Protein AF-0000000079576328 (afdb_homodimer)

Foldseek 3Di:
DPLQALLRLLVVLCVVVVHDLCVVCVQLVHDSVVNVCSNVVNDPDDPSSLVSCCVSSVAASCVSRSNDPDSQDDDDVVSVVVVVVQQCFWQQHHWDKDFQDDDVPDDDDPVRDGDMDIHADLPDPRHNCSVVVVVVVVVCVVLVVCDVVVVDDPVVSVVVVVVSVVVCPPPDIDGHDDDDDDPVVVVVVVVVVVVVVVVVVVVD/DPLQALLRLLVVLCVVVVHDLCRVCVQLVHDSVVNVCSNVVNDPDDPSSLVSCCVSSVAASCVSRSNDVDSQDDDDVVSVVVVVVQQCFWQQHDWDKDFQDDDVPDDDDPVRDGDMDIHADLPDPRHNCSVVVVVVVVVVVVLVVCDVVVVDDPVVSVVVVVVSVVVCPPPDIDGHDDDDDDPVVVVVVVVVVVVVVVVVVVVD

Organism: NCBI:txid418240

Structure (mmCIF, N/CA/C/O backbone):
data_AF-0000000079576328-model_v1
#
loop_
_entity.id
_entity.type
_entity.pdbx_description
1 polymer 'Transcriptional repressor DicA'
#
loop_
_atom_site.group_PDB
_atom_site.id
_atom_site.type_symbol
_atom_site.label_atom_id
_atom_site.label_alt_id
_atom_site.label_comp_id
_atom_site.label_asym_id
_atom_site.label_entity_id
_atom_site.label_seq_id
_atom_site.pdbx_PDB_ins_code
_atom_site.Cartn_x
_atom_site.Cartn_y
_atom_site.Cartn_z
_atom_site.occupancy
_atom_site.B_iso_or_equiv
_atom_site.auth_seq_id
_atom_site.auth_comp_id
_atom_site.auth_asym_id
_atom_site.auth_atom_id
_atom_site.pdbx_PDB_model_num
ATOM 1 N N . MET A 1 1 ? 15.852 -17.547 7.102 1 29.92 1 MET A N 1
ATOM 2 C CA . MET A 1 1 ? 14.391 -17.641 7.176 1 29.92 1 MET A CA 1
ATOM 3 C C . MET A 1 1 ? 13.852 -18.516 6.059 1 29.92 1 MET A C 1
ATOM 5 O O . MET A 1 1 ? 14.125 -18.281 4.883 1 29.92 1 MET A O 1
ATOM 9 N N . GLN A 1 2 ? 13.57 -19.766 6.18 1 38 2 GLN A N 1
ATOM 10 C CA . GLN A 1 2 ? 13.344 -20.781 5.164 1 38 2 GLN A CA 1
ATOM 11 C C . GLN A 1 2 ? 12.172 -20.406 4.258 1 38 2 GLN A C 1
ATOM 13 O O . GLN A 1 2 ? 11.133 -19.953 4.73 1 38 2 GLN A O 1
ATOM 18 N N . GLU A 1 3 ? 12.359 -19.906 3.023 1 49.81 3 GLU A N 1
ATOM 19 C CA . GLU A 1 3 ? 11.391 -19.594 1.975 1 49.81 3 GLU A CA 1
ATOM 20 C C . GLU A 1 3 ? 10.203 -20.562 2.021 1 49.81 3 GLU A C 1
ATOM 22 O O . GLU A 1 3 ? 10.383 -21.781 2.008 1 49.81 3 GLU A O 1
ATOM 27 N N . SER A 1 4 ? 9.172 -20.297 2.709 1 61 4 SER A N 1
ATOM 28 C CA . SER A 1 4 ? 8.031 -21.188 2.859 1 61 4 SER A CA 1
ATOM 29 C C . SER A 1 4 ? 7.461 -21.594 1.503 1 61 4 SER A C 1
ATOM 31 O O . SER A 1 4 ? 7.387 -20.781 0.586 1 61 4 SER A O 1
ATOM 33 N N . SER A 1 5 ? 7.422 -22.938 1.252 1 78.81 5 SER A N 1
ATOM 34 C CA . SER A 1 5 ? 6.879 -23.531 0.037 1 78.81 5 SER A CA 1
ATOM 35 C C . SER A 1 5 ? 5.371 -23.328 -0.053 1 78.81 5 SER A C 1
ATOM 37 O O . SER A 1 5 ? 4.73 -22.953 0.931 1 78.81 5 SER A O 1
ATOM 39 N N . ILE A 1 6 ? 4.953 -23.391 -1.213 1 88 6 ILE A N 1
ATOM 40 C CA . ILE A 1 6 ? 3.514 -23.328 -1.453 1 88 6 ILE A CA 1
ATOM 41 C C . ILE A 1 6 ? 2.797 -24.297 -0.512 1 88 6 ILE A C 1
ATOM 43 O O . ILE A 1 6 ? 1.759 -23.953 0.062 1 88 6 ILE A O 1
ATOM 47 N N . SER A 1 7 ? 3.492 -25.438 -0.273 1 90.94 7 SER A N 1
ATOM 48 C CA . SER A 1 7 ? 2.926 -26.453 0.606 1 90.94 7 SER A CA 1
ATOM 49 C C . SER A 1 7 ? 2.775 -25.922 2.031 1 90.94 7 SER A C 1
ATOM 51 O O . SER A 1 7 ? 1.718 -26.078 2.645 1 90.94 7 SER A O 1
ATOM 53 N N . GLU A 1 8 ? 3.803 -25.297 2.436 1 89.25 8 GLU A N 1
ATOM 54 C CA . GLU A 1 8 ? 3.805 -24.766 3.797 1 89.25 8 GLU A CA 1
ATOM 55 C C . GLU A 1 8 ? 2.805 -23.625 3.945 1 89.25 8 GLU A C 1
ATOM 57 O O . GLU A 1 8 ? 2.146 -23.5 4.98 1 89.25 8 GLU A O 1
ATOM 62 N N . LYS A 1 9 ? 2.631 -22.844 2.965 1 88.88 9 LYS A N 1
ATOM 63 C CA . LYS A 1 9 ? 1.737 -21.688 3.023 1 88.88 9 LYS A CA 1
ATOM 64 C C . LYS A 1 9 ? 0.275 -22.125 3.02 1 88.88 9 LYS A C 1
ATOM 66 O O . LYS A 1 9 ? -0.559 -21.531 3.701 1 88.88 9 LYS A O 1
ATOM 71 N N . ILE A 1 10 ? 0.046 -23.172 2.279 1 91.19 10 ILE A N 1
ATOM 72 C CA . ILE A 1 10 ? -1.315 -23.703 2.264 1 91.19 10 ILE A CA 1
ATOM 73 C C . ILE A 1 10 ? -1.673 -24.25 3.643 1 91.19 10 ILE A C 1
ATOM 75 O O . ILE A 1 10 ? -2.754 -23.969 4.168 1 91.19 10 ILE A O 1
ATOM 79 N N . LYS A 1 11 ? -0.726 -24.922 4.164 1 92.19 11 LYS A N 1
ATOM 80 C CA . LYS A 1 11 ? -0.931 -25.469 5.508 1 92.19 11 LYS A CA 1
ATOM 81 C C . LYS A 1 11 ? -1.095 -24.344 6.527 1 92.19 11 LYS A C 1
ATOM 83 O O . LYS A 1 11 ? -1.986 -24.391 7.375 1 92.19 11 LYS A O 1
ATOM 88 N N . GLU A 1 12 ? -0.247 -23.438 6.488 1 87.5 12 GLU A N 1
ATOM 89 C CA . GLU A 1 12 ? -0.303 -22.266 7.371 1 87.5 12 GLU A CA 1
ATOM 90 C C . GLU A 1 12 ? -1.653 -21.562 7.27 1 87.5 12 GLU A C 1
ATOM 92 O O . GLU A 1 12 ? -2.264 -21.234 8.289 1 87.5 12 GLU A O 1
ATOM 97 N N . LEU A 1 13 ? -2.168 -21.297 6.055 1 84.75 13 LEU A N 1
ATOM 98 C CA . LEU A 1 13 ? -3.451 -20.641 5.828 1 84.75 13 LEU A CA 1
ATOM 99 C C . LEU A 1 13 ? -4.59 -21.453 6.453 1 84.75 13 LEU A C 1
ATOM 101 O O . LEU A 1 13 ? -5.426 -20.891 7.168 1 84.75 13 LEU A O 1
ATOM 105 N N . ARG A 1 14 ? -4.543 -22.719 6.141 1 91.44 14 ARG A N 1
ATOM 106 C CA . ARG A 1 14 ? -5.582 -23.594 6.68 1 91.44 14 ARG A CA 1
ATOM 107 C C . ARG A 1 14 ? -5.609 -23.547 8.203 1 91.44 14 ARG A C 1
ATOM 109 O O . ARG A 1 14 ? -6.68 -23.438 8.805 1 91.44 14 ARG A O 1
ATOM 116 N N . THR A 1 15 ? -4.445 -23.609 8.797 1 90 15 THR A N 1
ATOM 117 C CA . THR A 1 15 ? -4.336 -23.609 10.25 1 90 15 THR A CA 1
ATOM 118 C C . THR A 1 15 ? -4.746 -22.25 10.828 1 90 15 THR A C 1
ATOM 120 O O . THR A 1 15 ? -5.406 -22.188 11.867 1 90 15 THR A O 1
ATOM 123 N N . ASP A 1 16 ? -4.379 -21.25 10.18 1 78.88 16 ASP A N 1
ATOM 124 C CA . ASP A 1 16 ? -4.762 -19.906 10.609 1 78.88 16 ASP A CA 1
ATOM 125 C C . ASP A 1 16 ? -6.281 -19.75 10.594 1 78.88 16 ASP A C 1
ATOM 127 O O . ASP A 1 16 ? -6.836 -19.016 11.414 1 78.88 16 ASP A O 1
ATOM 131 N N . LEU A 1 17 ? -6.945 -20.344 9.641 1 78.31 17 LEU A N 1
ATOM 132 C CA . LEU A 1 17 ? -8.391 -20.266 9.477 1 78.31 17 LEU A CA 1
ATOM 133 C C . LEU A 1 17 ? -9.094 -21.234 10.43 1 78.31 17 LEU A C 1
ATOM 135 O O . LEU A 1 17 ? -10.32 -21.328 10.438 1 78.31 17 LEU A O 1
ATOM 139 N N . LYS A 1 18 ? -8.242 -22.062 11.133 1 86.06 18 LYS A N 1
ATOM 140 C CA . LYS A 1 18 ? -8.719 -23.062 12.094 1 86.06 18 LYS A CA 1
ATOM 141 C C . LYS A 1 18 ? -9.586 -24.109 11.414 1 86.06 18 LYS A C 1
ATOM 143 O O . LYS A 1 18 ? -10.594 -24.547 11.961 1 86.06 18 LYS A O 1
ATOM 148 N N . MET A 1 19 ? -9.258 -24.469 10.25 1 89.88 19 MET A N 1
ATOM 149 C CA . MET A 1 19 ? -9.953 -25.5 9.492 1 89.88 19 MET A CA 1
ATOM 150 C C . MET A 1 19 ? -9.148 -26.781 9.453 1 89.88 19 MET A C 1
ATOM 152 O O . MET A 1 19 ? -7.914 -26.75 9.391 1 89.88 19 MET A O 1
ATOM 156 N N . ASN A 1 20 ? -9.844 -27.875 9.586 1 94.19 20 ASN A N 1
ATOM 157 C CA . ASN A 1 20 ? -9.172 -29.125 9.273 1 94.19 20 ASN A CA 1
ATOM 158 C C . ASN A 1 20 ? -9.109 -29.375 7.77 1 94.19 20 ASN A C 1
ATOM 160 O O . ASN A 1 20 ? -9.633 -28.594 6.984 1 94.19 20 ASN A O 1
ATOM 164 N N . GLN A 1 21 ? -8.406 -30.469 7.379 1 96.25 21 GLN A N 1
ATOM 165 C CA . GLN A 1 21 ? -8.195 -30.703 5.957 1 96.25 21 GLN A CA 1
ATOM 166 C C . GLN A 1 21 ? -9.516 -30.969 5.238 1 96.25 21 GLN A C 1
ATOM 168 O O . GLN A 1 21 ? -9.703 -30.547 4.094 1 96.25 21 GLN A O 1
ATOM 173 N N . LYS A 1 22 ? -10.438 -31.625 5.922 1 95.88 22 LYS A N 1
ATOM 174 C CA . LYS A 1 22 ? -11.734 -31.938 5.344 1 95.88 22 LYS A CA 1
ATOM 175 C C . LYS A 1 22 ? -12.516 -30.672 5.012 1 95.88 22 LYS A C 1
ATOM 177 O O . LYS A 1 22 ? -12.984 -30.5 3.885 1 95.88 22 LYS A O 1
ATOM 182 N N . ASN A 1 23 ? -12.578 -29.781 5.914 1 94.25 23 ASN A N 1
ATOM 183 C CA . ASN A 1 23 ? -13.328 -28.547 5.746 1 94.25 23 ASN A CA 1
ATOM 184 C C . ASN A 1 23 ? -12.664 -27.625 4.727 1 94.25 23 ASN A C 1
ATOM 186 O O . ASN A 1 23 ? -13.344 -27 3.91 1 94.25 23 ASN A O 1
ATOM 190 N N . PHE A 1 24 ? -11.359 -27.5 4.824 1 95.38 24 PHE A N 1
ATOM 191 C CA . PHE A 1 24 ? -10.625 -26.625 3.922 1 95.38 24 PHE A CA 1
ATOM 192 C C . PHE A 1 24 ? -10.742 -27.109 2.48 1 95.38 24 PHE A C 1
ATOM 194 O O . PHE A 1 24 ? -11.008 -26.312 1.575 1 95.38 24 PHE A O 1
ATOM 201 N N . SER A 1 25 ? -10.5 -28.391 2.225 1 96.81 25 SER A N 1
ATOM 202 C CA . SER A 1 25 ? -10.586 -28.953 0.882 1 96.81 25 SER A CA 1
ATOM 203 C C . SER A 1 25 ? -11.984 -28.781 0.304 1 96.81 25 SER A C 1
ATOM 205 O O . SER A 1 25 ? -12.141 -28.469 -0.875 1 96.81 25 SER A O 1
ATOM 207 N N . ALA A 1 26 ? -13.016 -28.953 1.112 1 94.31 26 ALA A N 1
ATOM 208 C CA . ALA A 1 26 ? -14.398 -28.734 0.686 1 94.31 26 ALA A CA 1
ATOM 209 C C . ALA A 1 26 ? -14.641 -27.281 0.289 1 94.31 26 ALA A C 1
ATOM 211 O O . ALA A 1 26 ? -15.32 -27.016 -0.701 1 94.31 26 ALA A O 1
ATOM 212 N N . ALA A 1 27 ? -14.07 -26.453 1.04 1 89 27 ALA A N 1
ATOM 213 C CA . ALA A 1 27 ? -14.266 -25.031 0.809 1 89 27 ALA A CA 1
ATOM 214 C C . ALA A 1 27 ? -13.703 -24.609 -0.545 1 89 27 ALA A C 1
ATOM 216 O O . ALA A 1 27 ? -14.211 -23.688 -1.177 1 89 27 ALA A O 1
ATOM 217 N N . ILE A 1 28 ? -12.617 -25.359 -0.948 1 92.44 28 ILE A N 1
ATOM 218 C CA . ILE A 1 28 ? -12 -24.922 -2.197 1 92.44 28 ILE A CA 1
ATOM 219 C C . ILE A 1 28 ? -12.336 -25.906 -3.311 1 92.44 28 ILE A C 1
ATOM 221 O O . ILE A 1 28 ? -11.812 -25.812 -4.422 1 92.44 28 ILE A O 1
ATOM 225 N N . GLY A 1 29 ? -13.102 -26.891 -2.984 1 94.25 29 GLY A N 1
ATOM 226 C CA . GLY A 1 29 ? -13.695 -27.766 -3.986 1 94.25 29 GLY A CA 1
ATOM 227 C C . GLY A 1 29 ? -12.758 -28.859 -4.457 1 94.25 29 GLY A C 1
ATOM 228 O O . GLY A 1 29 ? -12.75 -29.203 -5.637 1 94.25 29 GLY A O 1
ATOM 229 N N . ILE A 1 30 ? -11.852 -29.344 -3.611 1 95.81 30 ILE A N 1
ATOM 230 C CA . ILE A 1 30 ? -10.961 -30.438 -3.982 1 95.81 30 ILE A CA 1
ATOM 231 C C . ILE A 1 30 ? -11.102 -31.578 -2.977 1 95.81 30 ILE A C 1
ATOM 233 O O . ILE A 1 30 ? -11.758 -31.438 -1.942 1 95.81 30 ILE A O 1
ATOM 237 N N . ARG A 1 31 ? -10.531 -32.688 -3.305 1 96.69 31 ARG A N 1
ATOM 238 C CA . ARG A 1 31 ? -10.547 -33.844 -2.4 1 96.69 31 ARG A CA 1
ATOM 239 C C . ARG A 1 31 ? -9.555 -33.656 -1.262 1 96.69 31 ARG A C 1
ATOM 241 O O . ARG A 1 31 ? -8.477 -33.094 -1.458 1 96.69 31 ARG A O 1
ATOM 248 N N . GLN A 1 32 ? -9.945 -34.188 -0.104 1 96.56 32 GLN A N 1
ATOM 249 C CA . GLN A 1 32 ? -9.07 -34.094 1.063 1 96.56 32 GLN A CA 1
ATOM 250 C C . GLN A 1 32 ? -7.715 -34.75 0.787 1 96.56 32 GLN A C 1
ATOM 252 O O . GLN A 1 32 ? -6.68 -34.219 1.216 1 96.56 32 GLN A O 1
ATOM 257 N N . SER A 1 33 ? -7.707 -35.812 0.11 1 97 33 SER A N 1
ATOM 258 C CA . SER A 1 33 ? -6.453 -36.5 -0.196 1 97 33 SER A CA 1
ATOM 259 C C . SER A 1 33 ? -5.539 -35.625 -1.048 1 97 33 SER A C 1
ATOM 261 O O . SER A 1 33 ? -4.32 -35.625 -0.875 1 97 33 SER A O 1
ATOM 263 N N . THR A 1 34 ? -6.098 -34.906 -2.029 1 96.62 34 THR A N 1
ATOM 264 C CA . THR A 1 34 ? -5.348 -34 -2.871 1 96.62 34 THR A CA 1
ATOM 265 C C . THR A 1 34 ? -4.715 -32.906 -2.029 1 96.62 34 THR A C 1
ATOM 267 O O . THR A 1 34 ? -3.543 -32.562 -2.217 1 96.62 34 THR A O 1
ATOM 270 N N . LEU A 1 35 ? -5.52 -32.406 -1.1 1 96.75 35 LEU A N 1
ATOM 271 C CA . LEU A 1 35 ? -4.996 -31.359 -0.211 1 96.75 35 LEU A CA 1
ATOM 272 C C . LEU A 1 35 ? -3.824 -31.891 0.609 1 96.75 35 LEU A C 1
ATOM 274 O O . LEU A 1 35 ? -2.812 -31.203 0.769 1 96.75 35 LEU A O 1
ATOM 278 N N . SER A 1 36 ? -3.988 -33.062 1.142 1 96.19 36 SER A N 1
ATOM 279 C CA . SER A 1 36 ? -2.916 -33.688 1.916 1 96.19 36 SER A CA 1
ATOM 280 C C . SER A 1 36 ? -1.636 -33.781 1.095 1 96.19 36 SER A C 1
ATOM 282 O O . SER A 1 36 ? -0.546 -33.5 1.591 1 96.19 36 SER A O 1
ATOM 284 N N . SER A 1 37 ? -1.771 -34.188 -0.166 1 96.12 37 SER A N 1
ATOM 285 C CA . SER A 1 37 ? -0.622 -34.281 -1.059 1 96.12 37 SER A CA 1
ATOM 286 C C . SER A 1 37 ? 0.028 -32.938 -1.283 1 96.12 37 SER A C 1
ATOM 288 O O . SER A 1 37 ? 1.251 -32.844 -1.405 1 96.12 37 SER A O 1
ATOM 290 N N . TYR A 1 38 ? -0.745 -31.891 -1.423 1 94.62 38 TYR A N 1
ATOM 291 C CA . TYR A 1 38 ? -0.218 -30.531 -1.555 1 94.62 38 TYR A CA 1
ATOM 292 C C . TYR A 1 38 ? 0.597 -30.141 -0.327 1 94.62 38 TYR A C 1
ATOM 294 O O . TYR A 1 38 ? 1.746 -29.719 -0.448 1 94.62 38 TYR A O 1
ATOM 302 N N . GLU A 1 39 ? -0.001 -30.375 0.852 1 94.75 39 GLU A N 1
ATOM 303 C CA . GLU A 1 39 ? 0.581 -29.891 2.1 1 94.75 39 GLU A CA 1
ATOM 304 C C . GLU A 1 39 ? 1.84 -30.688 2.461 1 94.75 39 GLU A C 1
ATOM 306 O O . GLU A 1 39 ? 2.713 -30.172 3.168 1 94.75 39 GLU A O 1
ATOM 311 N N . ASN A 1 40 ? 1.943 -31.844 1.911 1 92.81 40 ASN A N 1
ATOM 312 C CA . ASN A 1 40 ? 3.117 -32.688 2.168 1 92.81 40 ASN A CA 1
ATOM 313 C C . ASN A 1 40 ? 4.172 -32.5 1.078 1 92.81 40 ASN A C 1
ATOM 315 O O . ASN A 1 40 ? 5.223 -33.156 1.119 1 92.81 40 ASN A O 1
ATOM 319 N N . GLY A 1 41 ? 3.834 -31.75 0.129 1 90.31 41 GLY A N 1
ATOM 320 C CA . GLY A 1 41 ? 4.805 -31.438 -0.907 1 90.31 41 GLY A CA 1
ATOM 321 C C . GLY A 1 41 ? 4.938 -32.531 -1.951 1 90.31 41 GLY A C 1
ATOM 322 O O . GLY A 1 41 ? 5.898 -32.531 -2.725 1 90.31 41 GLY A O 1
ATOM 323 N N . VAL A 1 42 ? 4.051 -33.438 -1.989 1 91.25 42 VAL A N 1
ATOM 324 C CA . VAL A 1 42 ? 4.086 -34.531 -2.938 1 91.25 42 VAL A CA 1
ATOM 325 C C . VAL A 1 42 ? 3.648 -34.062 -4.316 1 91.25 42 VAL A C 1
ATOM 327 O O . VAL A 1 42 ? 4.25 -34.406 -5.328 1 91.25 42 VAL A O 1
ATOM 330 N N . VAL A 1 43 ? 2.559 -33.281 -4.336 1 91.69 43 VAL A N 1
ATOM 331 C CA . VAL A 1 43 ? 2.025 -32.688 -5.57 1 91.69 43 VAL A CA 1
ATOM 332 C C . VAL A 1 43 ? 2.012 -31.172 -5.469 1 91.69 43 VAL A C 1
ATOM 334 O O . VAL A 1 43 ? 1.659 -30.625 -4.426 1 91.69 43 VAL A O 1
ATOM 337 N N . THR A 1 44 ? 2.416 -30.562 -6.516 1 90.31 44 THR A N 1
ATOM 338 C CA . THR A 1 44 ? 2.314 -29.109 -6.586 1 90.31 44 THR A CA 1
ATOM 339 C C . THR A 1 44 ? 0.92 -28.688 -7.043 1 90.31 44 THR A C 1
ATOM 341 O O . THR A 1 44 ? 0.396 -29.219 -8.023 1 90.31 44 THR A O 1
ATOM 344 N N . PRO A 1 45 ? 0.364 -27.781 -6.266 1 92.38 45 PRO A N 1
ATOM 345 C CA . PRO A 1 45 ? -0.967 -27.344 -6.684 1 92.38 45 PRO A CA 1
ATOM 346 C C . PRO A 1 45 ? -0.964 -26.688 -8.062 1 92.38 45 PRO A C 1
ATOM 348 O O . PRO A 1 45 ? 0.017 -26.031 -8.438 1 92.38 45 PRO A O 1
ATOM 351 N N . SER A 1 46 ? -2.037 -26.844 -8.789 1 90.19 46 SER A N 1
ATOM 352 C CA . SER A 1 46 ? -2.195 -26.188 -10.078 1 90.19 46 SER A CA 1
ATOM 353 C C . SER A 1 46 ? -2.443 -24.688 -9.898 1 90.19 46 SER A C 1
ATOM 355 O O . SER A 1 46 ? -2.799 -24.234 -8.812 1 90.19 46 SER A O 1
ATOM 357 N N . ASN A 1 47 ? -2.334 -23.969 -10.984 1 87.06 47 ASN A N 1
ATOM 358 C CA . ASN A 1 47 ? -2.631 -22.547 -10.984 1 87.06 47 ASN A CA 1
ATOM 359 C C . ASN A 1 47 ? -4.078 -22.266 -10.594 1 87.06 47 ASN A C 1
ATOM 361 O O . ASN A 1 47 ? -4.359 -21.328 -9.852 1 87.06 47 ASN A O 1
ATOM 365 N N . ASP A 1 48 ? -4.938 -23.141 -11.07 1 87.5 48 ASP A N 1
ATOM 366 C CA . ASP A 1 48 ? -6.355 -22.969 -10.781 1 87.5 48 ASP A CA 1
ATOM 367 C C . ASP A 1 48 ? -6.637 -23.109 -9.289 1 87.5 48 ASP A C 1
ATOM 369 O O . ASP A 1 48 ? -7.418 -22.328 -8.719 1 87.5 48 ASP A O 1
ATOM 373 N N . VAL A 1 49 ? -6.035 -24.094 -8.703 1 91.62 49 VAL A N 1
ATOM 374 C CA . VAL A 1 49 ? -6.223 -24.312 -7.273 1 91.62 49 VAL A CA 1
ATOM 375 C C . VAL A 1 49 ? -5.688 -23.125 -6.492 1 91.62 49 VAL A C 1
ATOM 377 O O . VAL A 1 49 ? -6.352 -22.625 -5.578 1 91.62 49 VAL A O 1
ATOM 380 N N . LEU A 1 50 ? -4.559 -22.625 -6.918 1 89.88 50 LEU A N 1
ATOM 381 C CA . LEU A 1 50 ? -3.928 -21.5 -6.23 1 89.88 50 LEU A CA 1
ATOM 382 C C . LEU A 1 50 ? -4.758 -20.234 -6.383 1 89.88 50 LEU A C 1
ATOM 384 O O . LEU A 1 50 ? -4.922 -19.469 -5.426 1 89.88 50 LEU A O 1
ATOM 388 N N . LEU A 1 51 ? -5.289 -20.078 -7.543 1 82.69 51 LEU A N 1
ATOM 389 C CA . LEU A 1 51 ? -6.172 -18.938 -7.793 1 82.69 51 LEU A CA 1
ATOM 390 C C . LEU A 1 51 ? -7.426 -19.031 -6.93 1 82.69 51 LEU A C 1
ATOM 392 O O . LEU A 1 51 ? -7.855 -18.031 -6.355 1 82.69 51 LEU A O 1
ATOM 396 N N . THR A 1 52 ? -8 -20.172 -6.84 1 85.56 52 THR A N 1
ATOM 397 C CA . THR A 1 52 ? -9.195 -20.375 -6.023 1 85.56 52 THR A CA 1
ATOM 398 C C . THR A 1 52 ? -8.914 -20.047 -4.562 1 85.56 52 THR A C 1
ATOM 400 O O . THR A 1 52 ? -9.711 -19.359 -3.914 1 85.56 52 THR A O 1
ATOM 403 N N . ILE A 1 53 ? -7.805 -20.469 -4.062 1 86.75 53 ILE A N 1
ATOM 404 C CA . ILE A 1 53 ? -7.43 -20.219 -2.676 1 86.75 53 ILE A CA 1
ATOM 405 C C . ILE A 1 53 ? -7.27 -18.719 -2.445 1 86.75 53 ILE A C 1
ATOM 407 O O . ILE A 1 53 ? -7.805 -18.172 -1.479 1 86.75 53 ILE A O 1
ATOM 411 N N . ALA A 1 54 ? -6.57 -18.094 -3.309 1 81.75 54 ALA A N 1
ATOM 412 C CA . ALA A 1 54 ? -6.297 -16.672 -3.182 1 81.75 54 ALA A CA 1
ATOM 413 C C . ALA A 1 54 ? -7.59 -15.859 -3.156 1 81.75 54 ALA A C 1
ATOM 415 O O . ALA A 1 54 ? -7.75 -14.961 -2.334 1 81.75 54 ALA A O 1
ATOM 416 N N . GLN A 1 55 ? -8.523 -16.234 -4.02 1 70.38 55 GLN A N 1
ATOM 417 C CA . GLN A 1 55 ? -9.789 -15.516 -4.145 1 70.38 55 GLN A CA 1
ATOM 418 C C . GLN A 1 55 ? -10.703 -15.805 -2.957 1 70.38 55 GLN A C 1
ATOM 420 O O . GLN A 1 55 ? -11.297 -14.891 -2.387 1 70.38 55 GLN A O 1
ATOM 425 N N . LYS A 1 56 ? -10.766 -17 -2.613 1 72.31 56 LYS A N 1
ATOM 426 C CA . LYS A 1 56 ? -11.695 -17.422 -1.57 1 72.31 56 LYS A CA 1
ATOM 427 C C . LYS A 1 56 ? -11.289 -16.859 -0.21 1 72.31 56 LYS A C 1
ATOM 429 O O . LYS A 1 56 ? -12.133 -16.453 0.579 1 72.31 56 LYS A O 1
ATOM 434 N N . PHE A 1 57 ? -10.008 -16.875 0.062 1 75.19 57 PHE A N 1
ATOM 435 C CA . PHE A 1 57 ? -9.562 -16.531 1.408 1 75.19 57 PHE A CA 1
ATOM 436 C C . PHE A 1 57 ? -8.844 -15.188 1.415 1 75.19 57 PHE A C 1
ATOM 438 O O . PHE A 1 57 ? -8.227 -14.812 2.418 1 75.19 57 PHE A O 1
ATOM 445 N N . HIS A 1 58 ? -8.773 -14.508 0.302 1 64.06 58 HIS A N 1
ATOM 446 C CA . HIS A 1 58 ? -8.281 -13.141 0.165 1 64.06 58 HIS A CA 1
ATOM 447 C C . HIS A 1 58 ? -6.816 -13.039 0.581 1 64.06 58 HIS A C 1
ATOM 449 O O . HIS A 1 58 ? -6.453 -12.164 1.371 1 64.06 58 HIS A O 1
ATOM 455 N N . VAL A 1 59 ? -6.023 -13.883 0.045 1 71.88 59 VAL A N 1
ATOM 456 C CA . VAL A 1 59 ? -4.582 -13.828 0.249 1 71.88 59 VAL A CA 1
ATOM 457 C C . VAL A 1 59 ? -3.881 -13.578 -1.085 1 71.88 59 VAL A C 1
ATOM 459 O O . VAL A 1 59 ? -4.398 -13.938 -2.143 1 71.88 59 VAL A O 1
ATOM 462 N N . SER A 1 60 ? -2.746 -12.867 -0.995 1 73.38 60 SER A N 1
ATOM 463 C CA . SER A 1 60 ? -2.008 -12.625 -2.229 1 73.38 60 SER A CA 1
ATOM 464 C C . SER A 1 60 ? -1.306 -13.891 -2.715 1 73.38 60 SER A C 1
ATOM 466 O O . SER A 1 60 ? -0.875 -14.711 -1.908 1 73.38 60 SER A O 1
ATOM 468 N N . LEU A 1 61 ? -1.189 -14.07 -3.971 1 80.38 61 LEU A N 1
ATOM 469 C CA . LEU A 1 61 ? -0.443 -15.18 -4.547 1 80.38 61 LEU A CA 1
ATOM 470 C C . LEU A 1 61 ? 1.035 -15.094 -4.184 1 80.38 61 LEU A C 1
ATOM 472 O O . LEU A 1 61 ? 1.701 -16.109 -4.016 1 80.38 61 LEU A O 1
ATOM 476 N N . ASP A 1 62 ? 1.454 -13.859 -3.963 1 74.69 62 ASP A N 1
ATOM 477 C CA . ASP A 1 62 ? 2.842 -13.688 -3.547 1 74.69 62 ASP A CA 1
ATOM 478 C C . ASP A 1 62 ? 3.092 -14.336 -2.188 1 74.69 62 ASP A C 1
ATOM 480 O O . ASP A 1 62 ? 4.105 -15.008 -1.992 1 74.69 62 ASP A O 1
ATOM 484 N N . TRP A 1 63 ? 2.191 -14.109 -1.343 1 75.31 63 TRP A N 1
ATOM 485 C CA . TRP A 1 63 ? 2.297 -14.75 -0.038 1 75.31 63 TRP A CA 1
ATOM 486 C C . TRP A 1 63 ? 2.162 -16.266 -0.163 1 75.31 63 TRP A C 1
ATOM 488 O O . TRP A 1 63 ? 2.965 -17.016 0.399 1 75.31 63 TRP A O 1
ATOM 498 N N . LEU A 1 64 ? 1.229 -16.688 -0.97 1 82.06 64 LEU A N 1
ATOM 499 C CA . LEU A 1 64 ? 0.93 -18.109 -1.109 1 82.06 64 LEU A CA 1
ATOM 500 C C . LEU A 1 64 ? 2.109 -18.844 -1.724 1 82.06 64 LEU A C 1
ATOM 502 O O . LEU A 1 64 ? 2.355 -20.016 -1.395 1 82.06 64 LEU A O 1
ATOM 506 N N . PHE A 1 65 ? 2.875 -18.156 -2.559 1 80.88 65 PHE A N 1
ATOM 507 C CA . PHE A 1 65 ? 4.035 -18.734 -3.221 1 80.88 65 PHE A CA 1
ATOM 508 C C . PHE A 1 65 ? 5.273 -18.625 -2.338 1 80.88 65 PHE A C 1
ATOM 510 O O . PHE A 1 65 ? 6.34 -19.141 -2.688 1 80.88 65 PHE A O 1
ATOM 517 N N . GLY A 1 66 ? 5.07 -17.938 -1.158 1 71.31 66 GLY A N 1
ATOM 518 C CA . GLY A 1 66 ? 6.211 -17.75 -0.272 1 71.31 66 GLY A CA 1
ATOM 519 C C . GLY A 1 66 ? 7.125 -16.625 -0.706 1 71.31 66 GLY A C 1
ATOM 520 O O . GLY A 1 66 ? 8.281 -16.562 -0.286 1 71.31 66 GLY A O 1
ATOM 521 N N . LEU A 1 67 ? 6.637 -15.836 -1.685 1 64.44 67 LEU A N 1
ATOM 522 C CA . LEU A 1 67 ? 7.441 -14.734 -2.199 1 64.44 67 LEU A CA 1
ATOM 523 C C . LEU A 1 67 ? 7.418 -13.547 -1.235 1 64.44 67 LEU A C 1
ATOM 525 O O . LEU A 1 67 ? 8.305 -12.688 -1.284 1 64.44 67 LEU A O 1
ATOM 529 N N . SER A 1 68 ? 6.434 -13.414 -0.581 1 59.25 68 SER A N 1
ATOM 530 C CA . SER A 1 68 ? 6.293 -12.289 0.333 1 59.25 68 SER A CA 1
ATOM 531 C C . SER A 1 68 ? 5.723 -12.734 1.677 1 59.25 68 SER A C 1
ATOM 533 O O . SER A 1 68 ? 4.945 -13.688 1.742 1 59.25 68 SER A O 1
ATOM 535 N N . GLU A 1 69 ? 6.332 -12.219 2.609 1 57.41 69 GLU A N 1
ATOM 536 C CA . GLU A 1 69 ? 5.695 -12.391 3.91 1 57.41 69 GLU A CA 1
ATOM 537 C C . GLU A 1 69 ? 4.418 -11.562 4.016 1 57.41 69 GLU A C 1
ATOM 539 O O . GLU A 1 69 ? 3.561 -11.836 4.855 1 57.41 69 GLU A O 1
ATOM 544 N N . ASN A 1 70 ? 4.512 -10.562 3.133 1 57.12 70 ASN A N 1
ATOM 545 C CA . ASN A 1 70 ? 3.373 -9.648 3.174 1 57.12 70 ASN A CA 1
ATOM 546 C C . ASN A 1 70 ? 2.492 -9.797 1.938 1 57.12 70 ASN A C 1
ATOM 548 O O . ASN A 1 70 ? 2.984 -10.109 0.852 1 57.12 70 ASN A O 1
ATOM 552 N N . LYS A 1 71 ? 1.371 -9.656 2.107 1 54.44 71 LYS A N 1
ATOM 553 C CA . LYS A 1 71 ? 0.398 -9.805 1.029 1 54.44 71 LYS A CA 1
ATOM 554 C C . LYS A 1 71 ? 0.571 -8.711 -0.018 1 54.44 71 LYS A C 1
ATOM 556 O O . LYS A 1 71 ? 0.217 -8.898 -1.185 1 54.44 71 LYS A O 1
ATOM 561 N N . VAL A 1 72 ? 1.311 -7.562 0.463 1 59.56 72 VAL A N 1
ATOM 562 C CA . VAL A 1 72 ? 1.436 -6.383 -0.385 1 59.56 72 VAL A CA 1
ATOM 563 C C . VAL A 1 72 ? 2.902 -6.156 -0.743 1 59.56 72 VAL A C 1
ATOM 565 O O . VAL A 1 72 ? 3.777 -6.23 0.122 1 59.56 72 VAL A O 1
ATOM 568 N N . GLN A 1 73 ? 3.271 -6.168 -2.014 1 61.41 73 GLN A N 1
ATOM 569 C CA . GLN A 1 73 ? 4.613 -5.766 -2.42 1 61.41 73 GLN A CA 1
ATOM 570 C C . GLN A 1 73 ? 4.605 -4.379 -3.059 1 61.41 73 GLN A C 1
ATOM 572 O O . GLN A 1 73 ? 3.746 -4.082 -3.891 1 61.41 73 GLN A O 1
ATOM 577 N N . ILE A 1 74 ? 5.547 -3.459 -2.555 1 74.69 74 ILE A N 1
ATOM 578 C CA . ILE A 1 74 ? 5.699 -2.109 -3.086 1 74.69 74 ILE A CA 1
ATOM 579 C C . ILE A 1 74 ? 7.008 -2.006 -3.863 1 74.69 74 ILE A C 1
ATOM 581 O O . ILE A 1 74 ? 8.086 -2.254 -3.316 1 74.69 74 ILE A O 1
ATOM 585 N N . SER A 1 75 ? 6.934 -1.694 -5.207 1 70.62 75 SER A N 1
ATOM 586 C CA . SER A 1 75 ? 8.141 -1.564 -6.012 1 70.62 75 SER A CA 1
ATOM 587 C C . SER A 1 75 ? 8.188 -0.221 -6.73 1 70.62 75 SER A C 1
ATOM 589 O O . SER A 1 75 ? 9.258 0.227 -7.152 1 70.62 75 SER A O 1
ATOM 591 N N . THR A 1 76 ? 7.078 0.41 -6.906 1 78.62 76 THR A N 1
ATOM 592 C CA . THR A 1 76 ? 6.992 1.691 -7.602 1 78.62 76 THR A CA 1
ATOM 593 C C . THR A 1 76 ? 6.133 2.676 -6.816 1 78.62 76 THR A C 1
ATOM 595 O O . THR A 1 76 ? 5.41 2.281 -5.898 1 78.62 76 THR A O 1
ATOM 598 N N . LEU A 1 77 ? 6.266 3.939 -7.23 1 90.31 77 LEU A N 1
ATOM 599 C CA . LEU A 1 77 ? 5.395 4.945 -6.625 1 90.31 77 LEU A CA 1
ATOM 600 C C . LEU A 1 77 ? 3.93 4.648 -6.93 1 90.31 77 LEU A C 1
ATOM 602 O O . LEU A 1 77 ? 3.057 4.91 -6.098 1 90.31 77 LEU A O 1
ATOM 606 N N . SER A 1 78 ? 3.691 4.059 -8.047 1 86 78 SER A N 1
ATOM 607 C CA . SER A 1 78 ? 2.332 3.676 -8.414 1 86 78 SER A CA 1
ATOM 608 C C . SER A 1 78 ? 1.709 2.773 -7.352 1 86 78 SER A C 1
ATOM 610 O O . SER A 1 78 ? 0.538 2.936 -7 1 86 78 SER A O 1
ATOM 612 N N . ASP A 1 79 ? 2.469 1.837 -6.828 1 83.56 79 ASP A N 1
ATOM 613 C CA . ASP A 1 79 ? 1.98 0.931 -5.793 1 83.56 79 ASP A CA 1
ATOM 614 C C . ASP A 1 79 ? 1.54 1.703 -4.551 1 83.56 79 ASP A C 1
ATOM 616 O O . ASP A 1 79 ? 0.495 1.407 -3.967 1 83.56 79 ASP A O 1
ATOM 620 N N . ILE A 1 80 ? 2.309 2.662 -4.207 1 91 80 ILE A N 1
ATOM 621 C CA . ILE A 1 80 ? 2.039 3.469 -3.02 1 91 80 ILE A CA 1
ATOM 622 C C . ILE A 1 80 ? 0.792 4.32 -3.248 1 91 80 ILE A C 1
ATOM 624 O O . ILE A 1 80 ? -0.107 4.352 -2.404 1 91 80 ILE A O 1
ATOM 628 N N . LEU A 1 81 ? 0.765 4.98 -4.379 1 94.06 81 LEU A N 1
ATOM 629 C CA . LEU A 1 81 ? -0.381 5.824 -4.707 1 94.06 81 LEU A CA 1
ATOM 630 C C . LEU A 1 81 ? -1.667 5.004 -4.73 1 94.06 81 LEU A C 1
ATOM 632 O O . LEU A 1 81 ? -2.723 5.488 -4.316 1 94.06 81 LEU A O 1
ATOM 636 N N . TRP A 1 82 ? -1.535 3.828 -5.207 1 88.44 82 TRP A N 1
ATOM 637 C CA . TRP A 1 82 ? -2.691 2.939 -5.234 1 88.44 82 TRP A CA 1
ATOM 638 C C . TRP A 1 82 ? -3.254 2.732 -3.834 1 88.44 82 TRP A C 1
ATOM 640 O O . TRP A 1 82 ? -4.469 2.783 -3.633 1 88.44 82 TRP A O 1
ATOM 650 N N . VAL A 1 83 ? -2.43 2.506 -2.896 1 90 83 VAL A N 1
ATOM 651 C CA . VAL A 1 83 ? -2.871 2.264 -1.527 1 90 83 VAL A CA 1
ATOM 652 C C . VAL A 1 83 ? -3.5 3.531 -0.955 1 90 83 VAL A C 1
ATOM 654 O O . VAL A 1 83 ? -4.535 3.469 -0.287 1 90 83 VAL A O 1
ATOM 657 N N . LEU A 1 84 ? -2.883 4.703 -1.227 1 94.94 84 LEU A N 1
ATOM 658 C CA . LEU A 1 84 ? -3.443 5.965 -0.757 1 94.94 84 LEU A CA 1
ATOM 659 C C . LEU A 1 84 ? -4.832 6.191 -1.343 1 94.94 84 LEU A C 1
ATOM 661 O O . LEU A 1 84 ? -5.727 6.688 -0.653 1 94.94 84 LEU A O 1
ATOM 665 N N . LEU A 1 85 ? -4.965 5.793 -2.564 1 94.06 85 LEU A N 1
ATOM 666 C CA . LEU A 1 85 ? -6.262 5.918 -3.223 1 94.06 85 LEU A CA 1
ATOM 667 C C . LEU A 1 85 ? -7.273 4.953 -2.617 1 94.06 85 LEU A C 1
ATOM 669 O O . LEU A 1 85 ? -8.445 5.297 -2.457 1 94.06 85 LEU A O 1
ATOM 673 N N . GLN A 1 86 ? -6.844 3.787 -2.264 1 88.94 86 GLN A N 1
ATOM 674 C CA . GLN A 1 86 ? -7.719 2.826 -1.603 1 88.94 86 GLN A CA 1
ATOM 675 C C . GLN A 1 86 ? -8.164 3.338 -0.234 1 88.94 86 GLN A C 1
ATOM 677 O O . GLN A 1 86 ? -9.328 3.203 0.137 1 88.94 86 GLN A O 1
ATOM 682 N N . MET A 1 87 ? -7.262 3.906 0.475 1 94.44 87 MET A N 1
ATOM 683 C CA . MET A 1 87 ? -7.609 4.516 1.755 1 94.44 87 MET A CA 1
ATOM 684 C C . MET A 1 87 ? -8.656 5.609 1.569 1 94.44 87 MET A C 1
ATOM 686 O O . MET A 1 87 ? -9.586 5.723 2.367 1 94.44 87 MET A O 1
ATOM 690 N N . ASN A 1 88 ? -8.453 6.398 0.542 1 95.44 88 ASN A N 1
ATOM 691 C CA . ASN A 1 88 ? -9.359 7.504 0.25 1 95.44 88 ASN A CA 1
ATOM 692 C C . ASN A 1 88 ? -10.781 7.008 0.021 1 95.44 88 ASN A C 1
ATOM 694 O O . ASN A 1 88 ? -11.742 7.727 0.299 1 95.44 88 ASN A O 1
ATOM 698 N N . GLU A 1 89 ? -10.875 5.801 -0.47 1 92.62 89 GLU A N 1
ATOM 699 C CA . GLU A 1 89 ? -12.18 5.242 -0.828 1 92.62 89 GLU A CA 1
ATOM 700 C C . GLU A 1 89 ? -12.586 4.141 0.142 1 92.62 89 GLU A C 1
ATOM 702 O O . GLU A 1 89 ? -13.312 3.217 -0.232 1 92.62 89 GLU A O 1
ATOM 707 N N . SER A 1 90 ? -12.125 4.148 1.331 1 92.94 90 SER A N 1
ATOM 708 C CA . SER A 1 90 ? -12.422 3.152 2.354 1 92.94 90 SER A CA 1
ATOM 709 C C . SER A 1 90 ? -13.633 3.566 3.191 1 92.94 90 SER A C 1
ATOM 711 O O . SER A 1 90 ? -13.852 4.758 3.428 1 92.94 90 SER A O 1
ATOM 713 N N . ASN A 1 91 ? -14.375 2.57 3.68 1 91 91 ASN A N 1
ATOM 714 C CA . ASN A 1 91 ? -15.445 2.822 4.633 1 91 91 ASN A CA 1
ATOM 715 C C . ASN A 1 91 ? -14.906 3.09 6.035 1 91 91 ASN A C 1
ATOM 717 O O . ASN A 1 91 ? -15.523 3.812 6.816 1 91 91 ASN A O 1
ATOM 721 N N . GLU A 1 92 ? -13.719 2.576 6.355 1 95.06 92 GLU A N 1
ATOM 722 C CA . GLU A 1 92 ? -13.234 2.527 7.734 1 95.06 92 GLU A CA 1
ATOM 723 C C . GLU A 1 92 ? -12.203 3.619 7.996 1 95.06 92 GLU A C 1
ATOM 725 O O . GLU A 1 92 ? -11.906 3.93 9.148 1 95.06 92 GLU A O 1
ATOM 730 N N . LEU A 1 93 ? -11.664 4.223 6.922 1 97.25 93 LEU A N 1
ATOM 731 C CA . LEU A 1 93 ? -10.602 5.215 7.062 1 97.25 93 LEU A CA 1
ATOM 732 C C . LEU A 1 93 ? -10.961 6.508 6.336 1 97.25 93 LEU A C 1
ATOM 734 O O . LEU A 1 93 ? -11.625 6.473 5.297 1 97.25 93 LEU A O 1
ATOM 738 N N . ARG A 1 94 ? -10.492 7.598 6.871 1 96.88 94 ARG A N 1
ATOM 739 C CA . ARG A 1 94 ? -10.578 8.906 6.238 1 96.88 94 ARG A CA 1
ATOM 740 C C . ARG A 1 94 ? -9.422 9.805 6.66 1 96.88 94 ARG A C 1
ATOM 742 O O . ARG A 1 94 ? -9.133 9.93 7.852 1 96.88 94 ARG A O 1
ATOM 749 N N . TYR A 1 95 ? -8.75 10.234 5.688 1 98 95 TYR A N 1
ATOM 750 C CA . TYR A 1 95 ? -7.758 11.258 5.973 1 98 95 TYR A CA 1
ATOM 751 C C . TYR A 1 95 ? -8.133 12.578 5.309 1 98 95 TYR A C 1
ATOM 753 O O . TYR A 1 95 ? -8.773 12.594 4.258 1 98 95 TYR A O 1
ATOM 761 N N . GLU A 1 96 ? -7.734 13.68 5.953 1 97.5 96 GLU A N 1
ATOM 762 C CA . GLU A 1 96 ? -7.793 15.016 5.367 1 97.5 96 GLU A CA 1
ATOM 763 C C . GLU A 1 96 ? -6.453 15.406 4.754 1 97.5 96 GLU A C 1
ATOM 765 O O . GLU A 1 96 ? -5.402 14.938 5.191 1 97.5 96 GLU A O 1
ATOM 770 N N . LEU A 1 97 ? -6.602 16.219 3.688 1 97.94 97 LEU A N 1
ATOM 771 C CA . LEU A 1 97 ? -5.395 16.641 2.98 1 97.94 97 LEU A CA 1
ATOM 772 C C . LEU A 1 97 ? -4.977 18.031 3.402 1 97.94 97 LEU A C 1
ATOM 774 O O . LEU A 1 97 ? -5.824 18.906 3.6 1 97.94 97 LEU A O 1
ATOM 778 N N . ASP A 1 98 ? -3.727 18.234 3.645 1 95.94 98 ASP A N 1
ATOM 779 C CA . ASP A 1 98 ? -3.1 19.516 3.951 1 95.94 98 ASP A CA 1
ATOM 780 C C . ASP A 1 98 ? -2.061 19.891 2.896 1 95.94 98 ASP A C 1
ATOM 782 O O . ASP A 1 98 ? -0.966 19.312 2.867 1 95.94 98 ASP A O 1
ATOM 786 N N . ILE A 1 99 ? -2.445 20.922 2.082 1 96.19 99 ILE A N 1
ATOM 787 C CA . ILE A 1 99 ? -1.626 21.234 0.919 1 96.19 99 ILE A CA 1
ATOM 788 C C . ILE A 1 99 ? -1.072 22.656 1.059 1 96.19 99 ILE A C 1
ATOM 790 O O . ILE A 1 99 ? -1.822 23.594 1.317 1 96.19 99 ILE A O 1
ATOM 794 N N . ASN A 1 100 ? 0.161 22.781 1.004 1 93.81 100 ASN A N 1
ATOM 795 C CA . ASN A 1 100 ? 0.854 24.047 0.856 1 93.81 100 ASN A CA 1
ATOM 796 C C . ASN A 1 100 ? 1.682 24.094 -0.424 1 93.81 100 ASN A C 1
ATOM 798 O O . ASN A 1 100 ? 2.836 23.672 -0.437 1 93.81 100 ASN A O 1
ATOM 802 N N . ASN A 1 101 ? 1.126 24.719 -1.441 1 87.62 101 ASN A N 1
ATOM 803 C CA . ASN A 1 101 ? 1.709 24.672 -2.777 1 87.62 101 ASN A CA 1
ATOM 804 C C . ASN A 1 101 ? 2.863 25.656 -2.916 1 87.62 101 ASN A C 1
ATOM 806 O O . ASN A 1 101 ? 2.984 26.594 -2.123 1 87.62 101 ASN A O 1
ATOM 810 N N . LYS A 1 102 ? 3.682 25.188 -3.828 1 77.44 102 LYS A N 1
ATOM 811 C CA . LYS A 1 102 ? 4.805 26.031 -4.219 1 77.44 102 LYS A CA 1
ATOM 812 C C . LYS A 1 102 ? 4.555 26.688 -5.578 1 77.44 102 LYS A C 1
ATOM 814 O O . LYS A 1 102 ? 4.207 26 -6.543 1 77.44 102 LYS A O 1
ATOM 819 N N . LEU A 1 103 ? 4.438 28.016 -5.539 1 68.5 103 LEU A N 1
ATOM 820 C CA . LEU A 1 103 ? 4.336 28.672 -6.836 1 68.5 103 LEU A CA 1
ATOM 821 C C . LEU A 1 103 ? 5.707 28.797 -7.492 1 68.5 103 LEU A C 1
ATOM 823 O O . LEU A 1 103 ? 6.73 28.828 -6.805 1 68.5 103 LEU A O 1
ATOM 827 N N . PRO A 1 104 ? 5.676 28.609 -8.805 1 65.31 104 PRO A N 1
ATOM 828 C CA . PRO A 1 104 ? 6.945 28.828 -9.5 1 65.31 104 PRO A CA 1
ATOM 829 C C . PRO A 1 104 ? 7.648 30.109 -9.055 1 65.31 104 PRO A C 1
ATOM 831 O O . PRO A 1 104 ? 7.008 31.156 -8.945 1 65.31 104 PRO A O 1
ATOM 834 N N . GLY A 1 105 ? 8.875 29.906 -8.734 1 68.31 105 GLY A N 1
ATOM 835 C CA . GLY A 1 105 ? 9.656 31.078 -8.375 1 68.31 105 GLY A CA 1
ATOM 836 C C . GLY A 1 105 ? 9.672 31.344 -6.883 1 68.31 105 GLY A C 1
ATOM 837 O O . GLY A 1 105 ? 10.422 32.219 -6.41 1 68.31 105 GLY A O 1
ATOM 838 N N . ASP A 1 106 ? 8.766 30.641 -6.242 1 70.31 106 ASP A N 1
ATOM 839 C CA . ASP A 1 106 ? 8.688 30.875 -4.805 1 70.31 106 ASP A CA 1
ATOM 840 C C . ASP A 1 106 ? 9.945 30.375 -4.098 1 70.31 106 ASP A C 1
ATOM 842 O O . ASP A 1 106 ? 10.453 29.297 -4.422 1 70.31 106 ASP A O 1
ATOM 846 N N . ILE A 1 107 ? 10.625 31.234 -3.357 1 75.56 107 ILE A N 1
ATOM 847 C CA . ILE A 1 107 ? 11.734 30.844 -2.49 1 75.56 107 ILE A CA 1
ATOM 848 C C . ILE A 1 107 ? 11.18 30.328 -1.16 1 75.56 107 ILE A C 1
ATOM 850 O O . ILE A 1 107 ? 10.367 31 -0.519 1 75.56 107 ILE A O 1
ATOM 854 N N . GLU A 1 108 ? 11.539 29.078 -0.943 1 80 108 GLU A N 1
ATOM 855 C CA . GLU A 1 108 ? 11.039 28.484 0.295 1 80 108 GLU A CA 1
ATOM 856 C C . GLU A 1 108 ? 11.688 29.141 1.516 1 80 108 GLU A C 1
ATOM 858 O O . GLU A 1 108 ? 12.875 29.453 1.502 1 80 108 GLU A O 1
ATOM 863 N N . THR A 1 109 ? 10.805 29.562 2.365 1 79.38 109 THR A N 1
ATOM 864 C CA . THR A 1 109 ? 11.242 30.016 3.684 1 79.38 109 THR A CA 1
ATOM 865 C C . THR A 1 109 ? 10.836 29.016 4.758 1 79.38 109 THR A C 1
ATOM 867 O O . THR A 1 109 ? 10.109 28.047 4.48 1 79.38 109 THR A O 1
ATOM 870 N N . GLU A 1 110 ? 11.461 29.141 5.867 1 77.56 110 GLU A N 1
ATOM 871 C CA . GLU A 1 110 ? 11.141 28.234 6.969 1 77.56 110 GLU A CA 1
ATOM 872 C C . GLU A 1 110 ? 9.641 28.203 7.242 1 77.56 110 GLU A C 1
ATOM 874 O O . GLU A 1 110 ? 9.094 27.172 7.633 1 77.56 110 GLU A O 1
ATOM 879 N N . THR A 1 111 ? 9.078 29.297 6.863 1 76.69 111 THR A N 1
ATOM 880 C CA . THR A 1 111 ? 7.66 29.422 7.195 1 76.69 111 THR A CA 1
ATOM 881 C C . THR A 1 111 ? 6.789 29.109 5.984 1 76.69 111 THR A C 1
ATOM 883 O O . THR A 1 111 ? 5.582 28.891 6.121 1 76.69 111 THR A O 1
ATOM 886 N N . GLN A 1 112 ? 7.41 29.156 4.875 1 82.88 112 GLN A N 1
ATOM 887 C CA . GLN A 1 112 ? 6.652 28.891 3.656 1 82.88 112 GLN A CA 1
ATOM 888 C C . GLN A 1 112 ? 7.297 27.797 2.828 1 82.88 112 GLN A C 1
ATOM 890 O O . GLN A 1 112 ? 7.895 28.062 1.784 1 82.88 112 GLN A O 1
ATOM 895 N N . LYS A 1 113 ? 7.074 26.625 3.26 1 90.69 113 LYS A N 1
ATOM 896 C CA . LYS A 1 113 ? 7.637 25.469 2.578 1 90.69 113 LYS A CA 1
ATOM 897 C C . LYS A 1 113 ? 6.574 24.75 1.744 1 90.69 113 LYS A C 1
ATOM 899 O O . LYS A 1 113 ? 5.398 24.734 2.111 1 90.69 113 LYS A O 1
ATOM 904 N N . TRP A 1 114 ? 7.02 24.312 0.6 1 94.75 114 TRP A N 1
ATOM 905 C CA . TRP A 1 114 ? 6.16 23.422 -0.181 1 94.75 114 TRP A CA 1
ATOM 906 C C . TRP A 1 114 ? 5.969 22.078 0.523 1 94.75 114 TRP A C 1
ATOM 908 O O . TRP A 1 114 ? 6.938 21.359 0.765 1 94.75 114 TRP A O 1
ATOM 918 N N . TYR A 1 115 ? 4.742 21.812 0.911 1 96.44 115 TYR A N 1
ATOM 919 C CA . TYR A 1 115 ? 4.492 20.516 1.527 1 96.44 115 TYR A CA 1
ATOM 920 C C . TYR A 1 115 ? 3.08 20.016 1.22 1 96.44 115 TYR A C 1
ATOM 922 O O . TYR A 1 115 ? 2.221 20.812 0.815 1 96.44 115 TYR A O 1
ATOM 930 N N . ALA A 1 116 ? 2.857 18.75 1.286 1 97.38 116 ALA A N 1
ATOM 931 C CA . ALA A 1 116 ? 1.552 18.094 1.274 1 97.38 116 ALA A CA 1
ATOM 932 C C . ALA A 1 116 ? 1.494 16.969 2.303 1 97.38 116 ALA A C 1
ATOM 934 O O . ALA A 1 116 ? 2.506 16.312 2.584 1 97.38 116 ALA A O 1
ATOM 935 N N . GLY A 1 117 ? 0.346 16.766 2.896 1 97.5 117 GLY A N 1
ATOM 936 C CA . GLY A 1 117 ? 0.245 15.734 3.926 1 97.5 117 GLY A CA 1
ATOM 937 C C . GLY A 1 117 ? -1.161 15.195 4.094 1 97.5 117 GLY A C 1
ATOM 938 O O . GLY A 1 117 ? -2.102 15.688 3.465 1 97.5 117 GLY A O 1
ATOM 939 N N . LEU A 1 118 ? -1.237 14.078 4.809 1 97.88 118 LEU A N 1
ATOM 940 C CA . LEU A 1 118 ? -2.486 13.469 5.25 1 97.88 118 LEU A CA 1
ATOM 941 C C . LEU A 1 118 ? -2.631 13.562 6.766 1 97.88 118 LEU A C 1
ATOM 943 O O . LEU A 1 118 ? -1.651 13.406 7.5 1 97.88 118 LEU A O 1
ATOM 947 N N . ARG A 1 119 ? -3.857 13.82 7.184 1 97.69 119 ARG A N 1
ATOM 948 C CA . ARG A 1 119 ? -4.164 13.898 8.609 1 97.69 119 ARG A CA 1
ATOM 949 C C . ARG A 1 119 ? -5.387 13.055 8.953 1 97.69 119 ARG A C 1
ATOM 951 O O . ARG A 1 119 ? -6.426 13.156 8.297 1 97.69 119 ARG A O 1
ATOM 958 N N . PHE A 1 120 ? -5.176 12.18 9.953 1 97.69 120 PHE A N 1
ATOM 959 C CA . PHE A 1 120 ? -6.27 11.383 10.492 1 97.69 120 PHE A CA 1
ATOM 960 C C . PHE A 1 120 ? -6.762 11.961 11.812 1 97.69 120 PHE A C 1
ATOM 962 O O . PHE A 1 120 ? -5.957 12.312 12.68 1 97.69 120 PHE A O 1
ATOM 969 N N . TYR A 1 121 ? -8.039 12.109 11.93 1 95.94 121 TYR A N 1
ATOM 970 C CA . TYR A 1 121 ? -8.617 12.461 13.219 1 95.94 121 TYR A CA 1
ATOM 971 C C . TYR A 1 121 ? -9.078 11.219 13.969 1 95.94 121 TYR A C 1
ATOM 973 O O . TYR A 1 121 ? -9.891 10.445 13.461 1 95.94 121 TYR A O 1
ATOM 981 N N . GLY A 1 122 ? -8.492 11.062 15.141 1 94.75 122 GLY A N 1
ATOM 982 C CA . GLY A 1 122 ? -8.672 9.828 15.891 1 94.75 122 GLY A CA 1
ATOM 983 C C . GLY A 1 122 ? -10.102 9.609 16.344 1 94.75 122 GLY A C 1
ATOM 984 O O . GLY A 1 122 ? -10.586 8.477 16.391 1 94.75 122 GLY A O 1
ATOM 985 N N . ASN A 1 123 ? -10.766 10.703 16.703 1 91.62 123 ASN A N 1
ATOM 986 C CA . ASN A 1 123 ? -12.156 10.609 17.141 1 91.62 123 ASN A CA 1
ATOM 987 C C . ASN A 1 123 ? -13.125 10.812 15.969 1 91.62 123 ASN A C 1
ATOM 989 O O . ASN A 1 123 ? -13.891 11.773 15.961 1 91.62 123 ASN A O 1
ATOM 993 N N . ASP A 1 124 ? -13.102 9.984 15.039 1 92.44 124 ASP A N 1
ATOM 994 C CA . ASP A 1 124 ? -14 9.977 13.891 1 92.44 124 ASP A CA 1
ATOM 995 C C . ASP A 1 124 ? -15.031 8.859 14 1 92.44 124 ASP A C 1
ATOM 997 O O . ASP A 1 124 ? -14.703 7.684 13.844 1 92.44 124 ASP A O 1
ATOM 1001 N N . PRO A 1 125 ? -16.25 9.164 14.336 1 92.38 125 PRO A N 1
ATOM 1002 C CA . PRO A 1 125 ? -17.25 8.125 14.547 1 92.38 125 PRO A CA 1
ATOM 1003 C C . PRO A 1 125 ? -17.625 7.395 13.258 1 92.38 125 PRO A C 1
ATOM 1005 O O . PRO A 1 125 ? -18.156 6.281 13.305 1 92.38 125 PRO A O 1
ATOM 1008 N N . GLU A 1 126 ? -17.422 7.965 12.102 1 95.38 126 GLU A N 1
ATOM 1009 C CA . GLU A 1 126 ? -17.812 7.379 10.82 1 95.38 126 GLU A CA 1
ATOM 1010 C C . GLU A 1 126 ? -16.719 6.445 10.289 1 95.38 126 GLU A C 1
ATOM 1012 O O . GLU A 1 126 ? -16.984 5.617 9.414 1 95.38 126 GLU A O 1
ATOM 1017 N N . HIS A 1 127 ? -15.547 6.629 10.828 1 96.94 127 HIS A N 1
ATOM 1018 C CA . HIS A 1 127 ? -14.414 5.848 10.352 1 96.94 127 HIS A CA 1
ATOM 1019 C C . HIS A 1 127 ? -13.703 5.145 11.5 1 96.94 127 HIS A C 1
ATOM 1021 O O . 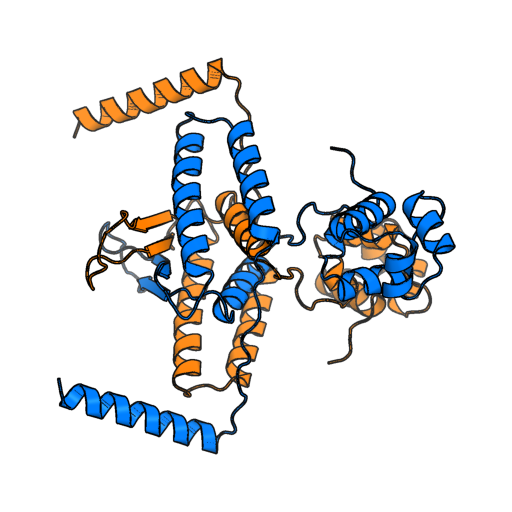HIS A 1 127 ? -12.812 5.719 12.133 1 96.94 127 HIS A O 1
ATOM 1027 N N . SER A 1 128 ? -13.977 3.91 11.617 1 94.31 128 SER A N 1
ATOM 1028 C CA . SER A 1 128 ? -13.703 3.141 12.828 1 94.31 128 SER A CA 1
ATOM 1029 C C . SER A 1 128 ? -12.211 2.875 12.992 1 94.31 128 SER A C 1
ATOM 1031 O O . SER A 1 128 ? -11.75 2.553 14.086 1 94.31 128 SER A O 1
ATOM 1033 N N . LEU A 1 129 ? -11.43 3.01 11.93 1 97.06 129 LEU A N 1
ATOM 1034 C CA . LEU A 1 129 ? -10.023 2.637 12.008 1 97.06 129 LEU A CA 1
ATOM 1035 C C . LEU A 1 129 ? -9.141 3.875 12.133 1 97.06 129 LEU A C 1
ATOM 1037 O O . LEU A 1 129 ? -7.914 3.762 12.211 1 97.06 129 LEU A O 1
ATOM 1041 N N . ASN A 1 130 ? -9.734 5.07 12.195 1 97.62 130 ASN A N 1
ATOM 1042 C CA . ASN A 1 130 ? -8.938 6.281 12.336 1 97.62 130 ASN A CA 1
ATOM 1043 C C . ASN A 1 130 ? -8.164 6.289 13.656 1 97.62 130 ASN A C 1
ATOM 1045 O O . ASN A 1 130 ? -7.023 6.754 13.711 1 97.62 130 ASN A O 1
ATOM 1049 N N . ALA A 1 131 ? -8.797 5.824 14.672 1 95.88 131 ALA A N 1
ATOM 1050 C CA . ALA A 1 131 ? -8.109 5.762 15.961 1 95.88 131 ALA A CA 1
ATOM 1051 C C . ALA A 1 131 ? -6.898 4.84 15.891 1 95.88 131 ALA A C 1
ATOM 1053 O O . ALA A 1 131 ? -5.832 5.168 16.406 1 95.88 131 ALA A O 1
ATOM 1054 N N . ASP A 1 132 ? -7.066 3.719 15.281 1 97.31 132 ASP A N 1
ATOM 1055 C CA . ASP A 1 132 ? -5.973 2.771 15.109 1 97.31 132 ASP A CA 1
ATOM 1056 C C . ASP A 1 132 ? -4.832 3.393 14.305 1 97.31 132 ASP A C 1
ATOM 1058 O O . ASP A 1 132 ? -3.658 3.209 14.641 1 97.31 132 ASP A O 1
ATOM 1062 N N . MET A 1 133 ? -5.164 4.113 13.242 1 98.12 133 MET A N 1
ATOM 1063 C CA . MET A 1 133 ? 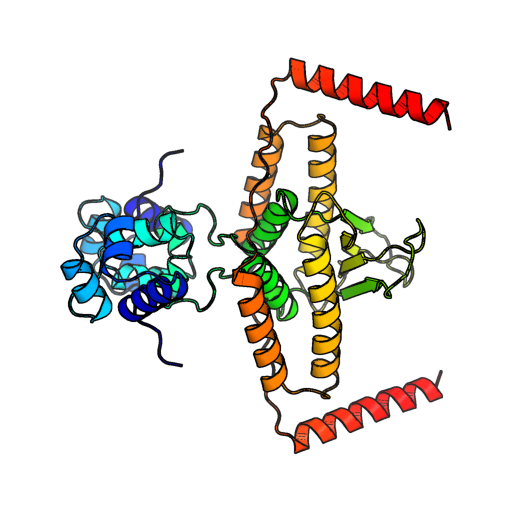-4.164 4.789 12.422 1 98.12 133 MET A CA 1
ATOM 1064 C C . MET A 1 133 ? -3.379 5.801 13.25 1 98.12 133 MET A C 1
ATOM 1066 O O . MET A 1 133 ? -2.15 5.852 13.172 1 98.12 133 MET A O 1
ATOM 1070 N N . CYS A 1 134 ? -4.137 6.574 14.031 1 97.5 134 CYS A N 1
ATOM 1071 C CA . CYS A 1 134 ? -3.477 7.57 14.867 1 97.5 134 CYS A CA 1
ATOM 1072 C C . CYS A 1 134 ? -2.529 6.902 15.859 1 97.5 134 CYS A C 1
ATOM 1074 O O . CYS A 1 134 ? -1.399 7.359 16.047 1 97.5 134 CYS A O 1
ATOM 1076 N N . ASN A 1 135 ? -2.963 5.863 16.469 1 96.38 135 ASN A N 1
ATOM 1077 C CA . ASN A 1 135 ? -2.125 5.133 17.422 1 96.38 135 ASN A CA 1
ATOM 1078 C C . ASN A 1 135 ? -0.883 4.562 16.734 1 96.38 135 ASN A C 1
ATOM 1080 O O . ASN A 1 135 ? 0.216 4.621 17.297 1 96.38 135 ASN A O 1
ATOM 1084 N N . PHE A 1 136 ? -1.061 4.059 15.641 1 97.94 136 PHE A N 1
ATOM 1085 C CA . PHE A 1 136 ? 0.068 3.506 14.898 1 97.94 136 PHE A CA 1
ATOM 1086 C C . PHE A 1 136 ? 1.095 4.59 14.594 1 97.94 136 PHE A C 1
ATOM 1088 O O . PHE A 1 136 ? 2.295 4.387 14.781 1 97.94 136 PHE A O 1
ATOM 1095 N N . LEU A 1 137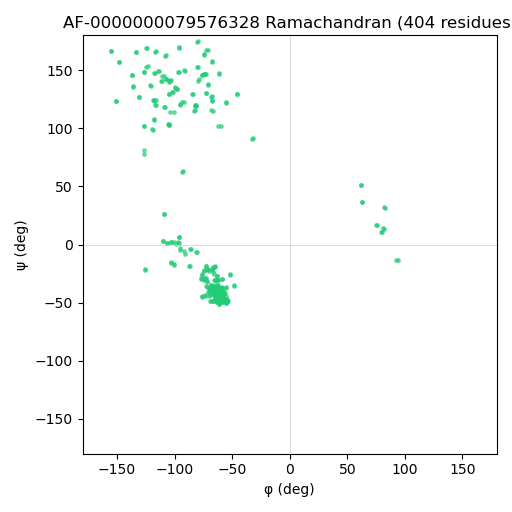 ? 0.624 5.668 14.039 1 98.19 137 LEU A N 1
ATOM 1096 C CA . LEU A 1 137 ? 1.532 6.738 13.633 1 98.19 137 LEU A CA 1
ATOM 1097 C C . LEU A 1 137 ? 2.281 7.297 14.844 1 98.19 137 LEU A C 1
ATOM 1099 O O . LEU A 1 137 ? 3.461 7.641 14.742 1 98.19 137 LEU A O 1
ATOM 1103 N N . ALA A 1 138 ? 1.598 7.398 15.93 1 97.25 138 ALA A N 1
ATOM 1104 C CA . ALA A 1 138 ? 2.258 7.82 17.156 1 97.25 138 ALA A CA 1
ATOM 1105 C C . ALA A 1 138 ? 3.342 6.824 17.578 1 97.25 138 ALA A C 1
ATOM 1107 O O . ALA A 1 138 ? 4.457 7.223 17.922 1 97.25 138 ALA A O 1
ATOM 1108 N N . ASP A 1 139 ? 3.021 5.547 17.547 1 97.75 139 ASP A N 1
ATOM 1109 C CA . ASP A 1 139 ? 3.992 4.5 17.844 1 97.75 139 ASP A CA 1
ATOM 1110 C C . ASP A 1 139 ? 5.172 4.547 16.875 1 97.75 139 ASP A C 1
ATOM 1112 O O . ASP A 1 139 ? 6.32 4.363 17.281 1 97.75 139 ASP A O 1
ATOM 1116 N N . LEU A 1 140 ? 4.832 4.719 15.633 1 98.25 140 LEU A N 1
ATOM 1117 C CA . LEU A 1 140 ? 5.879 4.801 14.625 1 98.25 140 LEU A CA 1
ATOM 1118 C C . LEU A 1 140 ? 6.844 5.941 14.93 1 98.25 140 LEU A C 1
ATOM 1120 O O . LEU A 1 140 ? 8.062 5.785 14.797 1 98.25 140 LEU A O 1
ATOM 1124 N N . GLN A 1 141 ? 6.309 7.094 15.289 1 97.88 141 GLN A N 1
ATOM 1125 C CA . GLN A 1 141 ? 7.16 8.227 15.633 1 97.88 141 GLN A CA 1
ATOM 1126 C C . GLN A 1 141 ? 8.156 7.848 16.719 1 97.88 141 GLN A C 1
ATOM 1128 O O . GLN A 1 141 ? 9.359 8.109 16.594 1 97.88 141 GLN A O 1
ATOM 1133 N N . GLU A 1 142 ? 7.668 7.266 17.734 1 97.12 142 GLU A N 1
ATOM 1134 C CA . GLU A 1 142 ? 8.508 6.879 18.859 1 97.12 142 GLU A CA 1
ATOM 1135 C C . GLU A 1 142 ? 9.578 5.879 18.438 1 97.12 142 GLU A C 1
ATOM 1137 O O . GLU A 1 142 ? 10.758 6.043 18.781 1 97.12 142 GLU A O 1
ATOM 1142 N N . ASN A 1 143 ? 9.188 4.879 17.766 1 97.56 143 ASN A N 1
ATOM 1143 C CA . ASN A 1 143 ? 10.125 3.834 17.344 1 97.56 143 ASN A CA 1
ATOM 1144 C C . ASN A 1 143 ? 11.133 4.355 16.328 1 97.56 143 ASN A C 1
ATOM 1146 O O . ASN A 1 143 ? 12.312 4.004 16.391 1 97.56 143 ASN A O 1
ATOM 1150 N N . ARG A 1 144 ? 10.672 5.156 15.391 1 97.19 144 ARG A N 1
ATOM 1151 C CA . ARG A 1 144 ? 11.562 5.773 14.414 1 97.19 144 ARG A CA 1
ATOM 1152 C C . ARG A 1 144 ? 12.617 6.629 15.094 1 97.19 144 ARG A C 1
ATOM 1154 O O . ARG A 1 144 ? 13.805 6.531 14.781 1 97.19 144 ARG A O 1
ATOM 1161 N N . GLU A 1 145 ? 12.172 7.48 16 1 96.25 145 GLU A N 1
ATOM 1162 C CA . GLU A 1 145 ? 13.094 8.344 16.734 1 96.25 145 GLU A CA 1
ATOM 1163 C C . GLU A 1 145 ? 14.094 7.523 17.547 1 96.25 145 GLU A C 1
ATOM 1165 O O . GLU A 1 145 ? 15.281 7.852 17.594 1 96.25 145 GLU A O 1
ATOM 1170 N N . SER A 1 146 ? 13.609 6.504 18.203 1 96.38 146 SER A N 1
ATOM 1171 C CA . SER A 1 146 ? 14.469 5.633 19 1 96.38 146 SER A CA 1
ATOM 1172 C C . SER A 1 146 ? 15.531 4.957 18.141 1 96.38 146 SER A C 1
ATOM 1174 O O . SER A 1 146 ? 16.688 4.832 18.547 1 96.38 146 SER A O 1
ATOM 1176 N N . LEU A 1 147 ? 15.156 4.508 16.984 1 96 147 LEU A N 1
ATOM 1177 C CA . LEU A 1 147 ? 16.094 3.859 16.078 1 96 147 LEU A CA 1
ATOM 1178 C C . LEU A 1 147 ? 17.141 4.852 15.562 1 96 147 LEU A C 1
ATOM 1180 O O . LEU A 1 147 ? 18.328 4.574 15.609 1 96 147 LEU A O 1
ATOM 1184 N N . GLU A 1 148 ? 16.672 6.004 15.102 1 94.38 148 GLU A N 1
ATOM 1185 C CA . GLU A 1 148 ? 17.531 7.012 14.5 1 94.38 148 GLU A CA 1
ATOM 1186 C C . GLU A 1 148 ? 18.484 7.613 15.523 1 94.38 148 GLU A C 1
ATOM 1188 O O . GLU A 1 148 ? 19.562 8.102 15.172 1 94.38 148 GLU A O 1
ATOM 1193 N N . SER A 1 149 ? 18.109 7.551 16.812 1 94.94 149 SER A N 1
ATOM 1194 C CA . SER A 1 149 ? 18.953 8.086 17.875 1 94.94 149 SER A CA 1
ATOM 1195 C C . SER A 1 149 ? 19.734 6.98 18.578 1 94.94 149 SER A C 1
ATOM 1197 O O . SER A 1 149 ? 20.359 7.215 19.609 1 94.94 149 SER A O 1
ATOM 1199 N N . TYR A 1 150 ? 19.578 5.793 18.125 1 94.56 150 TYR A N 1
ATOM 1200 C CA . TYR A 1 150 ? 20.359 4.645 18.547 1 94.56 150 TYR A CA 1
ATOM 1201 C C . TYR A 1 150 ? 19.938 4.168 19.938 1 94.56 150 TYR A C 1
ATOM 1203 O O . TYR A 1 150 ? 20.719 3.508 20.641 1 94.56 150 TYR A O 1
ATOM 1211 N N . PHE A 1 151 ? 18.844 4.551 20.375 1 95.44 151 PHE A N 1
ATOM 1212 C CA . PHE A 1 151 ? 18.312 4.047 21.641 1 95.44 151 PHE A CA 1
ATOM 1213 C C . PHE A 1 151 ? 17.797 2.625 21.484 1 95.44 151 PHE A C 1
ATOM 1215 O O . PHE A 1 151 ? 17.734 1.866 22.453 1 95.44 151 PHE A O 1
ATOM 1222 N N . THR A 1 152 ? 17.312 2.32 20.25 1 94.06 152 THR A N 1
ATOM 1223 C CA . THR A 1 152 ? 16.906 0.963 19.906 1 94.06 152 THR A CA 1
ATOM 1224 C C . THR A 1 152 ? 17.656 0.457 18.688 1 94.06 152 THR A C 1
ATOM 1226 O O . THR A 1 152 ? 18.188 1.25 17.906 1 94.06 152 THR A O 1
ATOM 1229 N N . GLY A 1 153 ? 17.812 -0.868 18.578 1 93.5 153 GLY A N 1
ATOM 1230 C CA . GLY A 1 153 ? 18.469 -1.462 17.422 1 93.5 153 GLY A CA 1
ATOM 1231 C C . GLY A 1 153 ? 17.484 -1.941 16.359 1 93.5 153 GLY A C 1
ATOM 1232 O O . GLY A 1 153 ? 16.266 -1.891 16.562 1 93.5 153 GLY A O 1
ATOM 1233 N N . LYS A 1 154 ? 18.047 -2.275 15.219 1 94.06 154 LYS A N 1
ATOM 1234 C CA . LYS A 1 154 ? 17.25 -2.764 14.094 1 94.06 154 LYS A CA 1
ATOM 1235 C C . LYS A 1 154 ? 16.406 -3.973 14.492 1 94.06 154 LYS A C 1
ATOM 1237 O O . LYS A 1 154 ? 15.266 -4.117 14.055 1 94.06 154 LYS A O 1
ATOM 1242 N N . ASP A 1 155 ? 17 -4.754 15.312 1 92.5 155 ASP A N 1
ATOM 1243 C CA . ASP A 1 155 ? 16.328 -5.969 15.742 1 92.5 155 ASP A CA 1
ATOM 1244 C C . ASP A 1 155 ? 15.031 -5.637 16.484 1 92.5 155 ASP A C 1
ATOM 1246 O O . ASP A 1 155 ? 13.977 -6.211 16.188 1 92.5 155 ASP A O 1
ATOM 1250 N N . MET A 1 156 ? 15.141 -4.711 17.391 1 95.56 156 MET A N 1
ATOM 1251 C CA . MET A 1 156 ? 13.977 -4.316 18.172 1 95.56 156 MET A CA 1
ATOM 1252 C C . MET A 1 156 ? 12.953 -3.586 17.297 1 95.56 156 MET A C 1
ATOM 1254 O O . MET A 1 156 ? 11.75 -3.756 17.469 1 95.56 156 MET A O 1
ATOM 1258 N N . PHE A 1 157 ? 13.398 -2.785 16.406 1 96.06 157 PHE A N 1
ATOM 1259 C CA . PHE A 1 157 ? 12.523 -2.092 15.461 1 96.06 157 PHE A CA 1
ATOM 1260 C C . PHE A 1 157 ? 11.781 -3.086 14.586 1 96.06 157 PHE A C 1
ATOM 1262 O O . PHE A 1 157 ? 10.57 -2.959 14.383 1 96.06 157 PHE A O 1
ATOM 1269 N N . ASP A 1 158 ? 12.469 -4.086 14.094 1 92.94 158 ASP A N 1
ATOM 1270 C CA . ASP A 1 158 ? 11.867 -5.125 13.258 1 92.94 158 ASP A CA 1
ATOM 1271 C C . ASP A 1 158 ? 10.844 -5.938 14.055 1 92.94 158 ASP A C 1
ATOM 1273 O O . ASP A 1 158 ? 9.805 -6.324 13.516 1 92.94 158 ASP A O 1
ATOM 1277 N N . MET A 1 159 ? 11.141 -6.188 15.258 1 94.5 159 MET A N 1
ATOM 1278 C CA . MET A 1 159 ? 10.203 -6.906 16.125 1 94.5 159 MET A CA 1
ATOM 1279 C C . MET A 1 159 ? 8.922 -6.098 16.328 1 94.5 159 MET A C 1
ATOM 1281 O O . MET A 1 159 ? 7.824 -6.645 16.25 1 94.5 159 MET A O 1
ATOM 1285 N N . TRP A 1 160 ? 9.125 -4.875 16.609 1 96.75 160 TRP A N 1
ATOM 1286 C CA . TRP A 1 160 ? 7.961 -4.004 16.766 1 96.75 160 TRP A CA 1
ATOM 1287 C C . TRP A 1 160 ? 7.094 -4.027 15.508 1 96.75 160 TRP A C 1
ATOM 1289 O O . TRP A 1 160 ? 5.871 -4.141 15.594 1 96.75 160 TRP A O 1
ATOM 1299 N N . LYS A 1 161 ? 7.73 -3.879 14.344 1 94.69 161 LYS A N 1
ATOM 1300 C CA . LYS A 1 161 ? 7 -3.906 13.078 1 94.69 161 LYS A CA 1
ATOM 1301 C C . LYS A 1 161 ? 6.191 -5.191 12.938 1 94.69 161 LYS A C 1
ATOM 1303 O O . LYS A 1 161 ? 5 -5.152 12.625 1 94.69 161 LYS A O 1
ATOM 1308 N N . LYS A 1 162 ? 6.863 -6.25 13.164 1 88.69 162 LYS A N 1
ATOM 1309 C CA . LYS A 1 162 ? 6.242 -7.566 13.023 1 88.69 162 LYS A CA 1
ATOM 1310 C C . LYS A 1 162 ? 5.027 -7.703 13.93 1 88.69 162 LYS A C 1
ATOM 1312 O O . LYS A 1 162 ? 3.957 -8.133 13.492 1 88.69 162 LYS A O 1
ATOM 1317 N N . GLN A 1 163 ? 5.188 -7.367 15.133 1 93.06 163 GLN A N 1
ATOM 1318 C CA . GLN A 1 163 ? 4.109 -7.465 16.109 1 93.06 163 GLN A CA 1
ATOM 1319 C C . GLN A 1 163 ? 2.943 -6.555 15.734 1 93.06 163 GLN A C 1
ATOM 1321 O O . GLN A 1 163 ? 1.781 -6.961 15.812 1 93.06 163 GLN A O 1
ATOM 1326 N N . THR A 1 164 ? 3.264 -5.352 15.375 1 94.56 164 THR A N 1
ATOM 1327 C CA . THR A 1 164 ? 2.244 -4.391 14.977 1 94.56 164 THR A CA 1
ATOM 1328 C C . THR A 1 164 ? 1.453 -4.902 13.781 1 94.56 164 THR A C 1
ATOM 1330 O O . THR A 1 164 ? 0.22 -4.887 13.789 1 94.56 164 THR A O 1
ATOM 1333 N N . LEU A 1 165 ? 2.113 -5.375 12.75 1 89.31 165 LEU A N 1
ATOM 1334 C CA . LEU A 1 165 ? 1.46 -5.871 11.547 1 89.31 165 LEU A CA 1
ATOM 1335 C C . LEU A 1 165 ? 0.583 -7.078 11.867 1 89.31 165 LEU A C 1
ATOM 1337 O O . LEU A 1 165 ? -0.54 -7.184 11.367 1 89.31 165 LEU A O 1
ATOM 1341 N N . GLU A 1 166 ? 1.081 -7.922 12.672 1 81.88 166 GLU A N 1
ATOM 1342 C CA . GLU A 1 166 ? 0.304 -9.086 13.078 1 81.88 166 GLU A CA 1
ATOM 1343 C C . GLU A 1 166 ? -0.984 -8.672 13.789 1 81.88 166 GLU A C 1
ATOM 1345 O O . GLU A 1 166 ? -2.053 -9.227 13.516 1 81.88 166 GLU A O 1
ATOM 1350 N N . TYR A 1 167 ? -0.924 -7.758 14.625 1 89.06 167 TYR A N 1
ATOM 1351 C CA . TYR A 1 167 ? -2.064 -7.281 15.398 1 89.06 167 TYR A CA 1
ATOM 1352 C C . TYR A 1 167 ? -3.17 -6.77 14.484 1 89.06 167 TYR A C 1
ATOM 1354 O O . TYR A 1 167 ? -4.352 -7.039 14.719 1 89.06 167 TYR A O 1
ATOM 1362 N N . TYR A 1 168 ? -2.887 -6.113 13.43 1 90.06 168 TYR A N 1
ATOM 1363 C CA . TYR A 1 168 ? -3.875 -5.41 12.625 1 90.06 168 TYR A CA 1
ATOM 1364 C C . TYR A 1 168 ? -4.328 -6.27 11.445 1 90.06 168 TYR A C 1
ATOM 1366 O O . TYR A 1 168 ? -5.082 -5.809 10.586 1 90.06 168 TYR A O 1
ATOM 1374 N N . THR A 1 169 ? -3.895 -7.523 11.375 1 78.69 169 THR A N 1
ATOM 1375 C CA . THR A 1 169 ? -4.363 -8.453 10.352 1 78.69 169 THR A CA 1
ATOM 1376 C C . THR A 1 169 ? -5.855 -8.734 10.523 1 78.69 169 THR A C 1
ATOM 1378 O O . THR A 1 169 ? -6.527 -9.148 9.578 1 78.69 169 THR A O 1
ATOM 1381 N N . SER A 1 170 ? -6.387 -8.469 11.672 1 77.75 170 SER A N 1
ATOM 1382 C CA . SER A 1 170 ? -7.77 -8.812 11.984 1 77.75 170 SER A CA 1
ATOM 1383 C C . SER A 1 170 ? -8.703 -7.629 11.75 1 77.75 170 SER A C 1
ATOM 1385 O O . SER A 1 170 ? -9.898 -7.715 12.016 1 77.75 170 SER A O 1
ATOM 1387 N N . LYS A 1 171 ? -8.227 -6.492 11.289 1 86.5 171 LYS A N 1
ATOM 1388 C CA . LYS A 1 171 ? -9.023 -5.289 11.062 1 86.5 171 LYS A CA 1
ATOM 1389 C C . LYS A 1 171 ? -9.273 -5.078 9.57 1 86.5 171 LYS A C 1
ATOM 1391 O O . LYS A 1 171 ? -8.414 -4.566 8.852 1 86.5 171 LYS A O 1
ATOM 1396 N N . PRO A 1 172 ? -10.445 -5.391 9.117 1 81.25 172 PRO A N 1
ATOM 1397 C CA . PRO A 1 172 ? -10.711 -5.332 7.68 1 81.25 172 PRO A CA 1
ATOM 1398 C C . PRO A 1 172 ? -10.852 -3.9 7.168 1 81.25 172 PRO A C 1
ATOM 1400 O O . PRO A 1 172 ? -11.273 -3.012 7.91 1 81.25 172 PRO A O 1
ATOM 1403 N N . VAL A 1 17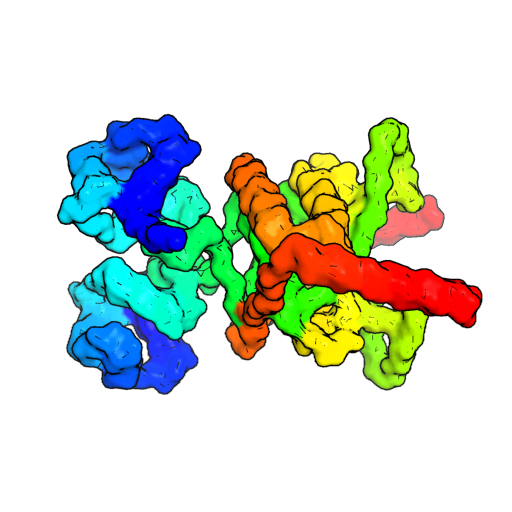3 ? -10.445 -3.678 6 1 83.75 173 VAL A N 1
ATOM 1404 C CA . VAL A 1 173 ? -10.656 -2.447 5.246 1 83.75 173 VAL A CA 1
ATOM 1405 C C . VAL A 1 173 ? -11.469 -2.744 3.986 1 83.75 173 VAL A C 1
ATOM 1407 O O . VAL A 1 173 ? -11.086 -3.605 3.189 1 83.75 173 VAL A O 1
ATOM 1410 N N . THR A 1 174 ? -12.586 -2.039 3.83 1 81.19 174 THR A N 1
ATOM 1411 C CA . THR A 1 174 ? -13.469 -2.271 2.691 1 81.19 174 THR A CA 1
ATOM 1412 C C . THR A 1 174 ? -13.547 -1.028 1.809 1 81.19 174 THR A C 1
ATOM 1414 O O . THR A 1 174 ? -13.062 0.041 2.188 1 81.19 174 THR A O 1
ATOM 1417 N N . HIS A 1 175 ? -14.086 -1.208 0.575 1 80.44 175 HIS A N 1
ATOM 1418 C CA . HIS A 1 175 ? -14.172 -0.128 -0.401 1 80.44 175 HIS A CA 1
ATOM 1419 C C . HIS A 1 175 ? -15.562 0.503 -0.398 1 80.44 175 HIS A C 1
ATOM 1421 O O . HIS A 1 175 ? -16.578 -0.206 -0.409 1 80.44 175 HIS A O 1
ATOM 1427 N N . LYS A 1 176 ? -15.523 1.813 -0.384 1 85.12 176 LYS A N 1
ATOM 1428 C CA . LYS A 1 176 ? -16.766 2.561 -0.478 1 85.12 176 LYS A CA 1
ATOM 1429 C C . LYS A 1 176 ? -17.359 2.461 -1.879 1 85.12 176 LYS A C 1
ATOM 1431 O O . LYS A 1 176 ? -16.641 2.512 -2.873 1 85.12 176 LYS A O 1
ATOM 1436 N N . GLU A 1 177 ? -18.641 2.281 -1.937 1 79.62 177 GLU A N 1
ATOM 1437 C CA . GLU A 1 177 ? -19.328 2.299 -3.227 1 79.62 177 GLU A CA 1
ATOM 1438 C C . GLU A 1 177 ? -19.641 3.727 -3.668 1 79.62 177 GLU A C 1
ATOM 1440 O O . GLU A 1 177 ? -20.312 4.469 -2.955 1 79.62 177 GLU A O 1
ATOM 1445 N N . ILE A 1 178 ? -19.031 4.121 -4.719 1 85.25 178 ILE A N 1
ATOM 1446 C CA . ILE A 1 178 ? -19.344 5.43 -5.289 1 85.25 178 ILE A CA 1
ATOM 1447 C C . ILE A 1 178 ? -20.438 5.293 -6.348 1 85.25 178 ILE A C 1
ATOM 1449 O O . IL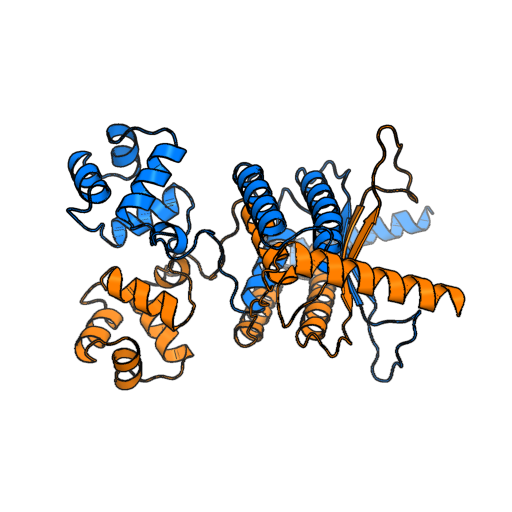E A 1 178 ? -20.281 4.523 -7.301 1 85.25 178 ILE A O 1
ATOM 1453 N N . GLU A 1 179 ? -21.516 5.984 -6.191 1 83.56 179 GLU A N 1
ATOM 1454 C CA . GLU A 1 179 ? -22.641 5.918 -7.109 1 83.56 179 GLU A CA 1
ATOM 1455 C C . GLU A 1 179 ? -22.328 6.613 -8.43 1 83.56 179 GLU A C 1
ATOM 1457 O O . GLU A 1 179 ? -21.75 7.699 -8.445 1 83.56 179 GLU A O 1
ATOM 1462 N N . GLU A 1 180 ? -22.594 5.93 -9.414 1 88.81 180 GLU A N 1
ATOM 1463 C CA . GLU A 1 180 ? -22.531 6.566 -10.727 1 88.81 180 GLU A CA 1
ATOM 1464 C C . GLU A 1 180 ? -23.797 7.348 -11.023 1 88.81 180 GLU A C 1
ATOM 1466 O O . GLU A 1 180 ? -24.891 6.781 -11.055 1 88.81 180 GLU A O 1
ATOM 1471 N N . LEU A 1 181 ? -23.672 8.586 -11.227 1 91.44 181 LEU A N 1
ATOM 1472 C CA . LEU A 1 181 ? -24.812 9.453 -11.484 1 91.44 181 LEU A CA 1
ATOM 1473 C C . LEU A 1 181 ? -24.859 9.891 -12.945 1 91.44 181 LEU A C 1
ATOM 1475 O O . LEU A 1 181 ? -23.812 10.148 -13.547 1 91.44 181 LEU A O 1
ATOM 1479 N N . ASP A 1 182 ? -26.094 9.945 -13.391 1 91.25 182 ASP A N 1
ATOM 1480 C CA . ASP A 1 182 ? -26.219 10.547 -14.719 1 91.25 182 ASP A CA 1
ATOM 1481 C C . ASP A 1 182 ? -26.031 12.062 -14.648 1 91.25 182 ASP A C 1
ATOM 1483 O O . ASP A 1 182 ? -26.062 12.648 -13.57 1 91.25 182 ASP A O 1
ATOM 1487 N N . PHE A 1 183 ? -25.797 12.578 -15.781 1 91.75 183 PHE A N 1
ATOM 1488 C CA . PHE A 1 183 ? -25.438 13.984 -15.883 1 91.75 183 PHE A CA 1
ATOM 1489 C C . PHE A 1 183 ? -26.484 14.867 -15.234 1 91.75 183 PHE A C 1
ATOM 1491 O O . PHE A 1 183 ? -26.172 15.758 -14.445 1 91.75 183 PHE A O 1
ATOM 1498 N N . GLU A 1 184 ? -27.688 14.633 -15.539 1 92.94 184 GLU A N 1
ATOM 1499 C CA . GLU A 1 184 ? -28.781 15.469 -15.039 1 92.94 184 GLU A CA 1
ATOM 1500 C C . GLU A 1 184 ? -28.875 15.383 -13.516 1 92.94 184 GLU A C 1
ATOM 1502 O O . GLU A 1 184 ? -29.047 16.406 -12.844 1 92.94 184 GLU A O 1
ATOM 1507 N N . THR A 1 185 ? -28.828 14.242 -13.07 1 95.06 185 THR A N 1
ATOM 1508 C CA . THR A 1 185 ? -28.906 14.023 -11.633 1 95.06 185 THR A CA 1
ATOM 1509 C C . THR A 1 185 ? -27.734 14.672 -10.914 1 95.06 185 THR A C 1
ATOM 1511 O O . THR A 1 185 ? -27.891 15.25 -9.836 1 95.06 185 THR A O 1
ATOM 1514 N N . ARG A 1 186 ? -26.594 14.578 -11.492 1 93.81 186 ARG A N 1
ATOM 1515 C CA . ARG A 1 186 ? -25.391 15.156 -10.906 1 93.81 186 ARG A CA 1
ATOM 1516 C C . ARG A 1 186 ? -25.5 16.672 -10.805 1 93.81 186 ARG A C 1
ATOM 1518 O O . ARG A 1 186 ? -25.109 17.266 -9.797 1 93.81 186 ARG A O 1
ATOM 1525 N N . ILE A 1 187 ? -25.969 17.25 -11.805 1 93.75 187 ILE A N 1
ATOM 1526 C CA . ILE A 1 187 ? -26.125 18.703 -11.828 1 93.75 187 ILE A CA 1
ATOM 1527 C C . ILE A 1 187 ? -27.125 19.125 -10.75 1 93.75 187 ILE A C 1
ATOM 1529 O O . ILE A 1 187 ? -26.922 20.125 -10.062 1 93.75 187 ILE A O 1
ATOM 1533 N N . ARG A 1 188 ? -28.188 18.391 -10.688 1 94.12 188 ARG A N 1
ATOM 1534 C CA . ARG A 1 188 ? -29.188 18.688 -9.68 1 94.12 188 ARG A CA 1
ATOM 1535 C C . ARG A 1 188 ? -28.594 18.641 -8.273 1 94.12 188 ARG A C 1
ATOM 1537 O O . ARG A 1 188 ? -28.828 19.547 -7.473 1 94.12 188 ARG A O 1
ATOM 1544 N N . LYS A 1 189 ? -27.906 17.609 -8.047 1 93.44 189 LYS A N 1
ATOM 1545 C CA . LYS A 1 189 ? -27.281 17.453 -6.734 1 93.44 189 LYS A CA 1
ATOM 1546 C C . LYS A 1 189 ? -26.266 18.562 -6.469 1 93.44 189 LYS A C 1
ATOM 1548 O O . LYS A 1 189 ? -26.141 19.047 -5.34 1 93.44 189 LYS A O 1
ATOM 1553 N N . ARG A 1 190 ? -25.531 18.875 -7.453 1 91.88 190 ARG A N 1
ATOM 1554 C CA . ARG A 1 190 ? -24.562 19.953 -7.34 1 91.88 190 ARG A CA 1
ATOM 1555 C C . ARG A 1 190 ? -25.234 21.266 -6.965 1 91.88 190 ARG A C 1
ATOM 1557 O O . ARG A 1 190 ? -24.781 21.969 -6.066 1 91.88 190 ARG A O 1
ATOM 1564 N N . ASP A 1 191 ? -26.234 21.516 -7.633 1 92.12 191 ASP A N 1
ATOM 1565 C CA . ASP A 1 191 ? -26.984 22.75 -7.383 1 92.12 191 ASP A CA 1
ATOM 1566 C C . ASP A 1 191 ? -27.547 22.766 -5.965 1 92.12 191 ASP A C 1
ATOM 1568 O O . ASP A 1 191 ? -27.531 23.812 -5.297 1 92.12 191 ASP A O 1
ATOM 1572 N N . GLU A 1 192 ? -28.078 21.672 -5.562 1 92.38 192 GLU A N 1
ATOM 1573 C CA . GLU A 1 192 ? -28.594 21.531 -4.203 1 92.38 192 GLU A CA 1
ATOM 1574 C C . GLU A 1 192 ? -27.5 21.781 -3.166 1 92.38 192 GLU A C 1
ATOM 1576 O O . GLU A 1 192 ? -27.734 22.469 -2.164 1 92.38 192 GLU A O 1
ATOM 1581 N N . LEU A 1 193 ? -26.422 21.219 -3.451 1 91.5 193 LEU A N 1
ATOM 1582 C CA . LEU A 1 193 ? -25.297 21.375 -2.539 1 91.5 193 LEU A CA 1
ATOM 1583 C C . LEU A 1 193 ? -24.859 22.828 -2.465 1 91.5 193 LEU A C 1
ATOM 1585 O O . LEU A 1 193 ? -24.562 23.344 -1.382 1 91.5 193 LEU A O 1
ATOM 1589 N N . LEU A 1 194 ? -24.797 23.438 -3.537 1 90.06 194 LEU A N 1
ATOM 1590 C CA . LEU A 1 194 ? -24.375 24.844 -3.604 1 90.06 194 LEU A CA 1
ATOM 1591 C C . LEU A 1 194 ? -25.391 25.75 -2.9 1 90.06 194 LEU A C 1
ATOM 1593 O O . LEU A 1 194 ? -25 26.719 -2.246 1 90.06 194 LEU A O 1
ATOM 1597 N N . THR A 1 195 ? -26.578 25.453 -3.051 1 89.31 195 THR A N 1
ATOM 1598 C CA . THR A 1 195 ? -27.641 26.219 -2.402 1 89.31 195 THR A CA 1
ATOM 1599 C C . THR A 1 195 ? -27.531 26.109 -0.884 1 89.31 195 THR A C 1
ATOM 1601 O O . THR A 1 195 ? -27.719 27.109 -0.171 1 89.31 195 THR A O 1
ATOM 1604 N N . GLN A 1 196 ? -27.25 24.984 -0.452 1 88.81 196 GLN A N 1
ATOM 1605 C CA . GLN A 1 196 ? -27.094 24.766 0.982 1 88.81 196 GLN A CA 1
ATOM 1606 C C . GLN A 1 196 ? -25.891 25.531 1.535 1 88.81 196 GLN A C 1
ATOM 1608 O O . GLN A 1 196 ? -25.953 26.062 2.639 1 88.81 196 GLN A O 1
ATOM 1613 N N . LYS A 1 197 ? -24.891 25.609 0.856 1 84.94 197 LYS A N 1
ATOM 1614 C CA . LYS A 1 197 ? -23.672 26.297 1.283 1 84.94 197 LYS A CA 1
ATOM 1615 C C . LYS A 1 197 ? -23.875 27.797 1.317 1 84.94 197 LYS A C 1
ATOM 1617 O O . LYS A 1 197 ? -23.391 28.484 2.217 1 84.94 197 LYS A O 1
ATOM 1622 N N . PHE A 1 198 ? -24.531 28.266 0.382 1 82.44 198 PHE A N 1
ATOM 1623 C CA . PHE A 1 198 ? -24.812 29.688 0.324 1 82.44 198 PHE A CA 1
ATOM 1624 C C . PHE A 1 198 ? -25.797 30.094 1.407 1 82.44 198 PHE A C 1
ATOM 1626 O O . PHE A 1 198 ? -25.688 31.172 1.998 1 82.44 198 PHE A O 1
ATOM 1633 N N . SER A 1 199 ? -26.719 29.281 1.633 1 80.19 199 SER A N 1
ATOM 1634 C CA . SER A 1 199 ? -27.688 29.578 2.678 1 80.19 199 SER A CA 1
ATOM 1635 C C . SER A 1 199 ? -27.047 29.562 4.059 1 80.19 199 SER A C 1
ATOM 1637 O O . SER A 1 199 ? -27.391 30.359 4.926 1 80.19 199 SER A O 1
ATOM 1639 N N . ASN A 1 200 ? -26.141 28.688 4.211 1 75.62 200 ASN A N 1
ATOM 1640 C CA . ASN A 1 200 ? -25.438 28.609 5.488 1 75.62 200 ASN A CA 1
ATOM 1641 C C . ASN A 1 200 ? -24.484 29.781 5.688 1 75.62 200 ASN A C 1
ATOM 1643 O O . ASN A 1 200 ? -24.25 30.219 6.816 1 75.62 200 ASN A O 1
ATOM 1647 N N . ASN A 1 201 ? -23.953 30.266 4.684 1 72.12 201 ASN A N 1
ATOM 1648 C CA . ASN A 1 201 ? -23.062 31.422 4.762 1 72.12 201 ASN A CA 1
ATOM 1649 C C . ASN A 1 201 ? -23.844 32.719 5.031 1 72.12 201 ASN A C 1
ATOM 1651 O O . ASN A 1 201 ? -23.312 33.625 5.652 1 72.12 201 ASN A O 1
ATOM 1655 N N . GLU A 1 202 ? -24.969 32.75 4.621 1 66.75 202 GLU A N 1
ATOM 1656 C CA . GLU A 1 202 ? -25.797 33.906 4.922 1 66.75 202 GLU A CA 1
ATOM 1657 C C . GLU A 1 202 ? -26.266 33.906 6.375 1 66.75 202 GLU A C 1
ATOM 1659 O O . GLU A 1 202 ? -26.531 34.969 6.957 1 66.75 202 GLU A O 1
ATOM 1664 N N . GLN A 1 203 ? -26.266 32.812 6.875 1 56.28 203 GLN A N 1
ATOM 1665 C CA . GLN A 1 203 ? -26.719 32.75 8.266 1 56.28 203 GLN A CA 1
ATOM 1666 C C . GLN A 1 203 ? -25.531 32.906 9.227 1 56.28 203 GLN A C 1
ATOM 1668 O O . GLN A 1 203 ? -25.734 33.031 10.43 1 56.28 203 GLN A O 1
ATOM 1673 N N . LYS A 1 204 ? -24.344 32.906 8.766 1 51.94 204 LYS A N 1
ATOM 1674 C CA . LYS A 1 204 ? -23.219 33.188 9.656 1 51.94 204 LYS A CA 1
ATOM 1675 C C . LYS A 1 204 ? -22.75 34.625 9.547 1 51.94 204 LYS A C 1
ATOM 1677 O O . LYS A 1 204 ? -22.719 35.188 8.453 1 51.94 204 LYS A O 1
ATOM 1682 N N . MET B 1 1 ? -15.102 -6.418 -18.281 1 30.58 1 MET B N 1
ATOM 1683 C CA . MET B 1 1 ? -13.648 -6.285 -18.328 1 30.58 1 MET B CA 1
ATOM 1684 C C . MET B 1 1 ? -12.977 -7.652 -18.328 1 30.58 1 MET B C 1
ATOM 1686 O O . MET B 1 1 ? -13.211 -8.461 -17.422 1 30.58 1 MET B O 1
ATOM 1690 N N . GLN B 1 2 ? -12.586 -8.281 -19.359 1 38.34 2 GLN B N 1
ATOM 1691 C CA . GLN B 1 2 ? -12.25 -9.688 -19.547 1 38.34 2 GLN B CA 1
ATOM 1692 C C . GLN B 1 2 ? -11.07 -10.094 -18.672 1 38.34 2 GLN B C 1
ATOM 1694 O O . GLN B 1 2 ? -10.086 -9.359 -18.562 1 38.34 2 GLN B O 1
ATOM 1699 N N . GLU B 1 3 ? -11.234 -10.789 -17.531 1 50.34 3 GLU B N 1
ATOM 1700 C CA . GLU B 1 3 ? -10.242 -11.359 -16.625 1 50.34 3 GLU B CA 1
ATOM 1701 C C . GLU B 1 3 ? -9 -11.805 -17.391 1 50.34 3 GLU B C 1
ATOM 1703 O O . GLU B 1 3 ? -9.086 -12.57 -18.344 1 50.34 3 GLU B O 1
ATOM 1708 N N . SER B 1 4 ? -8.023 -11.031 -17.562 1 61.47 4 SER B N 1
ATOM 1709 C CA . SER B 1 4 ? -6.82 -11.359 -18.328 1 61.47 4 SER B CA 1
ATOM 1710 C C . SER B 1 4 ? -6.172 -12.641 -17.812 1 61.47 4 SER B C 1
ATOM 1712 O O . SER B 1 4 ? -6.129 -12.875 -16.594 1 61.47 4 SER B O 1
ATOM 1714 N N . SER B 1 5 ? -6.023 -13.625 -18.734 1 79.19 5 SER B N 1
ATOM 1715 C CA . SER B 1 5 ? -5.387 -14.906 -18.453 1 79.19 5 SER B CA 1
ATOM 1716 C C . SER B 1 5 ? -3.896 -14.734 -18.172 1 79.19 5 SER B C 1
ATOM 1718 O O . SER B 1 5 ? -3.326 -13.68 -18.438 1 79.19 5 SER B O 1
ATOM 1720 N N . ILE B 1 6 ? -3.43 -15.68 -17.516 1 88.31 6 ILE B N 1
ATOM 1721 C CA . ILE B 1 6 ? -1.991 -15.727 -17.266 1 88.31 6 ILE B CA 1
ATOM 1722 C C . ILE B 1 6 ? -1.24 -15.5 -18.578 1 88.31 6 ILE B C 1
ATOM 1724 O O . ILE B 1 6 ? -0.253 -14.758 -18.609 1 88.31 6 ILE B O 1
ATOM 1728 N N . SER B 1 7 ? -1.854 -16.031 -19.656 1 91.12 7 SER B N 1
ATOM 1729 C CA . SER B 1 7 ? -1.244 -15.898 -20.984 1 91.12 7 SER B CA 1
ATOM 1730 C C . SER B 1 7 ? -1.19 -14.445 -21.422 1 91.12 7 SER B C 1
ATOM 1732 O O . SER B 1 7 ? -0.148 -13.961 -21.859 1 91.12 7 SER B O 1
ATOM 1734 N N . GLU B 1 8 ? -2.279 -13.82 -21.203 1 89.44 8 GLU B N 1
ATOM 1735 C CA . GLU B 1 8 ? -2.375 -12.422 -21.609 1 89.44 8 GLU B CA 1
ATOM 1736 C C . GLU B 1 8 ? -1.473 -11.539 -20.75 1 89.44 8 GLU B C 1
ATOM 1738 O O . GLU B 1 8 ? -0.869 -10.586 -21.25 1 89.44 8 GLU B O 1
ATOM 1743 N N . LYS B 1 9 ? -1.324 -11.844 -19.516 1 89 9 LYS B N 1
ATOM 1744 C CA . LYS B 1 9 ? -0.526 -11.039 -18.594 1 89 9 LYS B CA 1
ATOM 1745 C C . LYS B 1 9 ? 0.965 -11.195 -18.891 1 89 9 LYS B C 1
ATOM 1747 O O . LYS B 1 9 ? 1.725 -10.227 -18.781 1 89 9 LYS B O 1
ATOM 1752 N N . ILE B 1 10 ? 1.3 -12.391 -19.266 1 91.31 10 ILE B N 1
ATOM 1753 C CA . ILE B 1 10 ? 2.697 -12.617 -19.625 1 91.31 10 ILE B CA 1
ATOM 1754 C C . ILE B 1 10 ? 3.043 -11.82 -20.875 1 91.31 10 ILE B C 1
ATOM 1756 O O . ILE B 1 10 ? 4.078 -11.148 -20.922 1 91.31 10 ILE B O 1
ATOM 1760 N N . LYS B 1 11 ? 2.133 -11.875 -21.781 1 92.44 11 LYS B N 1
ATOM 1761 C CA . LYS B 1 11 ? 2.33 -11.109 -23 1 92.44 11 LYS B CA 1
ATOM 1762 C C . LYS B 1 11 ? 2.367 -9.617 -22.719 1 92.44 11 LYS B C 1
ATOM 1764 O O . LYS B 1 11 ? 3.229 -8.898 -23.234 1 92.44 11 LYS B O 1
ATOM 1769 N N . GLU B 1 12 ? 1.458 -9.164 -22 1 87.31 12 GLU B N 1
ATOM 1770 C CA . GLU B 1 12 ? 1.393 -7.758 -21.609 1 87.31 12 GLU B CA 1
ATOM 1771 C C . GLU B 1 12 ? 2.688 -7.312 -20.938 1 87.31 12 GLU B C 1
ATOM 1773 O O . GLU B 1 12 ? 3.23 -6.254 -21.25 1 87.31 12 GLU B O 1
ATOM 1778 N N . LEU B 1 13 ? 3.219 -8.086 -19.984 1 84.69 13 LEU B N 1
ATOM 1779 C CA . LEU B 1 13 ? 4.457 -7.777 -19.281 1 84.69 13 LEU B CA 1
ATOM 1780 C C . LEU B 1 13 ? 5.629 -7.676 -20.25 1 84.69 13 LEU B C 1
ATOM 1782 O O . LEU B 1 13 ? 6.395 -6.711 -20.203 1 84.69 13 LEU B O 1
ATOM 1786 N N . ARG B 1 14 ? 5.699 -8.688 -21.078 1 91.56 14 ARG B N 1
ATOM 1787 C CA . ARG B 1 14 ? 6.781 -8.703 -22.062 1 91.56 14 ARG B CA 1
ATOM 1788 C C . ARG B 1 14 ? 6.746 -7.457 -22.938 1 91.56 14 ARG B C 1
ATOM 1790 O O . ARG B 1 14 ? 7.781 -6.832 -23.172 1 91.56 14 ARG B O 1
ATOM 1797 N N . THR B 1 15 ? 5.566 -7.109 -23.391 1 89.94 15 THR B N 1
ATOM 1798 C CA . THR B 1 15 ? 5.402 -5.957 -24.266 1 89.94 15 THR B CA 1
ATOM 1799 C C . THR B 1 15 ? 5.688 -4.66 -23.516 1 89.94 15 THR B C 1
ATOM 1801 O O . THR B 1 15 ? 6.301 -3.742 -24.062 1 89.94 15 THR B O 1
ATOM 1804 N N . ASP B 1 16 ? 5.27 -4.598 -22.328 1 78.56 16 ASP B N 1
ATOM 1805 C CA . ASP B 1 16 ? 5.531 -3.424 -21.516 1 78.56 16 ASP B CA 1
ATOM 1806 C C . ASP B 1 16 ? 7.031 -3.215 -21.312 1 78.56 16 ASP B C 1
ATOM 1808 O O . ASP B 1 16 ? 7.496 -2.076 -21.203 1 78.56 16 ASP B O 1
ATOM 1812 N N . LEU B 1 17 ? 7.781 -4.289 -21.203 1 78 17 LEU B N 1
ATOM 1813 C CA . LEU B 1 17 ? 9.227 -4.258 -20.984 1 78 17 LEU B CA 1
ATOM 1814 C C . LEU B 1 17 ? 9.961 -4.027 -22.312 1 78 17 LEU B C 1
ATOM 1816 O O . LEU B 1 17 ? 11.188 -3.984 -22.344 1 78 17 LEU B O 1
ATOM 1820 N N . LYS B 1 18 ? 9.148 -4.031 -23.422 1 85.75 18 LYS B N 1
ATOM 1821 C CA . LYS B 1 18 ? 9.664 -3.826 -24.781 1 85.75 18 LYS B CA 1
ATOM 1822 C C . LYS B 1 18 ? 10.625 -4.941 -25.172 1 85.75 18 LYS B C 1
ATOM 1824 O O . LYS B 1 18 ? 11.648 -4.684 -25.812 1 85.75 18 LYS B O 1
ATOM 1829 N N . MET B 1 19 ? 10.367 -6.094 -24.766 1 89.81 19 MET B N 1
ATOM 1830 C CA . MET B 1 19 ? 11.164 -7.266 -25.094 1 89.81 19 MET B CA 1
ATOM 1831 C C . MET B 1 19 ? 10.461 -8.125 -26.141 1 89.81 19 MET B C 1
ATOM 1833 O O . MET B 1 19 ? 9.234 -8.25 -26.125 1 89.81 19 MET B O 1
ATOM 1837 N N . ASN B 1 20 ? 11.234 -8.625 -27.031 1 94.38 20 ASN B N 1
ATOM 1838 C CA . ASN B 1 20 ? 10.68 -9.68 -27.875 1 94.38 20 ASN B CA 1
ATOM 1839 C C . ASN B 1 20 ? 10.688 -11.031 -27.172 1 94.38 20 ASN B C 1
ATOM 1841 O O . ASN B 1 20 ? 11.18 -11.148 -26.047 1 94.38 20 ASN B O 1
ATOM 1845 N N . GLN B 1 21 ? 10.078 -12.039 -27.828 1 96.25 21 GLN B N 1
ATOM 1846 C CA . GLN B 1 21 ? 9.938 -13.336 -27.172 1 96.25 21 GLN B CA 1
ATOM 1847 C C . GLN B 1 21 ? 11.297 -13.969 -26.891 1 96.25 21 GLN B C 1
ATOM 1849 O O . GLN B 1 21 ? 11.492 -14.609 -25.859 1 96.25 21 GLN B O 1
ATOM 1854 N N . LYS B 1 22 ? 12.234 -13.734 -27.797 1 96 22 LYS B N 1
ATOM 1855 C CA . LYS B 1 22 ? 13.578 -14.289 -27.656 1 96 22 LYS B CA 1
ATOM 1856 C C . LYS B 1 22 ? 14.273 -13.734 -26.406 1 96 22 LYS B C 1
ATOM 1858 O O . LYS B 1 22 ? 14.773 -14.492 -25.578 1 96 22 LYS B O 1
ATOM 1863 N N . ASN B 1 23 ? 14.242 -12.484 -26.25 1 94.25 23 ASN B N 1
ATOM 1864 C CA . ASN B 1 23 ? 14.906 -11.82 -25.141 1 94.25 23 ASN B CA 1
ATOM 1865 C C . ASN B 1 23 ? 14.211 -12.125 -23.812 1 94.25 23 ASN B C 1
ATOM 1867 O O . ASN B 1 23 ? 14.883 -12.352 -22.797 1 94.25 23 ASN B O 1
ATOM 1871 N N . PHE B 1 24 ? 12.906 -12.078 -23.812 1 95.38 24 PHE B N 1
ATOM 1872 C CA . PHE B 1 24 ? 12.141 -12.328 -22.594 1 95.38 24 PHE B CA 1
ATOM 1873 C C . PHE B 1 24 ? 12.352 -13.75 -22.109 1 95.38 24 PHE B C 1
ATOM 1875 O O . PHE B 1 24 ? 12.594 -13.977 -20.922 1 95.38 24 PHE B O 1
ATOM 1882 N N . SER B 1 25 ? 12.211 -14.734 -22.984 1 96.88 25 SER B N 1
ATOM 1883 C CA . SER B 1 25 ? 12.391 -16.141 -22.625 1 96.88 25 SER B CA 1
ATOM 1884 C C . SER B 1 25 ? 13.797 -16.391 -22.094 1 96.88 25 SER B C 1
ATOM 1886 O O . SER B 1 25 ? 13.977 -17.125 -21.109 1 96.88 25 SER B O 1
ATOM 1888 N N . ALA B 1 26 ? 14.797 -15.773 -22.672 1 94.38 26 ALA B N 1
ATOM 1889 C CA . ALA B 1 26 ? 16.172 -15.883 -22.203 1 94.38 26 ALA B CA 1
ATOM 1890 C C . ALA B 1 26 ? 16.328 -15.312 -20.797 1 94.38 26 ALA B C 1
ATOM 1892 O O . ALA B 1 26 ? 17.016 -15.883 -19.953 1 94.38 26 ALA B O 1
ATOM 1893 N N . ALA B 1 27 ? 15.672 -14.258 -20.609 1 88.69 27 ALA B N 1
ATOM 1894 C CA . ALA B 1 27 ? 15.766 -13.57 -19.312 1 88.69 27 ALA B CA 1
ATOM 1895 C C . ALA B 1 27 ? 15.219 -14.438 -18.188 1 88.69 27 ALA B C 1
ATOM 1897 O O . ALA B 1 27 ? 15.688 -14.352 -17.047 1 88.69 27 ALA B O 1
ATOM 1898 N N . ILE B 1 28 ? 14.219 -15.289 -18.578 1 92.31 28 ILE B N 1
ATOM 1899 C CA . ILE B 1 28 ? 13.617 -16.062 -17.5 1 92.31 28 ILE B CA 1
ATOM 1900 C C . ILE B 1 28 ? 14.078 -17.516 -17.594 1 92.31 28 ILE B C 1
ATOM 1902 O O . ILE B 1 28 ? 13.594 -18.375 -16.859 1 92.31 28 ILE B O 1
ATOM 1906 N N . GLY B 1 29 ? 14.891 -17.781 -18.547 1 94.25 29 GLY B N 1
ATOM 1907 C CA . GLY B 1 29 ? 15.594 -19.062 -18.625 1 94.25 29 GLY B CA 1
ATOM 1908 C C . GLY B 1 29 ? 14.758 -20.156 -19.234 1 94.25 29 GLY B C 1
ATOM 1909 O O . GLY B 1 29 ? 14.828 -21.312 -18.812 1 94.25 29 GLY B O 1
ATOM 1910 N N . ILE B 1 30 ? 13.875 -19.859 -20.172 1 95.88 30 ILE B N 1
ATOM 1911 C CA . ILE B 1 30 ? 13.086 -20.875 -20.859 1 95.88 30 ILE B CA 1
ATOM 1912 C C . ILE B 1 30 ? 13.273 -20.75 -22.375 1 95.88 30 ILE B C 1
ATOM 1914 O O . ILE B 1 30 ? 13.875 -19.781 -22.844 1 95.88 30 ILE B O 1
ATOM 1918 N N . ARG B 1 31 ? 12.805 -21.719 -23.078 1 96.69 31 ARG B N 1
ATOM 1919 C CA . ARG B 1 31 ? 12.867 -21.688 -24.547 1 96.69 31 ARG B CA 1
ATOM 1920 C C . ARG B 1 31 ? 11.82 -20.75 -25.109 1 96.69 31 ARG B C 1
ATOM 1922 O O . ARG B 1 31 ? 10.711 -20.641 -24.594 1 96.69 31 ARG B O 1
ATOM 1929 N N . GLN B 1 32 ? 12.203 -20.109 -26.219 1 96.62 32 GLN B N 1
ATOM 1930 C CA . GLN B 1 32 ? 11.281 -19.188 -26.891 1 96.62 32 GLN B CA 1
ATOM 1931 C C . GLN B 1 32 ? 9.992 -19.906 -27.281 1 96.62 32 GLN B C 1
ATOM 1933 O O . GLN B 1 32 ? 8.906 -19.328 -27.172 1 96.62 32 GLN B O 1
ATOM 1938 N N . SER B 1 33 ? 10.094 -21.094 -27.734 1 97.06 33 SER B N 1
ATOM 1939 C CA . SER B 1 33 ? 8.914 -21.844 -28.141 1 97.06 33 SER B CA 1
ATOM 1940 C C . SER B 1 33 ? 7.969 -22.062 -26.969 1 97.06 33 SER B C 1
ATOM 1942 O O . SER B 1 33 ? 6.746 -22.031 -27.125 1 97.06 33 SER B O 1
ATOM 1944 N N . THR B 1 34 ? 8.5 -22.375 -25.797 1 96.69 34 THR B N 1
ATOM 1945 C CA . THR B 1 34 ? 7.715 -22.562 -24.578 1 96.69 34 THR B CA 1
ATOM 1946 C C . THR B 1 34 ? 6.969 -21.266 -24.219 1 96.69 34 THR B C 1
ATOM 1948 O O . THR B 1 34 ? 5.781 -21.312 -23.891 1 96.69 34 THR B O 1
ATOM 1951 N N . LEU B 1 35 ? 7.699 -20.172 -24.359 1 96.81 35 LEU B N 1
ATOM 1952 C CA . LEU B 1 35 ? 7.066 -18.875 -24.094 1 96.81 35 LEU B CA 1
ATOM 1953 C C . LEU B 1 35 ? 5.906 -18.641 -25.062 1 96.81 35 LEU B C 1
ATOM 1955 O O . LEU B 1 35 ? 4.84 -18.172 -24.641 1 96.81 35 LEU B O 1
ATOM 1959 N N . SER B 1 36 ? 6.145 -18.906 -26.297 1 96.38 36 SER B N 1
ATOM 1960 C CA . SER B 1 36 ? 5.094 -18.734 -27.297 1 96.38 36 SER B CA 1
ATOM 1961 C C . SER B 1 36 ? 3.857 -19.562 -26.938 1 96.38 36 SER B C 1
ATOM 1963 O O . SER B 1 36 ? 2.73 -19.062 -27.047 1 96.38 36 SER B O 1
ATOM 1965 N N . SER B 1 37 ? 4.074 -20.797 -26.484 1 96.31 37 SER B N 1
ATOM 1966 C CA . SER B 1 37 ? 2.967 -21.656 -26.078 1 96.31 37 SER B CA 1
ATOM 1967 C C . SER B 1 37 ? 2.225 -21.062 -24.875 1 96.31 37 SER B C 1
ATOM 1969 O O . SER B 1 37 ? 1.004 -21.203 -24.781 1 96.31 37 SER B O 1
ATOM 1971 N N . TYR B 1 38 ? 2.918 -20.484 -23.938 1 94.75 38 TYR B N 1
ATOM 1972 C CA . TYR B 1 38 ? 2.295 -19.812 -22.797 1 94.75 38 TYR B CA 1
ATOM 1973 C C . TYR B 1 38 ? 1.407 -18.672 -23.266 1 94.75 38 TYR B C 1
ATOM 1975 O O . TYR B 1 38 ? 0.233 -18.594 -22.891 1 94.75 38 TYR B O 1
ATOM 1983 N N . GLU B 1 39 ? 1.979 -17.828 -24.141 1 94.88 39 GLU B N 1
ATOM 1984 C CA . GLU B 1 39 ? 1.315 -16.594 -24.531 1 94.88 39 GLU B CA 1
ATOM 1985 C C . GLU B 1 39 ? 0.109 -16.875 -25.422 1 94.88 39 GLU B C 1
ATOM 1987 O O . GLU B 1 39 ? -0.821 -16.062 -25.484 1 94.88 39 GLU B O 1
ATOM 1992 N N . ASN B 1 40 ? 0.112 -18.031 -26.031 1 93 40 ASN B N 1
ATOM 1993 C CA . ASN B 1 40 ? -1.004 -18.406 -26.891 1 93 40 ASN B CA 1
ATOM 1994 C C . ASN B 1 40 ? -2.027 -19.25 -26.141 1 93 40 ASN B C 1
ATOM 1996 O O . ASN B 1 40 ? -3.025 -19.688 -26.719 1 93 40 ASN B O 1
ATOM 2000 N N . GLY B 1 41 ? -1.716 -19.531 -24.953 1 90.56 41 GLY B N 1
ATOM 2001 C CA . GLY B 1 41 ? -2.67 -20.234 -24.109 1 90.56 41 GLY B CA 1
ATOM 2002 C C . GLY B 1 41 ? -2.674 -21.734 -24.344 1 90.56 41 GLY B C 1
ATOM 2003 O O . GLY B 1 41 ? -3.598 -22.438 -23.938 1 90.56 41 GLY B O 1
ATOM 2004 N N . VAL B 1 42 ? -1.724 -22.234 -25.016 1 91.5 42 VAL B N 1
ATOM 2005 C CA . VAL B 1 42 ? -1.635 -23.656 -25.328 1 91.5 42 VAL B CA 1
ATOM 2006 C C . VAL B 1 42 ? -1.184 -24.438 -24.094 1 91.5 42 VAL B C 1
ATOM 2008 O O . VAL B 1 42 ? -1.718 -25.5 -23.797 1 91.5 42 VAL B O 1
ATOM 2011 N N . VAL B 1 43 ? -0.159 -23.906 -23.406 1 91.81 43 VAL B N 1
ATOM 2012 C CA . VAL B 1 43 ? 0.375 -24.5 -22.188 1 91.81 43 VAL B CA 1
ATOM 2013 C C . VAL B 1 43 ? 0.265 -23.5 -21.047 1 91.81 43 VAL B C 1
ATOM 2015 O O . VAL B 1 43 ? 0.531 -22.312 -21.219 1 91.81 43 VAL B O 1
ATOM 2018 N N . THR B 1 44 ? -0.145 -24 -19.922 1 90.44 44 THR B N 1
ATOM 2019 C CA . THR B 1 44 ? -0.153 -23.172 -18.719 1 90.44 44 THR B CA 1
ATOM 2020 C C . THR B 1 44 ? 1.218 -23.188 -18.047 1 90.44 44 THR B C 1
ATOM 2022 O O . THR B 1 44 ? 1.813 -24.234 -17.859 1 90.44 44 THR B O 1
ATOM 2025 N N . PRO B 1 45 ? 1.681 -21.984 -17.781 1 92.56 45 PRO B N 1
ATOM 2026 C CA . PRO B 1 45 ? 2.988 -21.953 -17.125 1 92.56 45 PRO B CA 1
ATOM 2027 C C . PRO B 1 45 ? 2.977 -22.641 -15.766 1 92.56 45 PRO B C 1
ATOM 2029 O O . PRO B 1 45 ? 1.964 -22.625 -15.062 1 92.56 45 PRO B O 1
ATOM 2032 N N . SER B 1 46 ? 4.082 -23.25 -15.43 1 90.31 46 SER B N 1
ATOM 2033 C CA . SER B 1 46 ? 4.23 -23.859 -14.109 1 90.31 46 SER B CA 1
ATOM 2034 C C . SER B 1 46 ? 4.359 -22.797 -13.016 1 90.31 46 SER B C 1
ATOM 2036 O O . SER B 1 46 ? 4.637 -21.625 -13.305 1 90.31 46 SER B O 1
ATOM 2038 N N . ASN B 1 47 ? 4.234 -23.234 -11.797 1 87.06 47 ASN B N 1
ATOM 2039 C CA . ASN B 1 47 ? 4.426 -22.359 -10.648 1 87.06 47 ASN B CA 1
ATOM 2040 C C . ASN B 1 47 ? 5.832 -21.781 -10.617 1 87.06 47 ASN B C 1
ATOM 2042 O O . ASN B 1 47 ? 6.012 -20.594 -10.297 1 87.06 47 ASN B O 1
ATOM 2046 N N . ASP B 1 48 ? 6.77 -22.609 -10.992 1 87.5 48 ASP B N 1
ATOM 2047 C CA . ASP B 1 48 ? 8.156 -22.156 -10.961 1 87.5 48 ASP B CA 1
ATOM 2048 C C . ASP B 1 48 ? 8.398 -21.031 -11.969 1 87.5 48 ASP B C 1
ATOM 2050 O O . ASP B 1 48 ? 9.094 -20.062 -11.672 1 87.5 48 ASP B O 1
ATOM 2054 N N . VAL B 1 49 ? 7.852 -21.219 -13.133 1 91.62 49 VAL B N 1
ATOM 2055 C CA . VAL B 1 49 ? 8 -20.203 -14.164 1 91.62 49 VAL B CA 1
ATOM 2056 C C . VAL B 1 49 ? 7.348 -18.906 -13.711 1 91.62 49 VAL B C 1
ATOM 2058 O O . VAL B 1 49 ? 7.938 -17.828 -13.836 1 91.62 49 VAL B O 1
ATOM 2061 N N . LEU B 1 50 ? 6.203 -19.031 -13.094 1 90 50 LEU B N 1
ATOM 2062 C CA . LEU B 1 50 ? 5.461 -17.859 -12.641 1 90 50 LEU B CA 1
ATOM 2063 C C . LEU B 1 50 ? 6.199 -17.156 -11.508 1 90 50 LEU B C 1
ATOM 2065 O O . LEU B 1 50 ? 6.266 -15.922 -11.477 1 90 50 LEU B O 1
ATOM 2069 N N . LEU B 1 51 ? 6.758 -17.938 -10.664 1 82.62 51 LEU B N 1
ATOM 2070 C CA . LEU B 1 51 ? 7.559 -17.391 -9.57 1 82.62 51 LEU B CA 1
ATOM 2071 C C . LEU B 1 51 ? 8.781 -16.656 -10.117 1 82.62 51 LEU B C 1
ATOM 2073 O O . LEU B 1 51 ? 9.109 -15.555 -9.648 1 82.62 51 LEU B O 1
ATOM 2077 N N . THR B 1 52 ? 9.438 -17.219 -11.062 1 85.44 52 THR B N 1
ATOM 2078 C CA . THR B 1 52 ? 10.609 -16.609 -11.672 1 85.44 52 THR B CA 1
ATOM 2079 C C . THR B 1 52 ? 10.258 -15.266 -12.305 1 85.44 52 THR B C 1
ATOM 2081 O O . THR B 1 52 ? 10.969 -14.281 -12.125 1 85.44 52 THR B O 1
ATOM 2084 N N . ILE B 1 53 ? 9.156 -15.203 -12.977 1 86.75 53 ILE B N 1
ATOM 2085 C CA . ILE B 1 53 ? 8.711 -13.984 -13.633 1 86.75 53 ILE B CA 1
ATOM 2086 C C . ILE B 1 53 ? 8.422 -12.906 -12.586 1 86.75 53 ILE B C 1
ATOM 2088 O O . ILE B 1 53 ? 8.883 -11.773 -12.711 1 86.75 53 ILE B O 1
ATOM 2092 N N . ALA B 1 54 ? 7.719 -13.273 -11.609 1 81.69 54 ALA B N 1
ATOM 2093 C CA . ALA B 1 54 ? 7.328 -12.336 -10.562 1 81.69 54 ALA B CA 1
ATOM 2094 C C . ALA B 1 54 ? 8.555 -11.734 -9.883 1 81.69 54 ALA B C 1
ATOM 2096 O O . ALA B 1 54 ? 8.609 -10.523 -9.648 1 81.69 54 ALA B O 1
ATOM 2097 N N . GLN B 1 55 ? 9.547 -12.57 -9.617 1 70.12 55 GLN B N 1
ATOM 2098 C CA . GLN B 1 55 ? 10.758 -12.141 -8.922 1 70.12 55 GLN B CA 1
ATOM 2099 C C . GLN B 1 55 ? 11.648 -11.305 -9.836 1 70.12 55 GLN B C 1
ATOM 2101 O O . GLN B 1 55 ? 12.141 -10.25 -9.43 1 70.12 55 GLN B O 1
ATOM 2106 N N . LYS B 1 56 ? 11.781 -11.742 -10.992 1 72.12 56 LYS B N 1
ATOM 2107 C CA . LYS B 1 56 ? 12.703 -11.094 -11.922 1 72.12 56 LYS B CA 1
ATOM 2108 C C . LYS B 1 56 ? 12.195 -9.711 -12.32 1 72.12 56 LYS B C 1
ATOM 2110 O O . LYS B 1 56 ? 12.977 -8.766 -12.43 1 72.12 56 LYS B O 1
ATOM 2115 N N . PHE B 1 57 ? 10.922 -9.594 -12.539 1 74.75 57 PHE B N 1
ATOM 2116 C CA . PHE B 1 57 ? 10.398 -8.359 -13.102 1 74.75 57 PHE B CA 1
ATOM 2117 C C . PHE B 1 57 ? 9.578 -7.594 -12.07 1 74.75 57 PHE B C 1
ATOM 2119 O O . PHE B 1 57 ? 8.898 -6.625 -12.406 1 74.75 57 PHE B O 1
ATOM 2126 N N . HIS B 1 58 ? 9.492 -8.078 -10.844 1 64.06 58 HIS B N 1
ATOM 2127 C CA . HIS B 1 58 ? 8.898 -7.398 -9.695 1 64.06 58 HIS B CA 1
ATOM 2128 C C . HIS B 1 58 ? 7.418 -7.117 -9.922 1 64.06 58 HIS B C 1
ATOM 2130 O O . HIS B 1 58 ? 6.957 -5.988 -9.727 1 64.06 58 HIS B O 1
ATOM 2136 N N . VAL B 1 59 ? 6.711 -8.133 -10.297 1 71.88 59 VAL B N 1
ATOM 2137 C CA . VAL B 1 59 ? 5.258 -8.047 -10.43 1 71.88 59 VAL B CA 1
ATOM 2138 C C . VAL B 1 59 ? 4.594 -9.016 -9.453 1 71.88 59 VAL B C 1
ATOM 2140 O O . VAL B 1 59 ? 5.176 -10.039 -9.078 1 71.88 59 VAL B O 1
ATOM 2143 N N . SER B 1 60 ? 3.402 -8.586 -8.984 1 73.75 60 SER B N 1
ATOM 2144 C CA . SER B 1 60 ? 2.697 -9.484 -8.07 1 73.75 60 SER B CA 1
ATOM 2145 C C . SER B 1 60 ? 2.113 -10.68 -8.805 1 73.75 60 SER B C 1
ATOM 2147 O O . SER B 1 60 ? 1.715 -10.57 -9.969 1 73.75 60 SER B O 1
ATOM 2149 N N . LEU B 1 61 ? 2.053 -11.805 -8.203 1 80.5 61 LEU B N 1
ATOM 2150 C CA . LEU B 1 61 ? 1.418 -12.984 -8.766 1 80.5 61 LEU B CA 1
ATOM 2151 C C . LEU B 1 61 ? -0.077 -12.758 -8.969 1 80.5 61 LEU B C 1
ATOM 2153 O O . LEU B 1 61 ? -0.67 -13.289 -9.906 1 80.5 61 LEU B O 1
ATOM 2157 N N . ASP B 1 62 ? -0.587 -11.875 -8.141 1 74.94 62 ASP B N 1
ATOM 2158 C CA . ASP B 1 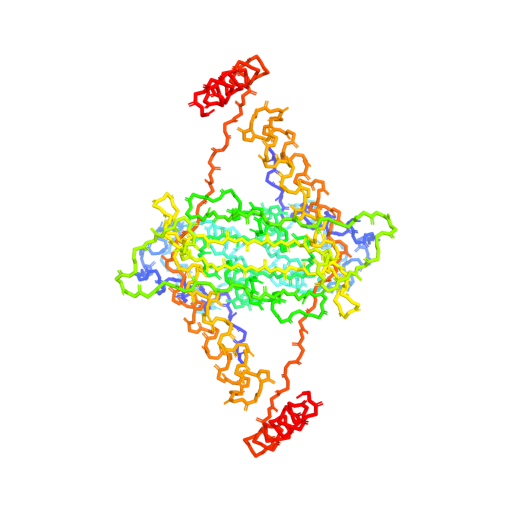62 ? -1.999 -11.539 -8.312 1 74.94 62 ASP B CA 1
ATOM 2159 C C . ASP B 1 62 ? -2.248 -10.875 -9.664 1 74.94 62 ASP B C 1
ATOM 2161 O O . ASP B 1 62 ? -3.217 -11.203 -10.352 1 74.94 62 ASP B O 1
ATOM 2165 N N . TRP B 1 63 ? -1.403 -9.984 -9.945 1 75.81 63 TRP B N 1
ATOM 2166 C CA . TRP B 1 63 ? -1.508 -9.344 -11.25 1 75.81 63 TRP B CA 1
ATOM 2167 C C . TRP B 1 63 ? -1.255 -10.344 -12.375 1 75.81 63 TRP B C 1
ATOM 2169 O O . TRP B 1 63 ? -2.018 -10.406 -13.344 1 75.81 63 TRP B O 1
ATOM 2179 N N . LEU B 1 64 ? -0.266 -11.172 -12.188 1 82.19 64 LEU B N 1
ATOM 2180 C CA . LEU B 1 64 ? 0.145 -12.117 -13.219 1 82.19 64 LEU B CA 1
ATOM 2181 C C . LEU B 1 64 ? -0.949 -13.141 -13.492 1 82.19 64 LEU B C 1
ATOM 2183 O O . LEU B 1 64 ? -1.119 -13.594 -14.625 1 82.19 64 LEU B O 1
ATOM 2187 N N . PHE B 1 65 ? -1.731 -13.453 -12.453 1 81.06 65 PHE B N 1
ATOM 2188 C CA . PHE B 1 65 ? -2.816 -14.422 -12.562 1 81.06 65 PHE B CA 1
ATOM 2189 C C . PHE B 1 65 ? -4.09 -13.75 -13.055 1 81.06 65 PHE B C 1
ATOM 2191 O O . PHE B 1 65 ? -5.098 -14.422 -13.297 1 81.06 65 PHE B O 1
ATOM 2198 N N . GLY B 1 66 ? -3.98 -12.367 -13.203 1 71.69 66 GLY B N 1
ATOM 2199 C CA . GLY B 1 66 ? -5.16 -11.633 -13.641 1 71.69 66 GLY B CA 1
ATOM 2200 C C . GLY B 1 66 ? -6.141 -11.367 -12.516 1 71.69 66 GLY B C 1
ATOM 2201 O O . GLY B 1 66 ? -7.309 -11.062 -12.758 1 71.69 66 GLY B O 1
ATOM 2202 N N . LEU B 1 67 ? -5.684 -11.633 -11.289 1 65.25 67 LEU B N 1
ATOM 2203 C CA . LEU B 1 67 ? -6.543 -11.438 -10.125 1 65.25 67 LEU B CA 1
ATOM 2204 C C . LEU B 1 67 ? -6.641 -9.953 -9.766 1 65.25 67 LEU B C 1
ATOM 2206 O O . LEU B 1 67 ? -7.574 -9.539 -9.078 1 65.25 67 LEU B O 1
ATOM 2210 N N . SER B 1 68 ? -5.691 -9.289 -10.055 1 60.41 68 SER B N 1
ATOM 2211 C CA . SER B 1 68 ? -5.66 -7.871 -9.711 1 60.41 68 SER B CA 1
ATOM 2212 C C . SER B 1 68 ? -5.133 -7.035 -10.875 1 60.41 68 SER B C 1
ATOM 2214 O O . SER B 1 68 ? -4.309 -7.508 -11.664 1 60.41 68 SER B O 1
ATOM 2216 N N . GLU B 1 69 ? -5.801 -6.02 -11.031 1 58.53 69 GLU B N 1
ATOM 2217 C CA . GLU B 1 69 ? -5.227 -5.051 -11.961 1 58.53 69 GLU B CA 1
ATOM 2218 C C . GLU B 1 69 ? -4 -4.367 -11.352 1 58.53 69 GLU B C 1
ATOM 2220 O O . GLU B 1 69 ? -3.182 -3.799 -12.078 1 58.53 69 GLU B O 1
ATOM 2225 N N . ASN B 1 70 ? -4.051 -4.469 -10.031 1 57.94 70 ASN B N 1
ATOM 2226 C CA . ASN B 1 70 ? -2.967 -3.795 -9.32 1 57.94 70 ASN B CA 1
ATOM 2227 C C . ASN B 1 70 ? -2.025 -4.797 -8.656 1 57.94 70 ASN B C 1
ATOM 2229 O O . ASN B 1 70 ? -2.455 -5.867 -8.227 1 57.94 70 ASN B O 1
ATOM 2233 N N . LYS B 1 71 ? -0.933 -4.484 -8.648 1 55.66 71 LYS B N 1
ATOM 2234 C CA . LYS B 1 71 ? 0.092 -5.352 -8.07 1 55.66 71 LYS B CA 1
ATOM 2235 C C . LYS B 1 71 ? -0.089 -5.496 -6.566 1 55.66 71 LYS B C 1
ATOM 2237 O O . LYS B 1 71 ? 0.321 -6.5 -5.977 1 55.66 71 LYS B O 1
ATOM 2242 N N . VAL B 1 72 ? -0.888 -4.441 -5.984 1 60.25 72 VAL B N 1
ATOM 2243 C CA . VAL B 1 72 ? -1.043 -4.387 -4.535 1 60.25 72 VAL B CA 1
ATOM 2244 C C . VAL B 1 72 ? -2.512 -4.578 -4.164 1 60.25 72 VAL B C 1
ATOM 2246 O O . VAL B 1 72 ? -3.396 -3.973 -4.773 1 60.25 72 VAL B O 1
ATOM 2249 N N . GLN B 1 73 ? -2.859 -5.59 -3.395 1 61.53 73 GLN B N 1
ATOM 2250 C CA . GLN B 1 73 ? -4.207 -5.711 -2.854 1 61.53 73 GLN B CA 1
ATOM 2251 C C . GLN B 1 73 ? -4.242 -5.352 -1.371 1 61.53 73 GLN B C 1
ATOM 2253 O O . GLN B 1 73 ? -3.385 -5.793 -0.601 1 61.53 73 GLN B O 1
ATOM 2258 N N . ILE B 1 74 ? -5.219 -4.426 -0.982 1 74.5 74 ILE B N 1
ATOM 2259 C CA . ILE B 1 74 ? -5.406 -4.004 0.402 1 74.5 74 ILE B CA 1
ATOM 2260 C C . ILE B 1 74 ? -6.707 -4.59 0.947 1 74.5 74 ILE B C 1
ATOM 2262 O O . ILE B 1 74 ? -7.781 -4.355 0.391 1 74.5 74 ILE B O 1
ATOM 2266 N N . SER B 1 75 ? -6.625 -5.445 2.033 1 69.94 75 SER B N 1
ATOM 2267 C CA . SER B 1 75 ? -7.824 -6.035 2.617 1 69.94 75 SER B CA 1
ATOM 2268 C C . SER B 1 75 ? -7.902 -5.758 4.117 1 69.94 75 SER B C 1
ATOM 2270 O O . SER B 1 75 ? -8.977 -5.852 4.715 1 69.94 75 SER B O 1
ATOM 2272 N N . THR B 1 76 ? -6.809 -5.469 4.723 1 78.38 76 THR B N 1
ATOM 2273 C CA . THR B 1 76 ? -6.754 -5.211 6.16 1 78.38 76 THR B CA 1
ATOM 2274 C C . THR B 1 76 ? -5.934 -3.957 6.453 1 78.38 76 THR B C 1
ATOM 2276 O O . THR B 1 76 ? -5.211 -3.465 5.582 1 78.38 76 THR B O 1
ATOM 2279 N N . LEU B 1 77 ? -6.098 -3.49 7.695 1 90.38 77 LEU B N 1
ATOM 2280 C CA . LEU B 1 77 ? -5.273 -2.365 8.117 1 90.38 77 LEU B CA 1
ATOM 2281 C C . LEU B 1 77 ? -3.793 -2.738 8.094 1 90.38 77 LEU B C 1
ATOM 2283 O O . LEU B 1 77 ? -2.941 -1.898 7.797 1 90.38 77 LEU B O 1
ATOM 2287 N N . SER B 1 78 ? -3.516 -3.969 8.336 1 85.81 78 SER B N 1
ATOM 2288 C CA . SER B 1 78 ? -2.141 -4.449 8.289 1 85.81 78 SER B CA 1
ATOM 2289 C C . SER B 1 78 ? -1.507 -4.168 6.926 1 85.81 78 SER B C 1
ATOM 2291 O O . SER B 1 78 ? -0.346 -3.76 6.852 1 85.81 78 SER B O 1
ATOM 2293 N N . ASP B 1 79 ? -2.236 -4.363 5.852 1 83.38 79 ASP B N 1
ATOM 2294 C CA . ASP B 1 79 ? -1.739 -4.102 4.508 1 83.38 79 ASP B CA 1
ATOM 2295 C C . ASP B 1 79 ? -1.339 -2.639 4.34 1 83.38 79 ASP B C 1
ATOM 2297 O O . ASP B 1 79 ? -0.294 -2.336 3.76 1 83.38 79 ASP B O 1
ATOM 2301 N N . ILE B 1 80 ? -2.135 -1.792 4.863 1 90.88 80 ILE B N 1
ATOM 2302 C CA . ILE B 1 80 ? -1.905 -0.355 4.758 1 90.88 80 ILE B CA 1
ATOM 2303 C C . ILE B 1 80 ? -0.682 0.035 5.582 1 90.88 80 ILE B C 1
ATOM 2305 O O . ILE B 1 80 ? 0.204 0.742 5.098 1 90.88 80 ILE B O 1
ATOM 2309 N N . LEU B 1 81 ? -0.662 -0.441 6.809 1 94 81 LEU B N 1
ATOM 2310 C CA . LEU B 1 81 ? 0.461 -0.134 7.688 1 94 81 LEU B CA 1
ATOM 2311 C C . LEU B 1 81 ? 1.773 -0.625 7.086 1 94 81 LEU B C 1
ATOM 2313 O O . LEU B 1 81 ? 2.809 0.032 7.219 1 94 81 LEU B O 1
ATOM 2317 N N . TRP B 1 82 ? 1.681 -1.726 6.453 1 88.44 82 TRP B N 1
ATOM 2318 C CA . TRP B 1 82 ? 2.865 -2.27 5.793 1 88.44 82 TRP B CA 1
ATOM 2319 C C . TRP B 1 82 ? 3.416 -1.285 4.766 1 88.44 82 TRP B C 1
ATOM 2321 O O . TRP B 1 82 ? 4.625 -1.062 4.699 1 88.44 82 TRP B O 1
ATOM 2331 N N . VAL B 1 83 ? 2.578 -0.719 4 1 89.81 83 VAL B N 1
ATOM 2332 C CA . VAL B 1 83 ? 3.008 0.212 2.961 1 89.81 83 VAL B CA 1
ATOM 2333 C C . VAL B 1 83 ? 3.586 1.472 3.604 1 89.81 83 VAL B C 1
ATOM 2335 O O . VAL B 1 83 ? 4.609 1.991 3.154 1 89.81 83 VAL B O 1
ATOM 2338 N N . LEU B 1 84 ? 2.949 1.967 4.672 1 94.94 84 LEU B N 1
ATOM 2339 C CA . LEU B 1 84 ? 3.461 3.137 5.375 1 94.94 84 LEU B CA 1
ATOM 2340 C C . LEU B 1 84 ? 4.852 2.867 5.938 1 94.94 84 LEU B C 1
ATOM 2342 O O . LEU B 1 84 ? 5.719 3.744 5.902 1 94.94 84 LEU B O 1
ATOM 2346 N N . LEU B 1 85 ? 5.008 1.661 6.398 1 94.06 85 LEU B N 1
ATOM 2347 C CA . LEU B 1 85 ? 6.309 1.267 6.922 1 94.06 85 LEU B CA 1
ATOM 2348 C C . LEU B 1 85 ? 7.34 1.167 5.805 1 94.06 85 LEU B C 1
ATOM 2350 O O . LEU B 1 85 ? 8.5 1.54 5.988 1 94.06 85 LEU B O 1
ATOM 2354 N N . GLN B 1 86 ? 6.945 0.709 4.664 1 89 86 GLN B N 1
ATOM 2355 C CA . GLN B 1 86 ? 7.84 0.655 3.512 1 89 86 GLN B CA 1
ATOM 2356 C C . GLN B 1 86 ? 8.242 2.057 3.064 1 89 86 GLN B C 1
ATOM 2358 O O . GLN B 1 86 ? 9.406 2.299 2.742 1 89 86 GLN B O 1
ATOM 2363 N N . MET B 1 87 ? 7.32 2.941 3.059 1 94.44 87 MET B N 1
ATOM 2364 C CA . MET B 1 87 ? 7.629 4.332 2.742 1 94.44 87 MET B CA 1
ATOM 2365 C C . MET B 1 87 ? 8.648 4.902 3.727 1 94.44 87 MET B C 1
ATOM 2367 O O . MET B 1 87 ? 9.562 5.625 3.33 1 94.44 87 MET B O 1
ATOM 2371 N N . ASN B 1 88 ? 8.43 4.59 4.977 1 95.44 88 ASN B N 1
ATOM 2372 C CA . ASN B 1 88 ? 9.305 5.082 6.035 1 95.44 88 ASN B CA 1
ATOM 2373 C C . ASN B 1 88 ? 10.75 4.641 5.816 1 95.44 88 ASN B C 1
ATOM 2375 O O . ASN B 1 88 ? 11.68 5.336 6.215 1 95.44 88 ASN B O 1
ATOM 2379 N N . GLU B 1 89 ? 10.891 3.51 5.184 1 92.81 89 GLU B N 1
ATOM 2380 C CA . GLU B 1 89 ? 12.211 2.924 4.988 1 92.81 89 GLU B CA 1
ATOM 2381 C C . GLU B 1 89 ? 12.641 3.002 3.527 1 92.81 89 GLU B C 1
ATOM 2383 O O . GLU B 1 89 ? 13.398 2.154 3.049 1 92.81 89 GLU B O 1
ATOM 2388 N N . SER B 1 90 ? 12.164 3.926 2.785 1 93.12 90 SER B N 1
ATOM 2389 C CA . SER B 1 90 ? 12.484 4.113 1.374 1 93.12 90 SER B CA 1
ATOM 2390 C C . SER B 1 90 ? 13.664 5.062 1.193 1 93.12 90 SER B C 1
ATOM 2392 O O . SER B 1 90 ? 13.836 6 1.979 1 93.12 90 SER B O 1
ATOM 2394 N N . ASN B 1 91 ? 14.43 4.852 0.118 1 91.44 91 ASN B N 1
ATOM 2395 C CA . ASN B 1 91 ? 15.477 5.789 -0.264 1 91.44 91 ASN B CA 1
ATOM 2396 C C . ASN B 1 91 ? 14.906 7.035 -0.934 1 91.44 91 ASN B C 1
ATOM 2398 O O . ASN B 1 91 ? 15.492 8.117 -0.851 1 91.44 91 ASN B O 1
ATOM 2402 N N . GLU B 1 92 ? 13.734 6.934 -1.552 1 95.12 92 GLU B N 1
ATOM 2403 C CA . GLU B 1 92 ? 13.234 7.965 -2.457 1 95.12 92 GLU B CA 1
ATOM 2404 C C . GLU B 1 92 ? 12.164 8.82 -1.783 1 95.12 92 GLU B C 1
ATOM 2406 O O . GLU B 1 92 ? 11.844 9.906 -2.262 1 95.12 92 GLU B O 1
ATOM 2411 N N . LEU B 1 93 ? 11.609 8.328 -0.642 1 97.31 93 LEU B N 1
ATOM 2412 C CA . LEU B 1 93 ? 10.516 9.023 0.028 1 97.31 93 LEU B CA 1
ATOM 2413 C C . LEU B 1 93 ? 10.852 9.273 1.496 1 97.31 93 LEU B C 1
ATOM 2415 O O . LEU B 1 93 ? 11.539 8.461 2.127 1 97.31 93 LEU B O 1
ATOM 2419 N N . ARG B 1 94 ? 10.336 10.352 2.012 1 96.88 94 ARG B N 1
ATOM 2420 C CA . ARG B 1 94 ? 10.391 10.68 3.434 1 96.88 94 ARG B CA 1
ATOM 2421 C C . ARG B 1 94 ? 9.195 11.531 3.852 1 96.88 94 ARG B C 1
ATOM 2423 O O . ARG B 1 94 ? 8.891 12.531 3.207 1 96.88 94 ARG B O 1
ATOM 2430 N N . TYR B 1 95 ? 8.531 11.016 4.781 1 98.06 95 TYR B N 1
ATOM 2431 C CA . TYR B 1 95 ? 7.504 11.844 5.391 1 98.06 95 TYR B CA 1
ATOM 2432 C C . TYR B 1 95 ? 7.848 12.164 6.844 1 98.06 95 TYR B C 1
ATOM 2434 O O . TYR B 1 95 ? 8.508 11.367 7.516 1 98.06 95 TYR B O 1
ATOM 2442 N N . GLU B 1 96 ? 7.398 13.328 7.289 1 97.5 96 GLU B N 1
ATOM 2443 C CA . GLU B 1 96 ? 7.43 13.703 8.703 1 97.5 96 GLU B CA 1
ATOM 2444 C C . GLU B 1 96 ? 6.086 13.43 9.367 1 97.5 96 GLU B C 1
ATOM 2446 O O . GLU B 1 96 ? 5.043 13.445 8.711 1 97.5 96 GLU B O 1
ATOM 2451 N N . LEU B 1 97 ? 6.227 13.109 10.672 1 97.94 97 LEU B N 1
ATOM 2452 C CA . LEU B 1 97 ? 5.02 12.773 11.422 1 97.94 97 LEU B CA 1
ATOM 2453 C C . LEU B 1 97 ? 4.54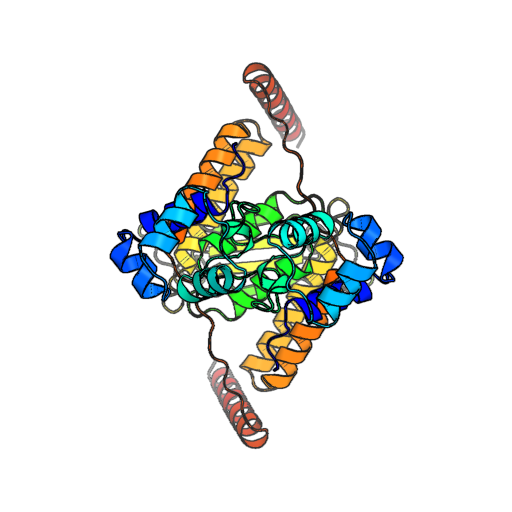7 13.969 12.242 1 97.94 97 LEU B C 1
ATOM 2455 O O . LEU B 1 97 ? 5.363 14.695 12.812 1 97.94 97 LEU B O 1
ATOM 2459 N N . ASP B 1 98 ? 3.291 14.25 12.219 1 96 98 ASP B N 1
ATOM 2460 C CA . ASP B 1 98 ? 2.617 15.273 13.016 1 96 98 ASP B CA 1
ATOM 2461 C C . ASP B 1 98 ? 1.582 14.648 13.945 1 96 98 ASP B C 1
ATOM 2463 O O . ASP B 1 98 ? 0.502 14.25 13.508 1 96 98 ASP B O 1
ATOM 2467 N N . ILE B 1 99 ? 1.949 14.641 15.273 1 96.25 99 ILE B N 1
ATOM 2468 C CA . ILE B 1 99 ? 1.139 13.906 16.234 1 96.25 99 ILE B CA 1
ATOM 2469 C C . ILE B 1 99 ? 0.538 14.883 17.25 1 96.25 99 ILE B C 1
ATOM 2471 O O . ILE B 1 99 ? 1.254 15.695 17.844 1 96.25 99 ILE B O 1
ATOM 2475 N N . ASN B 1 100 ? -0.695 14.875 17.375 1 93.94 100 ASN B N 1
ATOM 2476 C CA . ASN B 1 100 ? -1.427 15.531 18.453 1 93.94 100 ASN B CA 1
ATOM 2477 C C . ASN B 1 100 ? -2.232 14.523 19.266 1 93.94 100 ASN B C 1
ATOM 2479 O O . ASN B 1 100 ? -3.365 14.195 18.906 1 93.94 100 ASN B O 1
ATOM 2483 N N . ASN B 1 101 ? -1.694 14.141 20.391 1 87.62 101 ASN B N 1
ATOM 2484 C CA . ASN B 1 101 ? -2.238 13.039 21.172 1 87.62 101 ASN B CA 1
ATOM 2485 C C . ASN B 1 101 ? -3.445 13.477 22 1 87.62 101 ASN B C 1
ATOM 2487 O O . ASN B 1 101 ? -3.639 14.672 22.234 1 87.62 101 ASN B O 1
ATOM 2491 N N . LYS B 1 102 ? -4.199 12.422 22.188 1 77.62 102 LYS B N 1
ATOM 2492 C CA . LYS B 1 102 ? -5.348 12.562 23.078 1 77.62 102 LYS B CA 1
ATOM 2493 C C . LYS B 1 102 ? -5.051 12 24.453 1 77.62 102 LYS B C 1
ATOM 2495 O O . LYS B 1 102 ? -4.586 10.859 24.594 1 77.62 102 LYS B O 1
ATOM 2500 N N . LEU B 1 103 ? -5.023 12.93 25.422 1 68.62 103 LEU B N 1
ATOM 2501 C CA . LEU B 1 103 ? -4.887 12.391 26.766 1 68.62 103 LEU B CA 1
ATOM 2502 C C . LEU B 1 103 ? -6.223 11.875 27.281 1 68.62 103 LEU B C 1
ATOM 2504 O O . LEU B 1 103 ? -7.281 12.352 26.875 1 68.62 103 LEU B O 1
ATOM 2508 N N . PRO B 1 104 ? -6.109 10.75 27.969 1 65.88 104 PRO B N 1
ATOM 2509 C CA . PRO B 1 104 ? -7.355 10.266 28.578 1 65.88 104 PRO B CA 1
ATOM 2510 C C . PRO B 1 104 ? -8.133 11.383 29.281 1 65.88 104 PRO B C 1
ATOM 2512 O O . PRO B 1 104 ? -7.555 12.164 30.031 1 65.88 104 PRO B O 1
ATOM 2515 N N . GLY B 1 105 ? -9.367 11.414 28.922 1 68.38 105 GLY B N 1
ATOM 2516 C CA . GLY B 1 105 ? -10.219 12.383 29.594 1 68.38 105 GLY B CA 1
ATOM 2517 C C . GLY B 1 105 ? -10.297 13.711 28.859 1 68.38 105 GLY B C 1
ATOM 2518 O O . GLY B 1 105 ? -11.086 14.578 29.234 1 68.38 105 GLY B O 1
ATOM 2519 N N . ASP B 1 106 ? -9.383 13.836 27.938 1 70.19 106 ASP B N 1
ATOM 2520 C CA . ASP B 1 106 ? -9.359 15.109 27.219 1 70.19 106 ASP B CA 1
ATOM 2521 C C . ASP B 1 106 ? -10.602 15.273 26.359 1 70.19 106 ASP B C 1
ATOM 2523 O O . ASP B 1 106 ? -11.047 14.328 25.703 1 70.19 106 ASP B O 1
ATOM 2527 N N . ILE B 1 107 ? -11.352 16.359 26.562 1 75.81 107 ILE B N 1
ATOM 2528 C CA . ILE B 1 107 ? -12.453 16.734 25.688 1 75.81 107 ILE B CA 1
ATOM 2529 C C . ILE B 1 107 ? -11.914 17.484 24.469 1 75.81 107 ILE B C 1
ATOM 2531 O O . ILE B 1 107 ? -11.164 18.453 24.609 1 75.81 107 ILE B O 1
ATOM 2535 N N . GLU B 1 108 ? -12.203 16.859 23.344 1 80.25 108 GLU B N 1
ATOM 2536 C CA . GLU B 1 108 ? -11.711 17.5 22.125 1 80.25 108 GLU B CA 1
ATOM 2537 C C . GLU B 1 108 ? -12.422 18.812 21.859 1 80.25 108 GLU B C 1
ATOM 2539 O O . GLU B 1 108 ? -13.633 18.922 22.078 1 80.25 108 GLU B O 1
ATOM 2544 N N . THR B 1 109 ? -11.594 19.781 21.672 1 79.81 109 THR B N 1
ATOM 2545 C CA . THR B 1 109 ? -12.086 21.078 21.203 1 79.81 109 THR B CA 1
ATOM 2546 C C . THR B 1 109 ? -11.68 21.312 19.75 1 79.81 109 THR B C 1
ATOM 2548 O O . THR B 1 109 ? -10.914 20.531 19.172 1 79.81 109 THR B O 1
ATOM 2551 N N . GLU B 1 110 ? -12.328 22.234 19.156 1 78 110 GLU B N 1
ATOM 2552 C CA . GLU B 1 110 ? -12.008 22.562 17.781 1 78 110 GLU B CA 1
ATOM 2553 C C . GLU B 1 110 ? -10.516 22.828 17.594 1 78 110 GLU B C 1
ATOM 2555 O O . GLU B 1 110 ? -9.945 22.531 16.547 1 78 110 GLU B O 1
ATOM 2560 N N . THR B 1 111 ? -9.969 23.25 18.703 1 77.38 111 THR B N 1
ATOM 2561 C CA . THR B 1 111 ? -8.57 23.641 18.609 1 77.38 111 THR B CA 1
ATOM 2562 C C . THR B 1 111 ? -7.656 22.547 19.125 1 77.38 111 THR B C 1
ATOM 2564 O O . THR B 1 111 ? -6.445 22.562 18.891 1 77.38 111 THR B O 1
ATOM 2567 N N . GLN B 1 112 ? -8.25 21.672 19.844 1 83.06 112 GLN B N 1
ATOM 2568 C CA . GLN B 1 112 ? -7.453 20.578 20.406 1 83.06 112 GLN B CA 1
ATOM 2569 C C . GLN B 1 112 ? -8.047 19.219 20.047 1 83.06 112 GLN B C 1
ATOM 2571 O O . GLN B 1 112 ? -8.68 18.578 20.891 1 83.06 112 GLN B O 1
ATOM 2576 N N . LYS B 1 113 ? -7.742 18.828 18.891 1 90.88 113 LYS B N 1
ATOM 2577 C CA . LYS B 1 113 ? -8.25 17.547 18.391 1 90.88 113 LYS B CA 1
ATOM 2578 C C . LYS B 1 113 ? -7.156 16.484 18.375 1 90.88 113 LYS B C 1
ATOM 2580 O O . LYS B 1 113 ? -5.98 16.812 18.172 1 90.88 113 LYS B O 1
ATOM 2585 N N . TRP B 1 114 ? -7.578 15.297 18.719 1 94.81 114 TRP B N 1
ATOM 2586 C CA . TRP B 1 114 ? -6.676 14.164 18.516 1 94.81 114 TRP B CA 1
ATOM 2587 C C . TRP B 1 114 ? -6.457 13.883 17.047 1 94.81 114 TRP B C 1
ATOM 2589 O O . TRP B 1 114 ? -7.41 13.594 16.312 1 94.81 114 TRP B O 1
ATOM 2599 N N . TYR B 1 115 ? -5.238 14.047 16.594 1 96.5 115 TYR B N 1
ATOM 2600 C CA . TYR B 1 115 ? -4.957 13.719 15.203 1 96.5 115 TYR B CA 1
ATOM 2601 C C . TYR B 1 115 ? -3.525 13.227 15.039 1 96.5 115 TYR B C 1
ATOM 2603 O O . TYR B 1 115 ? -2.684 13.43 15.914 1 96.5 115 TYR B O 1
ATOM 2611 N N . ALA B 1 116 ? -3.268 12.484 13.992 1 97.44 116 ALA B N 1
ATOM 2612 C CA . ALA B 1 116 ? -1.942 12.109 13.508 1 97.44 116 ALA B CA 1
ATOM 2613 C C . ALA B 1 116 ? -1.864 12.219 11.992 1 97.44 116 ALA B C 1
ATOM 2615 O O . ALA B 1 116 ? -2.859 12 11.297 1 97.44 116 ALA B O 1
ATOM 2616 N N . GLY B 1 117 ? -0.719 12.594 11.477 1 97.56 117 GLY B N 1
ATOM 2617 C CA . GLY B 1 117 ? -0.604 12.773 10.039 1 97.56 117 GLY B CA 1
ATOM 2618 C C . GLY B 1 117 ? 0.814 12.609 9.531 1 97.56 117 GLY B C 1
ATOM 2619 O O . GLY B 1 117 ? 1.748 12.438 10.32 1 97.56 117 GLY B O 1
ATOM 2620 N N . LEU B 1 118 ? 0.917 12.484 8.211 1 97.88 118 LEU B N 1
ATOM 2621 C CA . LEU B 1 118 ? 2.172 12.484 7.465 1 97.88 118 LEU B CA 1
ATOM 2622 C C . LEU B 1 118 ? 2.297 13.75 6.617 1 97.88 118 LEU B C 1
ATOM 2624 O O . LEU B 1 118 ? 1.314 14.203 6.023 1 97.88 118 LEU B O 1
ATOM 2628 N N . ARG B 1 119 ? 3.508 14.258 6.586 1 97.62 119 ARG B N 1
ATOM 2629 C CA . ARG B 1 119 ? 3.793 15.438 5.77 1 97.62 119 ARG B CA 1
ATOM 2630 C C . ARG B 1 119 ? 5.031 15.211 4.906 1 97.62 119 ARG B C 1
ATOM 2632 O O . ARG B 1 119 ? 6.082 14.805 5.41 1 97.62 119 ARG B O 1
ATOM 2639 N N . PHE B 1 120 ? 4.844 15.445 3.592 1 97.69 120 PHE B N 1
ATOM 2640 C CA . PHE B 1 120 ? 5.949 15.398 2.645 1 97.69 120 PHE B CA 1
ATOM 2641 C C . PHE B 1 120 ? 6.406 16.812 2.277 1 97.69 120 PHE B C 1
ATOM 2643 O O . PHE B 1 120 ? 5.582 17.672 1.995 1 97.69 120 PHE B O 1
ATOM 2650 N N . TYR B 1 121 ? 7.68 17.031 2.336 1 95.94 121 TYR B N 1
ATOM 2651 C CA . TYR B 1 121 ? 8.227 18.281 1.818 1 95.94 121 TYR B CA 1
ATOM 2652 C C . TYR B 1 121 ? 8.719 18.109 0.385 1 95.94 121 TYR B C 1
ATOM 2654 O O . TYR B 1 121 ? 9.562 17.25 0.109 1 95.94 121 TYR B O 1
ATOM 2662 N N . GLY B 1 122 ? 8.117 18.891 -0.484 1 94.81 122 GLY B N 1
ATOM 2663 C CA . GLY B 1 122 ? 8.328 18.719 -1.912 1 94.81 122 GLY B CA 1
ATOM 2664 C C . GLY B 1 122 ? 9.758 18.984 -2.344 1 94.81 122 GLY B C 1
ATOM 2665 O O . GLY B 1 122 ? 10.273 18.312 -3.242 1 94.81 122 GLY B O 1
ATOM 2666 N N . ASN B 1 123 ? 10.383 19.953 -1.708 1 91.62 123 ASN B N 1
ATOM 2667 C CA . ASN B 1 123 ? 11.766 20.281 -2.035 1 91.62 123 ASN B CA 1
ATOM 2668 C C . ASN B 1 123 ? 12.75 19.547 -1.134 1 91.62 123 ASN B C 1
ATOM 2670 O O . ASN B 1 123 ? 13.5 20.172 -0.38 1 91.62 123 ASN B O 1
ATOM 2674 N N . ASP B 1 124 ? 12.75 18.297 -1.194 1 92.5 124 ASP B N 1
ATOM 2675 C CA . ASP B 1 124 ? 13.664 17.422 -0.461 1 92.5 124 ASP B CA 1
ATOM 2676 C C . ASP B 1 124 ? 14.734 16.844 -1.385 1 92.5 124 ASP B C 1
ATOM 2678 O O . ASP B 1 124 ? 14.445 15.984 -2.213 1 92.5 124 ASP B O 1
ATOM 2682 N N . PRO B 1 125 ? 15.938 17.359 -1.319 1 92.62 125 PRO B N 1
ATOM 2683 C CA . PRO B 1 125 ? 16.969 16.906 -2.25 1 92.62 125 PRO B CA 1
ATOM 2684 C C . PRO B 1 125 ? 17.391 15.453 -2.012 1 92.62 125 PRO B C 1
ATOM 2686 O O . PRO B 1 125 ? 17.953 14.82 -2.904 1 92.62 125 PRO B O 1
ATOM 2689 N N . GLU B 1 126 ? 17.172 14.891 -0.86 1 95.5 126 GLU B N 1
ATOM 2690 C CA . GLU B 1 126 ? 17.594 13.531 -0.52 1 95.5 126 GLU B CA 1
ATOM 2691 C C . GLU B 1 126 ? 16.547 12.508 -0.937 1 95.5 126 GLU B C 1
ATOM 2693 O O . GLU B 1 126 ? 16.844 11.312 -1.033 1 95.5 126 GLU B O 1
ATOM 2698 N N . HIS B 1 127 ? 15.359 13 -1.148 1 96.94 127 HIS B N 1
ATOM 2699 C CA . HIS B 1 127 ? 14.258 12.102 -1.479 1 96.94 127 HIS B CA 1
ATOM 2700 C C . HIS B 1 127 ? 13.555 12.547 -2.76 1 96.94 127 HIS B C 1
ATOM 2702 O O . HIS B 1 127 ? 12.641 13.367 -2.717 1 96.94 127 HIS B O 1
ATOM 2708 N N . SER B 1 128 ? 13.867 11.867 -3.789 1 94.56 128 SER B N 1
ATOM 2709 C CA . SER B 1 128 ? 13.602 12.32 -5.152 1 94.56 128 SER B CA 1
ATOM 2710 C C . SER B 1 128 ? 12.109 12.242 -5.48 1 94.56 128 SER B C 1
ATOM 2712 O O . SER B 1 128 ? 11.641 12.875 -6.422 1 94.56 128 SER B O 1
ATOM 2714 N N . LEU B 1 129 ? 11.344 11.484 -4.719 1 97.19 129 LEU B N 1
ATOM 2715 C CA . LEU B 1 129 ? 9.945 11.266 -5.078 1 97.19 129 LEU B CA 1
ATOM 2716 C C . LEU B 1 129 ? 9.023 12.109 -4.199 1 97.19 129 LEU B C 1
ATOM 2718 O O . LEU B 1 129 ? 7.797 12.062 -4.355 1 97.19 129 LEU B O 1
ATOM 2722 N N . ASN B 1 130 ? 9.578 12.914 -3.299 1 97.62 130 ASN B N 1
ATOM 2723 C CA . ASN B 1 130 ? 8.742 13.75 -2.451 1 97.62 130 ASN B CA 1
ATOM 2724 C C . ASN B 1 130 ? 7.949 14.766 -3.273 1 97.62 130 ASN B C 1
ATOM 2726 O O . ASN B 1 130 ? 6.793 15.055 -2.961 1 97.62 130 ASN B O 1
ATOM 2730 N N . ALA B 1 131 ? 8.578 15.289 -4.258 1 95.94 131 ALA B N 1
ATOM 2731 C CA . ALA B 1 131 ? 7.875 16.234 -5.121 1 95.94 131 ALA B CA 1
ATOM 2732 C C . ALA B 1 131 ? 6.695 15.57 -5.816 1 95.94 131 ALA B C 1
ATOM 2734 O O . ALA B 1 131 ? 5.609 16.141 -5.898 1 95.94 131 ALA B O 1
ATOM 2735 N N . ASP B 1 132 ? 6.914 14.406 -6.32 1 97.31 132 ASP B N 1
ATOM 2736 C CA . ASP B 1 132 ? 5.852 13.641 -6.969 1 97.31 132 ASP B CA 1
ATOM 2737 C C . ASP B 1 132 ? 4.707 13.359 -6.004 1 97.31 132 ASP B C 1
ATOM 2739 O O . ASP B 1 132 ? 3.535 13.469 -6.371 1 97.31 132 ASP B O 1
ATOM 2743 N N . MET B 1 133 ? 5.035 12.992 -4.77 1 98.12 133 MET B N 1
ATOM 2744 C CA . MET B 1 133 ? 4.027 12.734 -3.744 1 98.12 133 MET B CA 1
ATOM 2745 C C . MET B 1 133 ? 3.195 13.984 -3.479 1 98.12 133 MET B C 1
ATOM 2747 O O . MET B 1 133 ? 1.967 13.914 -3.408 1 98.12 133 MET B O 1
ATOM 2751 N N . CYS B 1 134 ? 3.912 15.109 -3.35 1 97.5 134 CYS B N 1
ATOM 2752 C CA . CYS B 1 134 ? 3.205 16.359 -3.105 1 97.5 134 CYS B CA 1
ATOM 2753 C C . CYS B 1 134 ? 2.264 16.688 -4.258 1 97.5 134 CYS B C 1
ATOM 2755 O O . CYS B 1 134 ? 1.118 17.078 -4.035 1 97.5 134 CYS B O 1
ATOM 2757 N N . ASN B 1 135 ? 2.721 16.531 -5.449 1 96.44 135 ASN B N 1
ATOM 2758 C CA . ASN B 1 135 ? 1.892 16.797 -6.625 1 96.44 135 ASN B CA 1
ATOM 2759 C C . ASN B 1 135 ? 0.678 15.867 -6.664 1 96.44 135 ASN B C 1
ATOM 2761 O O . ASN B 1 135 ? -0.43 16.297 -6.977 1 96.44 135 ASN B O 1
ATOM 2765 N N . PHE B 1 136 ? 0.888 14.703 -6.367 1 98 136 PHE B N 1
ATOM 2766 C CA . PHE B 1 136 ? -0.213 13.742 -6.355 1 98 136 PHE B CA 1
ATOM 2767 C C . PHE B 1 136 ? -1.268 14.148 -5.328 1 98 136 PHE B C 1
ATOM 2769 O O . PHE B 1 136 ? -2.465 14.133 -5.625 1 98 136 PHE B O 1
ATOM 2776 N N . LEU B 1 137 ? -0.818 14.391 -4.129 1 98.19 137 LEU B N 1
ATOM 2777 C CA . LEU B 1 137 ? -1.753 14.711 -3.057 1 98.19 137 LEU B CA 1
ATOM 2778 C C . LEU B 1 137 ? -2.539 15.977 -3.385 1 98.19 137 LEU B C 1
ATOM 2780 O O . LEU B 1 137 ? -3.727 16.078 -3.07 1 98.19 137 LEU B O 1
ATOM 2784 N N . ALA B 1 138 ? -1.882 16.922 -3.977 1 97.25 138 ALA B N 1
ATOM 2785 C CA . ALA B 1 138 ? -2.574 18.125 -4.426 1 97.25 138 ALA B CA 1
ATOM 2786 C C . ALA B 1 138 ? -3.633 17.797 -5.473 1 97.25 138 ALA B C 1
ATOM 2788 O O . ALA B 1 138 ? -4.766 18.266 -5.398 1 97.25 138 ALA B O 1
ATOM 2789 N N . ASP B 1 139 ? -3.27 16.984 -6.457 1 97.81 139 ASP B N 1
ATOM 2790 C CA . ASP B 1 139 ? -4.211 16.531 -7.48 1 97.81 139 ASP B CA 1
ATOM 2791 C C . ASP B 1 139 ? -5.379 15.766 -6.855 1 97.81 139 ASP B C 1
ATOM 2793 O O . ASP B 1 139 ? -6.527 15.938 -7.27 1 97.81 139 ASP B O 1
ATOM 2797 N N . LEU B 1 140 ? -5.016 14.914 -5.938 1 98.25 140 LEU B N 1
ATOM 2798 C CA . LEU B 1 140 ? -6.051 14.141 -5.254 1 98.25 140 LEU B CA 1
ATOM 2799 C C . LEU B 1 140 ? -7.055 15.062 -4.57 1 98.25 140 LEU B C 1
ATOM 2801 O O . LEU B 1 140 ? -8.266 14.82 -4.629 1 98.25 140 LEU B O 1
ATOM 2805 N N . GLN B 1 141 ? -6.562 16.062 -3.883 1 97.81 141 GLN B N 1
ATOM 2806 C CA . GLN B 1 141 ? -7.453 17.016 -3.227 1 97.81 141 GLN B CA 1
ATOM 2807 C C . GLN B 1 141 ? -8.453 17.609 -4.215 1 97.81 141 GLN B C 1
ATOM 2809 O O . GLN B 1 141 ? -9.656 17.625 -3.949 1 97.81 141 GLN B O 1
ATOM 2814 N N . GLU B 1 142 ? -7.969 18.047 -5.297 1 97.12 142 GLU B N 1
ATOM 2815 C CA . GLU B 1 142 ? -8.805 18.672 -6.316 1 97.12 142 GLU B CA 1
ATOM 2816 C C . GLU B 1 142 ? -9.844 17.688 -6.852 1 97.12 142 GLU B C 1
ATOM 2818 O O . GLU B 1 142 ? -11.031 18.016 -6.949 1 97.12 142 GLU B O 1
ATOM 2823 N N . ASN B 1 143 ? -9.414 16.531 -7.207 1 97.5 143 ASN B N 1
ATOM 2824 C CA . ASN B 1 143 ? -10.312 15.539 -7.781 1 97.5 143 ASN B CA 1
ATOM 2825 C C . ASN B 1 143 ? -11.32 15.039 -6.758 1 97.5 143 ASN B C 1
ATOM 2827 O O . ASN B 1 143 ? -12.492 14.82 -7.086 1 97.5 143 ASN B O 1
ATOM 2831 N N . ARG B 1 144 ? -10.875 14.812 -5.535 1 97.19 144 ARG B N 1
ATOM 2832 C CA . ARG B 1 144 ? -11.773 14.406 -4.457 1 97.19 144 ARG B CA 1
ATOM 2833 C C . ARG B 1 144 ? -12.867 15.445 -4.23 1 97.19 144 ARG B C 1
ATOM 2835 O O . ARG B 1 144 ? -14.047 15.102 -4.129 1 97.19 144 ARG B O 1
ATOM 2842 N N . GLU B 1 145 ? -12.453 16.688 -4.121 1 96.19 145 GLU B N 1
ATOM 2843 C CA . GLU B 1 145 ? -13.414 17.781 -3.916 1 96.19 145 GLU B CA 1
ATOM 2844 C C . GLU B 1 145 ? -14.398 17.875 -5.082 1 96.19 145 GLU B C 1
ATOM 2846 O O . GLU B 1 145 ? -15.594 18.094 -4.875 1 96.19 145 GLU B O 1
ATOM 2851 N N . SER B 1 146 ? -13.891 17.766 -6.277 1 96.25 146 SER B N 1
ATOM 2852 C CA . SER B 1 146 ? -14.734 17.828 -7.473 1 96.25 146 SER B CA 1
ATOM 2853 C C . SER B 1 146 ? -15.758 16.703 -7.477 1 96.25 146 SER B C 1
ATOM 2855 O O . SER B 1 146 ? -16.922 16.906 -7.852 1 96.25 146 SER B O 1
ATOM 2857 N N . LEU B 1 147 ? -15.352 15.523 -7.098 1 95.88 147 LEU B N 1
ATOM 2858 C CA . LEU B 1 147 ? -16.266 14.383 -7.051 1 95.88 147 LEU B CA 1
ATOM 2859 C C . LEU B 1 147 ? -17.328 14.578 -5.977 1 95.88 147 LEU B C 1
ATOM 2861 O O . LEU B 1 147 ? -18.516 14.406 -6.238 1 95.88 147 LEU B O 1
ATOM 2865 N N . GLU B 1 148 ? -16.906 14.945 -4.785 1 94.25 148 GLU B N 1
ATOM 2866 C CA . GLU B 1 148 ? -17.781 15.078 -3.635 1 94.25 148 GLU B CA 1
ATOM 2867 C C . GLU B 1 148 ? -18.781 16.219 -3.828 1 94.25 148 GLU B C 1
ATOM 2869 O O . GLU B 1 148 ? -19.859 16.219 -3.25 1 94.25 148 GLU B O 1
ATOM 2874 N N . SER B 1 149 ? -18.406 17.203 -4.66 1 94.81 149 SER B N 1
ATOM 2875 C CA . SER B 1 149 ? -19.266 18.344 -4.926 1 94.81 149 SER B CA 1
ATOM 2876 C C . SER B 1 149 ? -20.031 18.172 -6.238 1 94.81 149 SER B C 1
ATOM 2878 O O . SER B 1 149 ? -20.672 19.109 -6.715 1 94.81 149 SER B O 1
ATOM 2880 N N . TYR B 1 150 ? -19.828 17.094 -6.887 1 94.5 150 TYR B N 1
ATOM 2881 C CA . TYR B 1 150 ? -20.594 16.672 -8.062 1 94.5 150 TYR B CA 1
ATOM 2882 C C . TYR B 1 150 ? -20.172 17.469 -9.289 1 94.5 150 TYR B C 1
ATOM 2884 O O . TYR B 1 150 ? -20.922 17.578 -10.258 1 94.5 150 TYR B O 1
ATOM 2892 N N . PHE B 1 151 ? -19.078 18.094 -9.242 1 95.31 151 PHE B N 1
ATOM 2893 C CA . PHE B 1 151 ? -18.547 18.781 -10.422 1 95.31 151 PHE B CA 1
ATOM 2894 C C . PHE B 1 151 ? -17.984 17.781 -11.422 1 95.31 151 PHE B C 1
ATOM 2896 O O . PHE B 1 151 ? -17.922 18.062 -12.617 1 95.31 151 PHE B O 1
ATOM 2903 N N . THR B 1 152 ? -17.484 16.641 -10.898 1 93.94 152 THR B N 1
ATOM 2904 C CA . THR B 1 152 ? -17.031 15.547 -11.742 1 93.94 152 THR B CA 1
ATOM 2905 C C . THR B 1 152 ? -17.734 14.242 -11.375 1 93.94 152 THR B C 1
ATOM 2907 O O . THR B 1 152 ? -18.281 14.117 -10.273 1 93.94 152 THR B O 1
ATOM 2910 N N . GLY B 1 153 ? -17.859 13.336 -12.344 1 93.31 153 GLY B N 1
ATOM 2911 C CA . GLY B 1 153 ? -18.484 12.047 -12.094 1 93.31 153 GLY B CA 1
ATOM 2912 C C . GLY B 1 153 ? -17.469 10.953 -11.797 1 93.31 153 GLY B C 1
ATOM 2913 O O . GLY B 1 153 ? -16.266 11.18 -11.859 1 93.31 153 GLY B O 1
ATOM 2914 N N . LYS B 1 154 ? -18 9.836 -11.359 1 93.88 154 LYS B N 1
ATOM 2915 C CA . LYS B 1 154 ? -17.172 8.672 -11.023 1 93.88 154 LYS B CA 1
ATOM 2916 C C . LYS B 1 154 ? -16.297 8.266 -12.211 1 93.88 154 LYS B C 1
ATOM 2918 O O . LYS B 1 154 ? -15.148 7.867 -12.023 1 93.88 154 LYS B O 1
ATOM 2923 N N . ASP B 1 155 ? -16.875 8.391 -13.336 1 92.19 155 ASP B N 1
ATOM 2924 C CA . ASP B 1 155 ? -16.172 7.992 -14.539 1 92.19 155 ASP B CA 1
ATOM 2925 C C . ASP B 1 155 ? -14.891 8.82 -14.719 1 92.19 155 ASP B C 1
ATOM 2927 O O . ASP B 1 155 ? -13.82 8.266 -14.969 1 92.19 155 ASP B O 1
ATOM 2931 N N . MET B 1 156 ? -15.039 10.094 -14.578 1 95.44 156 MET B N 1
ATOM 2932 C CA . MET B 1 156 ? -13.898 10.984 -14.734 1 95.44 156 MET B CA 1
ATOM 2933 C C . MET B 1 156 ? -12.891 10.789 -13.602 1 95.44 156 MET B C 1
ATOM 2935 O O . MET B 1 156 ? -11.68 10.859 -13.828 1 95.44 156 MET B O 1
ATOM 2939 N N . PHE B 1 157 ? -13.344 10.57 -12.422 1 96 157 PHE B N 1
ATOM 2940 C CA . PHE B 1 157 ? -12.484 10.289 -11.281 1 96 157 PHE B CA 1
ATOM 2941 C C . PHE B 1 157 ? -11.695 9.008 -11.5 1 96 157 PHE B C 1
ATOM 2943 O O . PHE B 1 157 ? -10.484 8.969 -11.258 1 96 157 PHE B O 1
ATOM 2950 N N . ASP B 1 158 ? -12.352 7.984 -11.992 1 92.75 158 ASP B N 1
ATOM 2951 C CA . ASP B 1 158 ? -11.711 6.707 -12.281 1 92.75 158 ASP B CA 1
ATOM 2952 C C . ASP B 1 158 ? -10.672 6.855 -13.391 1 92.75 158 ASP B C 1
ATOM 2954 O O . ASP B 1 158 ? -9.609 6.227 -13.344 1 92.75 158 ASP B O 1
ATOM 2958 N N . MET B 1 159 ? -10.969 7.637 -14.328 1 94.31 159 MET B N 1
ATOM 2959 C CA . MET B 1 159 ? -10.023 7.891 -15.414 1 94.31 159 MET B CA 1
ATOM 2960 C C . MET B 1 159 ? -8.773 8.594 -14.898 1 94.31 159 MET B C 1
ATOM 2962 O O . MET B 1 159 ? -7.652 8.227 -15.25 1 94.31 159 MET B O 1
ATOM 2966 N N . TRP B 1 160 ? -9.016 9.57 -14.117 1 96.75 160 TRP B N 1
ATOM 2967 C CA . TRP B 1 160 ? -7.883 10.273 -13.516 1 96.75 160 TRP B CA 1
ATOM 2968 C C . TRP B 1 160 ? -6.996 9.305 -12.734 1 96.75 160 TRP B C 1
ATOM 2970 O O . TRP B 1 160 ? -5.77 9.344 -12.859 1 96.75 160 TRP B O 1
ATOM 2980 N N . LYS B 1 161 ? -7.621 8.461 -11.898 1 94.62 161 LYS B N 1
ATOM 2981 C CA . LYS B 1 161 ? -6.875 7.473 -11.125 1 94.62 161 LYS B CA 1
ATOM 2982 C C . LYS B 1 161 ? -6.023 6.59 -12.031 1 94.62 161 LYS B C 1
ATOM 2984 O O . LYS B 1 161 ? -4.832 6.406 -11.789 1 94.62 161 LYS B O 1
ATOM 2989 N N . LYS B 1 162 ? -6.668 6.094 -13.008 1 88.88 162 LYS B N 1
ATOM 2990 C CA . LYS B 1 162 ? -6.008 5.18 -13.938 1 88.88 162 LYS B CA 1
ATOM 2991 C C . LYS B 1 162 ? -4.801 5.844 -14.602 1 88.88 162 LYS B C 1
ATOM 2993 O O . LYS B 1 162 ? -3.715 5.266 -14.641 1 88.88 162 LYS B O 1
ATOM 2998 N N . GLN B 1 163 ? -4.992 6.984 -15.086 1 93.19 163 GLN B N 1
ATOM 2999 C CA . GLN B 1 163 ? -3.924 7.719 -15.758 1 93.19 163 GLN B CA 1
ATOM 3000 C C . GLN B 1 163 ? -2.779 8.023 -14.797 1 93.19 163 GLN B C 1
ATOM 3002 O O . GLN B 1 163 ? -1.607 7.875 -15.148 1 93.19 163 GLN B O 1
ATOM 3007 N N . THR B 1 164 ? -3.129 8.484 -13.633 1 94.69 164 THR B N 1
ATOM 3008 C CA . TH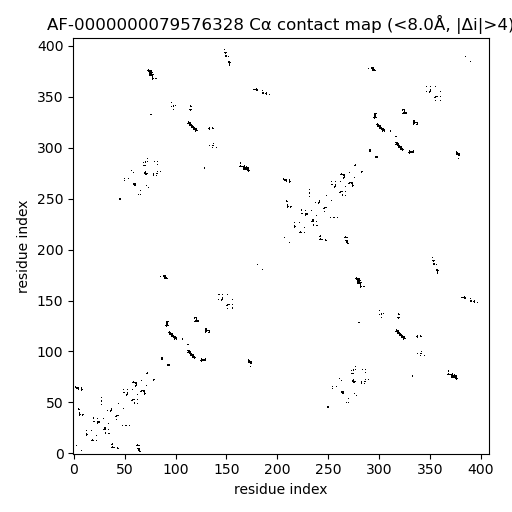R B 1 164 ? -2.131 8.805 -12.617 1 94.69 164 THR B CA 1
ATOM 3009 C C . THR B 1 164 ? -1.311 7.57 -12.258 1 94.69 164 THR B C 1
ATOM 3011 O O . THR B 1 164 ? -0.079 7.625 -12.234 1 94.69 164 THR B O 1
ATOM 3014 N N . LEU B 1 165 ? -1.94 6.453 -11.992 1 89.31 165 LEU B N 1
ATOM 3015 C CA . LEU B 1 165 ? -1.258 5.219 -11.625 1 89.31 165 LEU B CA 1
ATOM 3016 C C . LEU B 1 165 ? -0.351 4.738 -12.75 1 89.31 165 LEU B C 1
ATOM 3018 O O . LEU B 1 165 ? 0.782 4.316 -12.508 1 89.31 165 LEU B O 1
ATOM 3022 N N . GLU B 1 166 ? -0.834 4.84 -13.914 1 81.94 166 GLU B N 1
ATOM 3023 C CA . GLU B 1 166 ? -0.03 4.457 -15.07 1 81.94 166 GLU B CA 1
ATOM 3024 C C . GLU B 1 166 ? 1.236 5.305 -15.172 1 81.94 166 GLU B C 1
ATOM 3026 O O . GLU B 1 166 ? 2.324 4.777 -15.414 1 81.94 166 GLU B O 1
ATOM 3031 N N . TYR B 1 167 ? 1.146 6.531 -14.977 1 89.31 167 TYR B N 1
ATOM 3032 C CA . TYR B 1 167 ? 2.262 7.465 -15.07 1 89.31 167 TYR B CA 1
ATOM 3033 C C . TYR B 1 167 ? 3.363 7.098 -14.078 1 89.31 167 TYR B C 1
ATOM 3035 O O . TYR B 1 167 ? 4.547 7.141 -14.414 1 89.31 167 TYR B O 1
ATOM 3043 N N . TYR B 1 168 ? 3.066 6.676 -12.914 1 90.25 168 TYR B N 1
ATOM 3044 C CA . TYR B 1 168 ? 4.043 6.508 -11.844 1 90.25 168 TYR B CA 1
ATOM 3045 C C . TYR B 1 168 ? 4.535 5.066 -11.773 1 90.25 168 TYR B C 1
ATOM 3047 O O . TYR B 1 168 ? 5.285 4.707 -10.867 1 90.25 168 TYR B O 1
ATOM 3055 N N . THR B 1 169 ? 4.141 4.219 -12.719 1 78.94 169 THR B N 1
ATOM 3056 C CA . THR B 1 169 ? 4.652 2.854 -12.797 1 78.94 169 THR B CA 1
ATOM 3057 C C . THR B 1 169 ? 6.145 2.852 -13.102 1 78.94 169 THR B C 1
ATOM 3059 O O . THR B 1 169 ? 6.84 1.871 -12.828 1 78.94 169 THR B O 1
ATOM 3062 N N . SER B 1 170 ? 6.656 3.936 -13.594 1 78.44 170 SER B N 1
ATOM 3063 C CA . SER B 1 170 ? 8.039 4.008 -14.039 1 78.44 170 SER B CA 1
ATOM 3064 C C . SER B 1 170 ? 8.945 4.598 -12.961 1 78.44 170 SER B C 1
ATOM 3066 O O . SER B 1 170 ? 10.141 4.789 -13.18 1 78.44 170 SER B O 1
ATOM 3068 N N . LYS B 1 171 ? 8.445 4.934 -11.789 1 86.69 171 LYS B N 1
ATOM 3069 C CA . LYS B 1 171 ? 9.211 5.531 -10.695 1 86.69 171 LYS B CA 1
ATOM 3070 C C . LYS B 1 171 ? 9.477 4.512 -9.594 1 86.69 171 LYS B C 1
ATOM 3072 O O . LYS B 1 171 ? 8.609 4.25 -8.758 1 86.69 171 LYS B O 1
ATOM 3077 N N . PRO B 1 172 ? 10.656 4 -9.539 1 81.62 172 PRO B N 1
ATOM 3078 C CA . PRO B 1 172 ? 10.938 2.924 -8.586 1 81.62 172 PRO B CA 1
ATOM 3079 C C . PRO B 1 172 ? 11.047 3.424 -7.145 1 81.62 172 PRO B C 1
ATOM 3081 O O . PRO B 1 172 ? 11.43 4.574 -6.914 1 81.62 172 PRO B O 1
ATOM 3084 N N . VAL B 1 173 ? 10.648 2.643 -6.246 1 84.06 173 VAL B N 1
ATOM 3085 C CA . VAL B 1 173 ? 10.836 2.832 -4.809 1 84.06 173 VAL B CA 1
ATOM 3086 C C . VAL B 1 173 ? 11.664 1.686 -4.242 1 84.06 173 VAL B C 1
ATOM 3088 O O . VAL B 1 173 ? 11.32 0.515 -4.418 1 84.06 173 VAL B O 1
ATOM 3091 N N . THR B 1 174 ? 12.781 2.043 -3.582 1 81.5 174 THR B N 1
ATOM 3092 C CA . THR B 1 174 ? 13.68 1.032 -3.037 1 81.5 174 THR B CA 1
ATOM 3093 C C . THR B 1 174 ? 13.734 1.122 -1.515 1 81.5 174 THR B C 1
ATOM 3095 O O . THR B 1 174 ? 13.211 2.066 -0.923 1 81.5 174 THR B O 1
ATOM 3098 N N . HIS B 1 175 ? 14.305 0.062 -0.875 1 80.94 175 HIS B N 1
ATOM 3099 C CA . HIS B 1 175 ? 14.383 -0.019 0.579 1 80.94 175 HIS B CA 1
ATOM 3100 C C . HIS B 1 175 ? 15.75 0.429 1.085 1 80.94 175 HIS B C 1
ATOM 3102 O O . HIS B 1 175 ? 16.781 0.017 0.547 1 80.94 175 HIS B O 1
ATOM 3108 N N . LYS B 1 176 ? 15.656 1.257 2.1 1 85.81 176 LYS B N 1
ATOM 3109 C CA . LYS B 1 176 ? 16.891 1.69 2.758 1 85.81 176 LYS B CA 1
ATOM 3110 C C . LYS B 1 176 ? 17.516 0.551 3.557 1 85.81 176 LYS B C 1
ATOM 3112 O O . LYS B 1 176 ? 16.812 -0.22 4.207 1 85.81 176 LYS B O 1
ATOM 3117 N N . GLU B 1 177 ? 18.797 0.435 3.463 1 80.81 177 GLU B N 1
ATOM 3118 C CA . GLU B 1 177 ? 19.5 -0.542 4.285 1 80.81 177 GLU B CA 1
ATOM 3119 C C . GLU B 1 177 ? 19.766 0.007 5.684 1 80.81 177 GLU B C 1
ATOM 3121 O O . GLU B 1 177 ? 20.422 1.045 5.832 1 80.81 177 GLU B O 1
ATOM 3126 N N . ILE B 1 178 ? 19.188 -0.593 6.645 1 85.88 178 ILE B N 1
ATOM 3127 C CA . ILE B 1 178 ? 19.453 -0.219 8.023 1 85.88 178 ILE B CA 1
ATOM 3128 C C . ILE B 1 178 ? 20.562 -1.108 8.602 1 85.88 178 ILE B C 1
ATOM 3130 O O . ILE B 1 178 ? 20.438 -2.336 8.586 1 85.88 178 ILE B O 1
ATOM 3134 N N . GLU B 1 179 ? 21.609 -0.527 9.055 1 84.38 179 GLU B N 1
ATOM 3135 C CA . GLU B 1 179 ? 22.75 -1.259 9.594 1 84.38 179 GLU B CA 1
ATOM 3136 C C . GLU B 1 179 ? 22.422 -1.867 10.953 1 84.38 179 GLU B C 1
ATOM 3138 O O . GLU B 1 179 ? 21.812 -1.214 11.805 1 84.38 179 GLU B O 1
ATOM 3143 N N . GLU B 1 180 ? 22.719 -3.055 11.031 1 89.31 180 GLU B N 1
ATOM 3144 C CA . GLU B 1 180 ? 22.656 -3.686 12.352 1 89.31 180 GLU B CA 1
ATOM 3145 C C . GLU B 1 180 ? 23.906 -3.393 13.172 1 89.31 180 GLU B C 1
ATOM 3147 O O . GLU B 1 180 ? 25.016 -3.746 12.766 1 89.31 180 GLU B O 1
ATOM 3152 N N . LEU B 1 181 ? 23.734 -2.777 14.25 1 91.69 181 LEU B N 1
ATOM 3153 C CA . LEU B 1 181 ? 24.859 -2.398 15.109 1 91.69 181 LEU B CA 1
ATOM 3154 C C . LEU B 1 181 ? 24.906 -3.26 16.359 1 91.69 181 LEU B C 1
ATOM 3156 O O . LEU B 1 181 ? 23.859 -3.598 16.922 1 91.69 181 LEU B O 1
ATOM 3160 N N . ASP B 1 182 ? 26.141 -3.533 16.703 1 91.56 182 ASP B N 1
ATOM 3161 C CA . ASP B 1 182 ? 26.266 -4.188 18 1 91.56 182 ASP B CA 1
ATOM 3162 C C . ASP B 1 182 ? 26.031 -3.197 19.141 1 91.56 182 ASP B C 1
ATOM 3164 O O . ASP B 1 182 ? 26.031 -1.982 18.922 1 91.56 182 ASP B O 1
ATOM 3168 N N . PHE B 1 183 ? 25.812 -3.762 20.25 1 91.94 183 PHE B N 1
ATOM 3169 C CA . PHE B 1 183 ? 25.406 -2.977 21.406 1 91.94 183 PHE B CA 1
ATOM 3170 C C . PHE B 1 183 ? 26.422 -1.882 21.703 1 91.94 183 PHE B C 1
ATOM 3172 O O . PHE B 1 183 ? 26.062 -0.72 21.891 1 91.94 183 PHE B O 1
ATOM 3179 N N . GLU B 1 184 ? 27.625 -2.234 21.734 1 92.94 184 GLU B N 1
ATOM 3180 C CA . GLU B 1 184 ? 28.688 -1.284 22.078 1 92.94 184 GLU B CA 1
ATOM 3181 C C . GLU B 1 184 ? 28.766 -0.149 21.062 1 92.94 184 GLU B C 1
ATOM 3183 O O . GLU B 1 184 ? 28.891 1.02 21.438 1 92.94 184 GLU B O 1
ATOM 3188 N N . THR B 1 185 ? 28.734 -0.517 19.891 1 95.19 185 THR B N 1
ATOM 3189 C CA . THR B 1 185 ? 28.797 0.474 18.828 1 95.19 185 THR B CA 1
ATOM 3190 C C . THR B 1 185 ? 27.578 1.399 18.875 1 95.19 185 THR B C 1
ATOM 3192 O O . THR B 1 185 ? 27.703 2.605 18.656 1 95.19 185 THR B O 1
ATOM 3195 N N . ARG B 1 186 ? 26.469 0.844 19.141 1 93.94 186 ARG B N 1
ATOM 3196 C CA . ARG B 1 186 ? 25.234 1.626 19.203 1 93.94 186 ARG B CA 1
ATOM 3197 C C . ARG B 1 186 ? 25.297 2.652 20.328 1 93.94 186 ARG B C 1
ATOM 3199 O O . ARG B 1 186 ? 24.891 3.803 20.156 1 93.94 186 ARG B O 1
ATOM 3206 N N . ILE B 1 187 ? 25.766 2.264 21.422 1 93.88 187 ILE B N 1
ATOM 3207 C CA . ILE B 1 187 ? 25.891 3.158 22.562 1 93.88 187 ILE B CA 1
ATOM 3208 C C . ILE B 1 187 ? 26.859 4.293 22.234 1 93.88 187 ILE B C 1
ATOM 3210 O O . ILE B 1 187 ? 26.609 5.449 22.578 1 93.88 187 ILE B O 1
ATOM 3214 N N . ARG B 1 188 ? 27.938 3.916 21.625 1 94.25 188 ARG B N 1
ATOM 3215 C CA . ARG B 1 188 ? 28.922 4.918 21.234 1 94.25 188 ARG B CA 1
ATOM 3216 C C . ARG B 1 188 ? 28.297 5.969 20.328 1 94.25 188 ARG B C 1
ATOM 3218 O O . ARG B 1 188 ? 28.484 7.168 20.531 1 94.25 188 ARG B O 1
ATOM 3225 N N . LYS B 1 189 ? 27.625 5.48 19.375 1 93.62 189 LYS B N 1
ATOM 3226 C CA . LYS B 1 189 ? 27 6.387 18.422 1 93.62 189 LYS B CA 1
ATOM 3227 C C . LYS B 1 189 ? 25.938 7.254 19.094 1 93.62 189 LYS B C 1
ATOM 3229 O O . LYS B 1 189 ? 25.781 8.43 18.766 1 93.62 189 LYS B O 1
ATOM 3234 N N . ARG B 1 190 ? 25.203 6.652 19.938 1 92.06 190 ARG B N 1
ATOM 3235 C CA . ARG B 1 190 ? 24.203 7.387 20.703 1 92.06 190 ARG B CA 1
ATOM 3236 C C . ARG B 1 190 ? 24.844 8.523 21.5 1 92.06 190 ARG B C 1
ATOM 3238 O O . ARG B 1 190 ? 24.344 9.648 21.484 1 92.06 190 ARG B O 1
ATOM 3245 N N . ASP B 1 191 ? 25.844 8.188 22.125 1 92.25 191 ASP B N 1
ATOM 3246 C CA . ASP B 1 191 ? 26.547 9.18 22.938 1 92.25 191 ASP B CA 1
ATOM 3247 C C . ASP B 1 191 ? 27.094 10.312 22.078 1 92.25 191 ASP B C 1
ATOM 3249 O O . ASP B 1 191 ? 27.031 11.484 22.469 1 92.25 191 ASP B O 1
ATOM 3253 N N . GLU B 1 192 ? 27.656 9.953 20.953 1 92.56 192 GLU B N 1
ATOM 3254 C CA . GLU B 1 192 ? 28.156 10.945 20.016 1 92.56 192 GLU B CA 1
ATOM 3255 C C . GLU B 1 192 ? 27.031 11.875 19.547 1 92.56 192 GLU B C 1
ATOM 3257 O O . GLU B 1 192 ? 27.234 13.086 19.453 1 92.56 192 GLU B O 1
ATOM 3262 N N . LEU B 1 193 ? 25.969 11.266 19.266 1 91.56 193 LEU B N 1
ATOM 3263 C CA . LEU B 1 193 ? 24.812 12.039 18.812 1 91.56 193 LEU B CA 1
ATOM 3264 C C . LEU B 1 193 ? 24.344 13 19.891 1 91.56 193 LEU B C 1
ATOM 3266 O O . LEU B 1 193 ? 24.016 14.156 19.609 1 91.56 193 LEU B O 1
ATOM 3270 N N . LEU B 1 194 ? 24.281 12.547 21.047 1 90.25 194 LEU B N 1
ATOM 3271 C CA . LEU B 1 194 ? 23.828 13.352 22.172 1 90.25 194 LEU B CA 1
ATOM 3272 C C . LEU B 1 194 ? 24.797 14.5 22.438 1 90.25 194 LEU B C 1
ATOM 3274 O O . LEU B 1 194 ? 24.375 15.602 22.781 1 90.25 194 LEU B O 1
ATOM 3278 N N . THR B 1 195 ? 26.016 14.234 22.328 1 89.31 195 THR B N 1
ATOM 3279 C CA . THR B 1 195 ? 27.031 15.25 22.531 1 89.31 195 THR B CA 1
ATOM 3280 C C . THR B 1 195 ? 26.906 16.359 21.484 1 89.31 195 THR B C 1
ATOM 3282 O O . THR B 1 195 ? 27.062 17.547 21.812 1 89.31 195 THR B O 1
ATOM 3285 N N . GLN B 1 196 ? 26.641 15.984 20.328 1 88.75 196 GLN B N 1
ATOM 3286 C CA . GLN B 1 196 ? 26.484 16.953 19.266 1 88.75 196 GLN B CA 1
ATOM 3287 C C . GLN B 1 196 ? 25.25 17.828 19.484 1 88.75 196 GLN B C 1
ATOM 3289 O O . GLN B 1 196 ? 25.281 19.031 19.219 1 88.75 196 GLN B O 1
ATOM 3294 N N . LYS B 1 197 ? 24.25 17.312 19.969 1 85.12 197 LYS B N 1
ATOM 3295 C CA . LYS B 1 197 ? 23.016 18.047 20.219 1 85.12 197 LYS B CA 1
ATOM 3296 C C . LYS B 1 197 ? 23.188 19.031 21.375 1 85.12 197 LYS B C 1
ATOM 3298 O O . LYS B 1 197 ? 22.656 20.141 21.328 1 85.12 197 LYS B O 1
ATOM 3303 N N . PHE B 1 198 ? 23.828 18.609 22.328 1 82.81 198 PHE B N 1
ATOM 3304 C CA . PHE B 1 198 ? 24.078 19.469 23.484 1 82.81 198 PHE B CA 1
ATOM 3305 C C . PHE B 1 198 ? 25.031 20.594 23.125 1 82.81 198 PHE B C 1
ATOM 3307 O O . PHE B 1 198 ? 24.891 21.719 23.594 1 82.81 198 PHE B O 1
ATOM 3314 N N . SER B 1 199 ? 25.969 20.281 22.359 1 80.62 199 SER B N 1
ATOM 3315 C CA . SER B 1 199 ? 26.922 21.297 21.938 1 80.62 199 SER B CA 1
ATOM 3316 C C . SER B 1 199 ? 26.25 22.344 21.062 1 80.62 199 SER B C 1
ATOM 3318 O O . SER B 1 199 ? 26.578 23.531 21.141 1 80.62 199 SER B O 1
ATOM 3320 N N . ASN B 1 200 ? 25.359 21.906 20.281 1 75.81 200 ASN B N 1
ATOM 3321 C CA . ASN B 1 200 ? 24.641 22.828 19.406 1 75.81 200 ASN B CA 1
ATOM 3322 C C . ASN B 1 200 ? 23.656 23.703 20.188 1 75.81 200 ASN B C 1
ATOM 3324 O O . ASN B 1 200 ? 23.406 24.844 19.812 1 75.81 200 ASN B O 1
ATOM 3328 N N . ASN B 1 201 ? 23.125 23.188 21.188 1 72.31 201 ASN B N 1
ATOM 3329 C CA . ASN B 1 201 ? 22.203 23.953 22.031 1 72.31 201 ASN B CA 1
ATOM 3330 C C . ASN B 1 201 ? 22.938 24.984 22.875 1 72.31 201 ASN B C 1
ATOM 3332 O O . ASN B 1 201 ? 22.391 26.031 23.203 1 72.31 201 ASN B O 1
ATOM 3336 N N . GLU B 1 202 ? 24.094 24.734 23.188 1 66.75 202 GLU B N 1
ATOM 3337 C CA . GLU B 1 202 ? 24.875 25.719 23.906 1 66.75 202 GLU B CA 1
ATOM 3338 C C . GLU B 1 202 ? 25.328 26.859 23 1 66.75 202 GLU B C 1
ATOM 3340 O O . GLU B 1 202 ? 25.547 27.984 23.453 1 66.75 202 GLU B O 1
ATOM 3345 N N . GLN B 1 203 ? 25.344 26.562 21.844 1 56.12 203 GLN B N 1
ATOM 3346 C CA . GLN B 1 203 ? 25.766 27.625 20.938 1 56.12 203 GLN B CA 1
ATOM 3347 C C . GLN B 1 203 ? 24.578 28.422 20.422 1 56.12 203 GLN B C 1
ATOM 3349 O O . GLN B 1 203 ? 24.75 29.453 19.766 1 56.12 203 GLN B O 1
ATOM 3354 N N . LYS B 1 204 ? 23.391 28.062 20.703 1 51.47 204 LYS B N 1
ATOM 3355 C CA . LYS B 1 204 ? 22.25 28.875 20.328 1 51.47 204 LYS B CA 1
ATOM 3356 C C . LYS B 1 204 ? 21.734 29.688 21.516 1 51.47 204 LYS B C 1
ATOM 3358 O O . LYS B 1 204 ? 21.719 29.203 22.641 1 51.47 204 LYS B O 1
#

Sequence (408 aa):
MQESSISEKIKELRTDLKMNQKNFSAAIGIRQSTLSSYENGVVTPSNDVLLTIAQKFHVSLDWLFGLSENKVQISTLSDILWVLLQMNESNELRYELDINNKLPGDIETETQKWYAGLRFYGNDPEHSLNADMCNFLADLQENRESLESYFTGKDMFDMWKKQTLEYYTSKPVTHKEIEELDFETRIRKRDELLTQKFSNNEQKMQESSISEKIKELRTDLKMNQKNFSAAIGIRQSTLSSYENGVVTPSNDVLLTIAQKFHVSLDWLFGLSENKVQISTLSDILWVLLQMNESNELRYELDINNKLPGDIETETQKWYAGLRFYGNDPEHSLNADMCNFLADLQENRESLESYFTGKDMFDMWKKQTLEYYTSKPVTHKEIEELDFETRIRKRDELLTQKFSNNEQK

Nearest PDB structures (foldseek):
  1y7y-assembly1_B  TM=8.766E-01  e=2.418E-03  Aeromonas hydrophila
  6jq1-assembly1_A  TM=7.746E-01  e=8.407E-04  Deinococcus geothermalis DSM 11300
  3vk0-assembly2_B  TM=8.780E-01  e=3.057E-03  Neisseria meningitidis MC58
  2b5a-assembly1_A  TM=8.104E-01  e=2.150E-03  [Bacillus] caldolyticus
  3g5g-assembly5_J  TM=7.282E-01  e=4.889E-03  Enterobacter sp. RFL1396

Solvent-accessible surface area (backbone atoms only — not comparable to full-atom values): 21968 Å² total; per-residue (Å²): 131,80,72,43,44,46,25,52,35,51,45,50,51,37,53,72,70,70,41,53,64,62,59,48,19,56,74,72,70,48,53,44,68,59,48,52,32,23,50,68,60,75,40,80,77,51,70,66,57,52,49,48,49,24,65,74,70,71,44,34,42,31,27,41,56,35,71,28,96,43,52,50,62,74,51,23,48,22,45,52,53,50,51,55,52,47,41,69,38,23,53,31,37,58,65,45,78,47,75,34,82,69,57,90,85,62,73,69,41,97,85,50,51,35,30,21,30,40,35,24,45,30,86,36,91,77,18,75,44,17,37,56,50,26,53,47,51,50,50,47,50,54,53,50,51,30,41,78,52,36,78,40,48,55,67,57,52,50,49,50,51,51,53,55,38,59,64,29,59,80,39,74,43,52,76,51,85,77,76,78,63,54,70,68,58,28,50,51,52,26,51,53,53,51,50,52,52,53,54,53,54,70,72,100,131,80,72,43,43,47,25,51,35,50,46,50,50,36,54,74,69,70,42,54,63,64,58,47,19,55,75,73,69,49,54,45,67,60,47,51,32,24,48,69,60,74,40,82,77,50,69,66,56,51,50,49,49,25,66,74,68,70,44,32,42,32,28,40,56,34,73,27,98,42,52,50,64,72,54,22,48,22,46,51,50,49,50,54,52,49,42,69,36,23,55,31,36,60,67,46,79,48,76,35,81,70,55,90,86,62,75,70,41,97,87,49,53,36,30,20,29,42,36,24,46,30,85,36,90,78,17,76,43,16,37,57,51,26,52,47,52,50,50,47,51,53,52,51,51,30,41,78,52,36,76,39,50,54,67,58,52,51,48,50,50,52,53,54,40,59,66,28,59,79,38,76,45,52,75,53,84,77,74,78,62,53,71,67,58,29,50,52,50,25,52,53,53,51,50,52,53,54,54,52,53,70,72,100

Secondary structure (DSSP, 8-state):
-----HHHHHHHHHHHTT--HHHHHHHHT--HHHHHHHHTTSSPPPHHHHHHHHHHHT--HHHHTTS-SSS----BHHHHHHHHHHHHTBSS---EEEEE---TTPPP-SSS--EEEEEEES--TT-TTHHHHHHHHHHHHHHHHHHHTTSS-HHHHHHHHHHHHHHGGGSB--B--PPP--HHHHHHHHHHHHHHHHHHHHH-/-----HHHHHHHHHHHTT--HHHHHHHHTS-HHHHHHHHTTSSPPPHHHHHHHHHHHT--HHHHTTS-SSS----BHHHHHHHHHHHHTBSS---EEEEE---TTPPP-SSS--EEEEEEES--TT-TTHHHHHHHHHHHHHHHHHHHTTSS-HHHHHHHHHHHHHHGGGSB--B--PPP--HHHHHHHHHHHHHHHHHHHH--

InterPro domains:
  IPR001387 Cro/C1-type, helix-turn-helix domain [PF01381] (10-64)
  IPR001387 Cro/C1-type, helix-turn-helix domain [PS50943] (10-64)
  IPR001387 Cro/C1-type, helix-turn-helix domain [SM00530] (9-64)
  IPR001387 Cro/C1-type, helix-turn-helix domain [cd00093] (7-64)
  IPR010982 Lambda repressor-like, DNA-binding domain superfamily [G3DSA:1.10.260.40] (6-112)
  IPR010982 Lambda repressor-like, DNA-binding domain superfamily [SSF47413] (4-70)

pLDDT: mean 87.08, std 11.88, range [29.92, 98.25]

Radius of gyration: 24.45 Å; Cα contacts (8 Å, |Δi|>4): 537; chains: 2; bounding box: 58×70×58 Å